Protein AF-0000000077069671 (afdb_homodimer)

Organism: Amphimedon queenslandica (NCBI:txid400682)

Foldseek 3Di:
DPPPCPFDEAEAEEEEEFAPPQCLVLLVQVLQVHAGDPDDDDDLAKDKDWDWAADDPPRHIYIYIYIRAYQHDPPPPDDPPPDPPPPPPPDPPVPCSVRCVVPPSLVRHLAYEYTGEQLDVVRVVVVVVVVVVHDQAHEYEYEHEPVVVVVNGPHDPVNSQCCQQPPDDDPNGAHYYYYYYYSNVGRPVVVVSVVVVRSVVVVVVVVVVVVVVVVVVVVVVVVD/DPPPCPFDEAEAEEEEEFAPPQCLVLLVQVLQVHAGDPDDDDDLAKDKDWDWAADDPPRHIYIYIYIRAYQHPPPPPDDPPPDPPPPPPPPPVVPCSVRCVVPPSLVRHLAYEYTAEQLDVVRVVVVVVVVVVHDQAHEYEYEHEPVVVVVNGPHDPVVSQCCQQPPDDDPNGAHYYYYYYYSNVGGPVVVVSVVVVRSVVVVVVVVVVVVVVVVVVVVVVVVD

Sequence (448 aa):
QRKFSKGIQYNMKVLIRGDRNTGKSCLFRRMQGKPFTESYIPTNEIQVGHIQWTYPCTNDMVKVEIWDVVDQGRSTKKGKDVPLKLSNEADASQDMALDASFLDVYKGAHCVVLMYDITKQWTWQYIERELQHIPLHLPIVVIGNYLDMREHRSVSMEDAEFYVTHLNRPEGAADIRYAESCMKNGYGLRYLHKFLSIPFLQLQQETLLHQLKTNREQIMLVSEQRKFSKGIQYNMKVLIRGDRNTGKSCLFRRMQGKPFTESYIPTNEIQVGHIQWTYPCTNDMVKVEIWDVVDQGRSTKKGKDVPLKLSNEADASQDMALDASFLDVYKGAHCVVLMYDITKQWTWQYIERELQHIPLHLPIVVIGNYLDMREHRSVSMEDAEFYVTHLNRPEGAADIRYAESCMKNGYGLRYLHKFLSIPFLQLQQETLLHQLKTNREQIMLVSE

Nearest PDB structures (foldseek):
  3tkl-assembly1_A  TM=8.771E-01  e=7.583E-12  Homo sapiens
  2bme-assembly2_B  TM=8.514E-01  e=2.841E-10  Homo sapiens
  2ocb-assembly1_A  TM=8.192E-01  e=8.070E-10  Homo sapiens
  7e1t-assembly1_A  TM=8.050E-01  e=5.583E-10  Homo sapiens
  4kyi-assembly1_B  TM=8.455E-01  e=3.116E-09  Homo sapiens

pLDDT: mean 83.58, std 21.53, range [24.41, 98.56]

Radius of gyration: 34.34 Å; Cα contacts (8 Å, |Δi|>4): 715; chains: 2; bounding box: 71×106×65 Å

Structure (mmCIF, N/CA/C/O backbone):
data_AF-0000000077069671-model_v1
#
loop_
_entity.id
_entity.type
_entity.pdbx_description
1 polymer 'Roc domain-containing protein'
#
loop_
_atom_site.group_PDB
_atom_site.id
_atom_site.type_symbol
_atom_site.label_atom_id
_atom_site.label_alt_id
_atom_site.label_comp_id
_atom_site.label_asym_id
_atom_site.label_entity_id
_atom_site.label_seq_id
_atom_site.pdbx_PDB_ins_code
_atom_site.Cartn_x
_atom_site.Cartn_y
_atom_site.Cartn_z
_atom_site.occupancy
_atom_site.B_iso_or_equiv
_atom_site.auth_seq_id
_atom_site.auth_comp_id
_atom_site.auth_asym_id
_atom_site.auth_atom_id
_atom_site.pdbx_PDB_model_num
ATOM 1 N N . GLN A 1 1 ? 13.633 -3.943 -14.234 1 24.64 1 GLN A N 1
ATOM 2 C CA . GLN A 1 1 ? 12.227 -4.23 -13.992 1 24.64 1 GLN A CA 1
ATOM 3 C C . GLN A 1 1 ? 11.531 -3.053 -13.305 1 24.64 1 GLN A C 1
ATOM 5 O O . GLN A 1 1 ? 11.766 -2.791 -12.125 1 24.64 1 GLN A O 1
ATOM 10 N N . ARG A 1 2 ? 11.305 -1.979 -13.992 1 29.69 2 ARG A N 1
ATOM 11 C CA . ARG A 1 2 ? 10.93 -0.637 -13.555 1 29.69 2 ARG A CA 1
ATOM 12 C C . ARG A 1 2 ? 9.641 -0.66 -12.742 1 29.69 2 ARG A C 1
ATOM 14 O O . ARG A 1 2 ? 8.633 -1.215 -13.195 1 29.69 2 ARG A O 1
ATOM 21 N N . LYS A 1 3 ? 9.734 -0.742 -11.5 1 34.5 3 LYS A N 1
ATOM 22 C CA . LYS A 1 3 ? 8.625 -0.604 -10.562 1 34.5 3 LYS A CA 1
ATOM 23 C C . LYS A 1 3 ? 7.719 0.562 -10.953 1 34.5 3 LYS A C 1
ATOM 25 O O . LYS A 1 3 ? 8.141 1.719 -10.93 1 34.5 3 LYS A O 1
ATOM 30 N N . PHE A 1 4 ? 7.078 0.543 -11.977 1 33.03 4 PHE A N 1
ATOM 31 C CA . PHE A 1 4 ? 6.152 1.607 -12.344 1 33.03 4 PHE A CA 1
ATOM 32 C C . PHE A 1 4 ? 5.215 1.933 -11.188 1 33.03 4 PHE A C 1
ATOM 34 O O . PHE A 1 4 ? 4.27 1.187 -10.922 1 33.03 4 PHE A O 1
ATOM 41 N N . SER A 1 5 ? 5.566 2.314 -10.094 1 37.5 5 SER A N 1
ATOM 42 C CA . SER A 1 5 ? 4.75 2.699 -8.945 1 37.5 5 SER A CA 1
ATOM 43 C C . SER A 1 5 ? 3.725 3.76 -9.328 1 37.5 5 SER A C 1
ATOM 45 O O . SER A 1 5 ? 4.078 4.809 -9.875 1 37.5 5 SER A O 1
ATOM 47 N N . LYS A 1 6 ? 2.721 3.51 -10.078 1 43.69 6 LYS A N 1
ATOM 48 C CA . LYS A 1 6 ? 1.744 4.598 -10.07 1 43.69 6 LYS A CA 1
ATOM 49 C C . LYS A 1 6 ? 1.604 5.195 -8.672 1 43.69 6 LYS A C 1
ATOM 51 O O . LYS A 1 6 ? 1.312 4.48 -7.711 1 43.69 6 LYS A O 1
ATOM 56 N N . GLY A 1 7 ? 2.215 6.078 -8.367 1 51.12 7 GLY A N 1
ATOM 57 C CA . GLY A 1 7 ? 2.348 6.672 -7.047 1 51.12 7 GLY A CA 1
ATOM 58 C C . GLY A 1 7 ? 1.014 7.004 -6.402 1 51.12 7 GLY A C 1
ATOM 59 O O . GLY A 1 7 ? 0.077 7.422 -7.086 1 51.12 7 GLY A O 1
ATOM 60 N N . ILE A 1 8 ? 0.368 6.262 -5.504 1 60.59 8 ILE A N 1
ATOM 61 C CA . ILE A 1 8 ? -0.755 6.605 -4.641 1 60.59 8 ILE A CA 1
ATOM 62 C C . ILE A 1 8 ? -0.777 8.117 -4.398 1 60.59 8 ILE A C 1
ATOM 64 O O . ILE A 1 8 ? 0.25 8.711 -4.07 1 60.59 8 ILE A O 1
ATOM 68 N N . GLN A 1 9 ? -1.889 8.75 -4.945 1 77.88 9 GLN A N 1
ATOM 69 C CA . GLN A 1 9 ? -2.094 10.18 -4.707 1 77.88 9 GLN A CA 1
ATOM 70 C C . GLN A 1 9 ? -2.809 10.422 -3.381 1 77.88 9 GLN A C 1
ATOM 72 O O . GLN A 1 9 ? -3.865 9.836 -3.125 1 77.88 9 GLN A O 1
ATOM 77 N N . TYR A 1 10 ? -2.234 11.031 -2.533 1 89 10 TYR A N 1
ATOM 78 C CA . TYR A 1 10 ? -2.791 11.344 -1.222 1 89 10 TYR A CA 1
ATOM 79 C C . TYR A 1 10 ? -3.391 12.742 -1.201 1 89 10 TYR A C 1
ATOM 81 O O . TYR A 1 10 ? -2.887 13.648 -1.866 1 89 10 TYR A O 1
ATOM 89 N N . ASN A 1 11 ? -4.508 12.883 -0.45 1 93.69 11 ASN A N 1
ATOM 90 C CA . ASN A 1 11 ? -5.109 14.18 -0.136 1 93.69 11 ASN A CA 1
ATOM 91 C C . ASN A 1 11 ? -4.988 14.508 1.349 1 93.69 11 ASN A C 1
ATOM 93 O O . ASN A 1 11 ? -5.359 13.695 2.201 1 93.69 11 ASN A O 1
ATOM 97 N N . MET A 1 12 ? -4.473 15.695 1.568 1 96.88 12 MET A N 1
ATOM 98 C CA . MET A 1 12 ? -4.293 16.094 2.959 1 96.88 12 MET A CA 1
ATOM 99 C C . MET A 1 12 ? -4.957 17.453 3.223 1 96.88 12 MET A C 1
ATOM 101 O O . MET A 1 12 ? -4.762 18.391 2.461 1 96.88 12 MET A O 1
ATOM 105 N N . LYS A 1 13 ? -5.727 17.516 4.254 1 97.25 13 LYS A N 1
ATOM 106 C CA . LYS A 1 13 ? -6.367 18.75 4.695 1 97.25 13 LYS A CA 1
ATOM 107 C C . LYS A 1 13 ? -5.602 19.375 5.855 1 97.25 13 LYS A C 1
ATOM 109 O O . LYS A 1 13 ? -5.465 18.766 6.918 1 97.25 13 LYS A O 1
ATOM 114 N N . VAL A 1 14 ? -5.16 20.609 5.68 1 98 14 VAL A N 1
ATOM 115 C CA . VAL A 1 14 ? -4.398 21.344 6.676 1 98 14 VAL A CA 1
ATOM 116 C C . VAL A 1 14 ? -5.215 22.547 7.168 1 98 14 VAL A C 1
ATOM 118 O O . VAL A 1 14 ? -5.672 23.359 6.367 1 98 14 VAL A O 1
ATOM 121 N N . LEU A 1 15 ? -5.332 22.672 8.461 1 97 15 LEU A N 1
ATOM 122 C CA . LEU A 1 15 ? -6.09 23.781 9.047 1 97 15 LEU A CA 1
ATOM 123 C C . LEU A 1 15 ? -5.156 24.812 9.664 1 97 15 LEU A C 1
ATOM 125 O O . LEU A 1 15 ? -4.258 24.469 10.438 1 97 15 LEU A O 1
ATOM 129 N N . ILE A 1 16 ? -5.371 26.016 9.25 1 96.94 16 ILE A N 1
ATOM 130 C CA . ILE A 1 16 ? -4.703 27.125 9.914 1 96.94 16 ILE A CA 1
ATOM 131 C C . ILE A 1 16 ? -5.68 27.828 10.852 1 96.94 16 ILE A C 1
ATOM 133 O O . ILE A 1 16 ? -6.734 28.297 10.422 1 96.94 16 ILE A O 1
ATOM 137 N N . ARG A 1 17 ? -5.281 27.875 12.117 1 95.19 17 ARG A N 1
ATOM 138 C CA . ARG A 1 17 ? -6.141 28.5 13.117 1 95.19 17 ARG A CA 1
ATOM 139 C C . ARG A 1 17 ? -5.344 29.438 14.016 1 95.19 17 ARG A C 1
ATOM 141 O O . ARG A 1 17 ? -4.121 29.328 14.109 1 95.19 17 ARG A O 1
ATOM 148 N N . GLY A 1 18 ? -6.016 30.328 14.648 1 94.69 18 GLY A N 1
ATOM 149 C CA . GLY A 1 18 ? -5.457 31.344 15.523 1 94.69 18 GLY A CA 1
ATOM 150 C C . GLY A 1 18 ? -6.359 32.562 15.688 1 94.69 18 GLY A C 1
ATOM 151 O O . GLY A 1 18 ? -7.359 32.688 14.977 1 94.69 18 GLY A O 1
ATOM 152 N N . ASP A 1 19 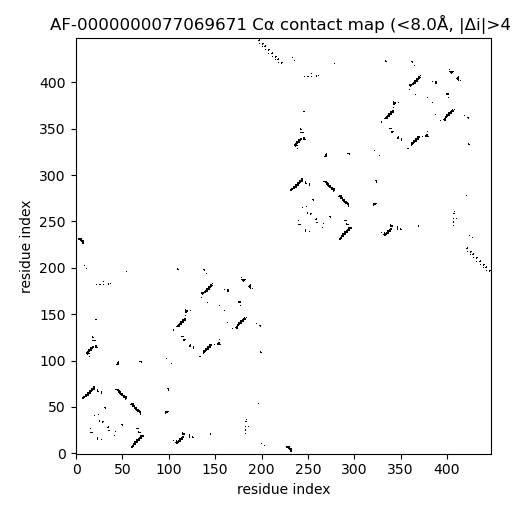? -6 33.375 16.578 1 92 19 ASP A N 1
ATOM 153 C CA . ASP A 1 19 ? -6.754 34.625 16.797 1 92 19 ASP A CA 1
ATOM 154 C C . ASP A 1 19 ? -6.5 35.625 15.664 1 92 19 ASP A C 1
ATOM 156 O O . ASP A 1 19 ? -5.758 35.312 14.727 1 92 19 ASP A O 1
ATOM 160 N N . ARG A 1 20 ? -7.18 36.781 15.781 1 89.12 20 ARG A N 1
ATOM 161 C CA . ARG A 1 20 ? -7.039 37.844 14.781 1 89.12 20 ARG A CA 1
ATOM 162 C C . ARG A 1 20 ? -5.621 38.406 14.781 1 89.12 20 ARG A C 1
ATOM 164 O O . ARG A 1 20 ? -4.957 38.406 15.82 1 89.12 20 ARG A O 1
ATOM 171 N N . ASN A 1 21 ? -5.168 38.688 13.641 1 89.38 21 ASN A N 1
ATOM 172 C CA . ASN A 1 21 ? -3.939 39.469 13.453 1 89.38 21 ASN A CA 1
ATOM 173 C C . ASN A 1 21 ? -2.705 38.625 13.797 1 89.38 21 ASN A C 1
ATOM 175 O O . ASN A 1 21 ? -1.708 39.188 14.289 1 89.38 21 ASN A O 1
ATOM 179 N N . THR A 1 22 ? -2.818 37.312 13.594 1 94.5 22 THR A N 1
ATOM 180 C CA . THR A 1 22 ? -1.682 36.469 13.945 1 94.5 22 THR A CA 1
ATOM 181 C C . THR A 1 22 ? -0.887 36.094 12.695 1 94.5 22 THR A C 1
ATOM 183 O O . THR A 1 22 ? 0.202 35.531 12.797 1 94.5 22 THR A O 1
ATOM 186 N N . GLY A 1 23 ? -1.428 36.344 11.516 1 94 23 GLY A N 1
ATOM 187 C CA . GLY A 1 23 ? -0.706 36.062 10.281 1 94 23 GLY A CA 1
ATOM 188 C C . GLY A 1 23 ? -1.222 34.844 9.539 1 94 23 GLY A C 1
ATOM 189 O O . GLY A 1 23 ? -0.545 34.312 8.656 1 94 23 GLY A O 1
ATOM 190 N N . LYS A 1 24 ? -2.422 34.375 9.898 1 95.38 24 LYS A N 1
ATOM 191 C CA . LYS A 1 24 ? -3 33.188 9.289 1 95.38 24 LYS A CA 1
ATOM 192 C C . LYS A 1 24 ? -3.133 33.375 7.773 1 95.38 24 LYS A C 1
ATOM 194 O O . LYS A 1 24 ? -2.693 32.5 7.008 1 95.38 24 LYS A O 1
ATOM 199 N N . SER A 1 25 ? -3.707 34.469 7.383 1 92.94 25 SER A N 1
ATOM 200 C CA . SER A 1 25 ? -3.949 34.719 5.965 1 92.94 25 SER A CA 1
ATOM 201 C C . SER A 1 25 ? -2.639 34.875 5.203 1 92.94 25 SER A C 1
ATOM 203 O O . SER A 1 25 ? -2.539 34.469 4.039 1 92.94 25 SER A O 1
ATOM 205 N N . CYS A 1 26 ? -1.679 35.469 5.863 1 94.19 26 CYS A N 1
ATOM 206 C CA . CYS A 1 26 ? -0.369 35.562 5.23 1 94.19 26 CYS A CA 1
ATOM 207 C C . CYS A 1 26 ? 0.251 34.188 5.023 1 94.19 26 CYS A C 1
ATOM 209 O O . CYS A 1 26 ? 0.797 33.906 3.957 1 94.19 26 CYS A O 1
ATOM 211 N N . LEU A 1 27 ? 0.199 33.406 6.059 1 95.44 27 LEU A N 1
ATOM 212 C CA . LEU A 1 27 ? 0.703 32.031 5.926 1 95.44 27 LEU A CA 1
ATOM 213 C C . LEU A 1 27 ? -0.018 31.297 4.801 1 95.44 27 LEU A C 1
ATOM 215 O O . LEU A 1 27 ? 0.618 30.625 3.988 1 95.44 27 LEU A O 1
ATOM 219 N N . PHE A 1 28 ? -1.308 31.422 4.77 1 95.62 28 PHE A N 1
ATOM 220 C CA . PHE A 1 28 ? -2.146 30.828 3.736 1 95.62 28 PHE A CA 1
ATOM 221 C C . PHE A 1 28 ? -1.64 31.188 2.348 1 95.62 28 PHE A C 1
ATOM 223 O O . PHE A 1 28 ? -1.457 30.328 1.494 1 95.62 28 PHE A O 1
ATOM 230 N N . ARG A 1 29 ? -1.339 32.375 2.146 1 94.94 29 ARG A N 1
ATOM 231 C CA . ARG A 1 29 ? -0.84 32.844 0.866 1 94.94 29 ARG A CA 1
ATOM 232 C C . ARG A 1 29 ? 0.572 32.344 0.596 1 94.94 29 ARG A C 1
ATOM 234 O O . ARG A 1 29 ? 0.865 31.859 -0.5 1 94.94 29 ARG A O 1
ATOM 241 N N . ARG A 1 30 ? 1.405 32.406 1.59 1 95 30 ARG A N 1
ATOM 242 C CA . ARG A 1 30 ? 2.799 32 1.439 1 95 30 ARG A CA 1
ATOM 243 C C . ARG A 1 30 ? 2.9 30.516 1.097 1 95 30 ARG A C 1
ATOM 245 O O . ARG A 1 30 ? 3.748 30.109 0.297 1 95 30 ARG A O 1
ATOM 252 N N . MET A 1 31 ? 2.037 29.781 1.652 1 94.88 31 MET A N 1
ATOM 253 C CA . MET A 1 31 ? 2.039 28.359 1.383 1 94.88 31 MET A CA 1
ATOM 254 C C . MET A 1 31 ? 1.676 28.078 -0.072 1 94.88 31 MET A C 1
ATOM 256 O O . MET A 1 31 ? 2.051 27.031 -0.62 1 94.88 31 MET A O 1
ATOM 260 N N . GLN A 1 32 ? 0.999 28.984 -0.701 1 95.19 32 GLN A N 1
ATOM 261 C CA . GLN A 1 32 ? 0.589 28.828 -2.094 1 95.19 32 GLN A CA 1
ATOM 262 C C . GLN A 1 32 ? 1.624 29.438 -3.039 1 95.19 32 GLN A C 1
ATOM 264 O O . GLN A 1 32 ? 1.418 29.469 -4.254 1 95.19 32 GLN A O 1
ATOM 269 N N . GLY A 1 33 ? 2.668 29.938 -2.439 1 92.81 33 GLY A N 1
ATOM 270 C CA . GLY A 1 33 ? 3.736 30.516 -3.244 1 92.81 33 GLY A CA 1
ATOM 271 C C . GLY A 1 33 ? 3.525 31.984 -3.559 1 92.81 33 GLY A C 1
ATOM 272 O O . GLY A 1 33 ? 4.234 32.562 -4.391 1 92.81 33 GLY A O 1
ATOM 273 N N . LYS A 1 34 ? 2.559 32.562 -2.93 1 93.75 34 LYS A N 1
ATOM 274 C CA . LYS A 1 34 ? 2.289 34 -3.15 1 93.75 34 LYS A CA 1
ATOM 275 C C . LYS A 1 34 ? 3.188 34.875 -2.277 1 93.75 34 LYS A C 1
ATOM 277 O O . LYS A 1 34 ? 3.66 34.438 -1.228 1 93.75 34 LYS A O 1
ATOM 282 N N . PRO A 1 35 ? 3.459 36.031 -2.639 1 91.31 35 PRO A N 1
ATOM 283 C CA . PRO A 1 35 ? 4.336 36.906 -1.867 1 91.31 35 PRO A CA 1
ATOM 284 C C . PRO A 1 35 ? 3.668 37.469 -0.605 1 91.31 35 PRO A C 1
ATOM 286 O O . PRO A 1 35 ? 2.438 37.438 -0.496 1 91.31 35 PRO A O 1
ATOM 289 N N . PHE A 1 36 ? 4.508 37.938 0.199 1 92.19 36 PHE A N 1
ATOM 290 C CA . PHE A 1 36 ? 4.035 38.562 1.419 1 92.19 36 PHE A CA 1
ATOM 291 C C . PHE A 1 36 ? 3.328 39.875 1.1 1 92.19 36 PHE A C 1
ATOM 293 O O . PHE A 1 36 ? 3.791 40.656 0.257 1 92.19 36 PHE A O 1
ATOM 300 N N . THR A 1 37 ? 2.178 40.094 1.781 1 85.75 37 THR A N 1
ATOM 301 C CA . THR A 1 37 ? 1.462 41.375 1.692 1 85.75 37 THR A CA 1
ATOM 302 C C . THR A 1 37 ? 1.449 42.094 3.043 1 85.75 37 THR A C 1
ATOM 304 O O . THR A 1 37 ? 1.071 41.5 4.059 1 85.75 37 THR A O 1
ATOM 307 N N . GLU A 1 38 ? 1.822 43.281 3.092 1 82.56 38 GLU A N 1
ATOM 308 C CA . GLU A 1 38 ? 1.943 44.031 4.34 1 82.56 38 GLU A CA 1
ATOM 309 C C . GLU A 1 38 ? 0.579 44.5 4.84 1 82.56 38 GLU A C 1
ATOM 311 O O . GLU A 1 38 ? 0.364 44.625 6.047 1 82.56 38 GLU A O 1
ATOM 316 N N . SER A 1 39 ? -0.421 44.688 4.008 1 81.25 39 SER A N 1
ATOM 317 C CA . SER A 1 39 ? -1.715 45.25 4.406 1 81.25 39 SER A CA 1
ATOM 318 C C . SER A 1 39 ? -2.576 44.188 5.082 1 81.25 39 SER A C 1
ATOM 320 O O . SER A 1 39 ? -2.684 43.062 4.586 1 81.25 39 SER A O 1
ATOM 322 N N . TYR A 1 40 ? -2.855 44.562 6.254 1 77.75 40 TYR A N 1
ATOM 323 C CA . TYR A 1 40 ? -3.76 43.656 6.949 1 77.75 40 TYR A CA 1
ATOM 324 C C . TYR A 1 40 ? -5.18 43.781 6.41 1 77.75 40 TYR A C 1
ATOM 326 O O . TYR A 1 40 ? -5.75 44.875 6.398 1 77.75 40 TYR A O 1
ATOM 334 N N . ILE A 1 41 ? -5.77 42.75 5.879 1 76.38 41 ILE A N 1
ATOM 335 C CA . ILE A 1 41 ? -7.172 42.625 5.504 1 76.38 41 ILE A CA 1
ATOM 336 C C . ILE A 1 41 ? -7.82 41.469 6.262 1 76.38 41 ILE A C 1
ATOM 338 O O . ILE A 1 41 ? -7.484 40.312 6.035 1 76.38 41 ILE A O 1
ATOM 342 N N . PRO A 1 42 ? -8.703 41.969 7.219 1 76.88 42 PRO A N 1
ATOM 343 C CA . PRO A 1 42 ? -9.312 40.875 7.992 1 76.88 42 PRO A CA 1
ATOM 344 C C . PRO A 1 42 ? -10.031 39.875 7.109 1 76.88 42 PRO A C 1
ATOM 346 O O . PRO A 1 42 ? -10.656 40.219 6.113 1 76.88 42 PRO A O 1
ATOM 349 N N . THR A 1 43 ? -9.781 38.594 7.449 1 74.25 43 THR A N 1
ATOM 350 C CA . THR A 1 43 ? -10.453 37.5 6.734 1 74.25 43 THR A CA 1
ATOM 351 C C . THR A 1 43 ? -11.812 37.219 7.355 1 74.25 43 THR A C 1
ATOM 353 O O . THR A 1 43 ? -11.898 36.781 8.508 1 74.25 43 THR A O 1
ATOM 356 N N . ASN A 1 44 ? -12.93 37.406 6.621 1 74.25 44 ASN A N 1
ATOM 357 C CA . ASN A 1 44 ? -14.289 37.25 7.148 1 74.25 44 ASN A CA 1
ATOM 358 C C . ASN A 1 44 ? -14.891 35.906 6.785 1 74.25 44 ASN A C 1
ATOM 360 O O . ASN A 1 44 ? -15.93 35.5 7.332 1 74.25 44 ASN A O 1
ATOM 364 N N . GLU A 1 45 ? -14.156 35.25 5.898 1 77.62 45 GLU A N 1
ATOM 365 C CA . GLU A 1 45 ? -14.641 33.938 5.461 1 77.62 45 GLU A CA 1
ATOM 366 C C . GLU A 1 45 ? -13.508 32.906 5.391 1 77.62 45 GLU A C 1
ATOM 368 O O . GLU A 1 45 ? -12.344 33.281 5.215 1 77.62 45 GLU A O 1
ATOM 373 N N . ILE A 1 46 ? -13.969 31.75 5.586 1 86.94 46 ILE A N 1
ATOM 374 C CA . ILE A 1 46 ? -12.992 30.672 5.438 1 86.94 46 ILE A CA 1
ATOM 375 C C . ILE A 1 46 ? -12.461 30.656 4.004 1 86.94 46 ILE A C 1
ATOM 377 O O . ILE A 1 46 ? -13.234 30.75 3.049 1 86.94 46 ILE A O 1
ATOM 381 N N . GLN A 1 47 ? -11.203 30.609 3.873 1 90.56 47 GLN A N 1
ATOM 382 C CA . GLN A 1 47 ? -10.57 30.469 2.564 1 90.56 47 GLN A CA 1
ATOM 383 C C . GLN A 1 47 ? -9.914 29.109 2.41 1 90.56 47 GLN A C 1
ATOM 385 O O . GLN A 1 47 ? -9.312 28.594 3.354 1 90.56 47 GLN A O 1
ATOM 390 N N . VAL A 1 48 ? -10.148 28.578 1.221 1 93.62 48 VAL A N 1
ATOM 391 C CA . VAL A 1 48 ? -9.578 27.266 0.936 1 93.62 48 VAL A CA 1
ATOM 392 C C . VAL A 1 48 ? -8.656 27.344 -0.28 1 93.62 48 VAL A C 1
ATOM 394 O O . VAL A 1 48 ? -9.008 27.969 -1.29 1 93.62 48 VAL A O 1
ATOM 397 N N . GLY A 1 49 ? -7.41 26.859 -0.126 1 95.81 49 GLY A N 1
ATOM 398 C CA . GLY A 1 49 ? -6.445 26.766 -1.212 1 95.81 49 GLY A CA 1
ATOM 399 C C . GLY A 1 49 ? -5.898 25.375 -1.401 1 95.81 49 GLY A C 1
ATOM 400 O O . GLY A 1 49 ? -6.043 24.516 -0.524 1 95.81 49 GLY A O 1
ATOM 401 N N . HIS A 1 50 ? -5.363 25.188 -2.639 1 96.12 50 HIS A N 1
ATOM 402 C CA . HIS A 1 50 ? -4.82 23.859 -2.967 1 96.12 50 HIS A CA 1
ATOM 403 C C . HIS A 1 50 ? -3.377 23.969 -3.443 1 96.12 50 HIS A C 1
ATOM 405 O O . HIS A 1 50 ? -3.037 24.875 -4.219 1 96.12 50 HIS A O 1
ATOM 411 N N . ILE A 1 51 ? -2.592 23.078 -2.92 1 95.88 51 ILE A N 1
ATOM 412 C CA . ILE A 1 51 ? -1.217 23 -3.402 1 95.88 51 ILE A CA 1
ATOM 413 C C . ILE A 1 51 ? -0.823 21.531 -3.58 1 95.88 51 ILE A C 1
ATOM 415 O O . ILE A 1 51 ? -1.516 20.625 -3.1 1 95.88 51 ILE A O 1
ATOM 419 N N . GLN A 1 52 ? 0.292 21.328 -4.359 1 94.5 52 GLN A N 1
ATOM 420 C CA . GLN A 1 52 ? 0.937 20.016 -4.453 1 94.5 52 GLN A CA 1
ATOM 421 C C . GLN A 1 52 ? 2.213 19.969 -3.619 1 94.5 52 GLN A C 1
ATOM 423 O O . GLN A 1 52 ? 3.102 20.812 -3.789 1 94.5 52 GLN A O 1
ATOM 428 N N . TRP A 1 53 ? 2.248 19.109 -2.725 1 94.06 53 TRP A N 1
ATOM 429 C CA . TRP A 1 53 ? 3.406 18.906 -1.863 1 94.06 53 TRP A CA 1
ATOM 430 C C . TRP A 1 53 ? 4.059 17.547 -2.152 1 94.06 53 TRP A C 1
ATOM 432 O O . TRP A 1 53 ? 3.369 16.547 -2.35 1 94.06 53 TRP A O 1
ATOM 442 N N . THR A 1 54 ? 5.391 17.562 -2.191 1 91.69 54 THR A N 1
ATOM 443 C CA . THR A 1 54 ? 6.129 16.328 -2.467 1 91.69 54 THR A CA 1
ATOM 444 C C . THR A 1 54 ? 6.863 15.852 -1.219 1 91.69 54 THR A C 1
ATOM 446 O O . THR A 1 54 ? 7.652 16.594 -0.631 1 91.69 54 THR A O 1
ATOM 449 N N . TYR A 1 55 ? 6.539 14.656 -0.876 1 92.06 55 TYR A N 1
ATOM 450 C CA . TYR A 1 55 ? 7.289 14.055 0.222 1 92.06 55 TYR A CA 1
ATOM 451 C C . TYR A 1 55 ? 8.719 13.75 -0.199 1 92.06 55 TYR A C 1
ATOM 453 O O . TYR A 1 55 ? 8.945 13 -1.154 1 92.06 55 TYR A O 1
ATOM 461 N N . PRO A 1 56 ? 9.633 14.227 0.534 1 87.31 56 PRO A N 1
ATOM 462 C CA . PRO A 1 56 ? 11.008 14.211 0.02 1 87.31 56 PRO A CA 1
ATOM 463 C C . PRO A 1 56 ? 11.609 12.812 -0.006 1 87.31 56 PRO A C 1
ATOM 465 O O . PRO A 1 56 ? 12.406 12.492 -0.896 1 87.31 56 PRO A O 1
ATOM 468 N N . CYS A 1 57 ? 11.312 11.945 0.878 1 86.5 57 CYS A N 1
ATOM 469 C CA . CYS A 1 57 ? 11.969 10.648 1.002 1 86.5 57 CYS A CA 1
ATOM 470 C C . CYS A 1 57 ? 11.57 9.719 -0.139 1 86.5 57 CYS A C 1
ATOM 472 O O . CYS A 1 57 ? 12.391 8.953 -0.64 1 86.5 57 CYS A O 1
ATOM 474 N N . THR A 1 58 ? 10.32 9.68 -0.556 1 84.75 58 THR A N 1
ATOM 475 C CA . THR A 1 58 ? 9.859 8.719 -1.548 1 84.75 58 THR A CA 1
ATOM 476 C C . THR A 1 58 ? 9.375 9.43 -2.809 1 84.75 58 THR A C 1
ATOM 478 O O . THR A 1 58 ? 9.016 8.773 -3.793 1 84.75 58 THR A O 1
ATOM 481 N N . ASN A 1 59 ? 9.273 10.773 -2.775 1 85.75 59 ASN A N 1
ATOM 482 C CA . ASN A 1 59 ? 8.836 11.586 -3.902 1 85.75 59 ASN A CA 1
ATOM 483 C C . ASN A 1 59 ? 7.352 11.391 -4.199 1 85.75 59 ASN A C 1
ATOM 485 O O . ASN A 1 59 ? 6.926 11.5 -5.352 1 85.75 59 ASN A O 1
ATOM 489 N N . ASP A 1 60 ? 6.641 11.031 -3.193 1 85.56 60 ASP A N 1
ATOM 490 C CA . ASP A 1 60 ? 5.191 10.953 -3.324 1 85.56 60 ASP A CA 1
ATOM 491 C C . ASP A 1 60 ? 4.578 12.352 -3.461 1 85.56 60 ASP A C 1
ATOM 493 O O . ASP A 1 60 ? 4.949 13.273 -2.734 1 85.56 60 ASP A O 1
ATOM 497 N N . MET A 1 61 ? 3.637 12.414 -4.375 1 89 61 MET A N 1
ATOM 498 C CA . MET A 1 61 ? 2.902 13.672 -4.551 1 89 61 MET A CA 1
ATOM 499 C C . MET A 1 61 ? 1.628 13.672 -3.713 1 89 61 MET A C 1
ATOM 501 O O . MET A 1 61 ? 0.875 12.695 -3.717 1 89 61 MET A O 1
ATOM 505 N N . VAL A 1 62 ? 1.453 14.742 -3.043 1 93.62 62 VAL A N 1
ATOM 506 C CA . VAL A 1 62 ? 0.305 14.852 -2.148 1 93.62 62 VAL A CA 1
ATOM 507 C C . VAL A 1 62 ? -0.472 16.125 -2.459 1 93.62 62 VAL A C 1
ATOM 509 O O . VAL A 1 62 ? 0.109 17.219 -2.533 1 93.62 62 VAL A O 1
ATOM 512 N N . LYS A 1 63 ? -1.705 15.984 -2.695 1 95.19 63 LYS A N 1
ATOM 513 C CA . LYS A 1 63 ? -2.576 17.156 -2.799 1 95.19 63 LYS A CA 1
ATOM 514 C C . LYS A 1 63 ? -2.945 17.688 -1.417 1 95.19 63 LYS A C 1
ATOM 516 O O . LYS A 1 63 ? -3.477 16.953 -0.583 1 95.19 63 LYS A O 1
ATOM 521 N N . VAL A 1 64 ? -2.684 18.953 -1.228 1 96.56 64 VAL A N 1
ATOM 522 C CA . VAL A 1 64 ? -2.93 19.547 0.085 1 96.56 64 VAL A CA 1
ATOM 523 C C . VAL A 1 64 ? -3.984 20.641 -0.031 1 96.56 64 VAL A C 1
ATOM 525 O O . VAL A 1 64 ? -3.875 21.531 -0.88 1 96.56 64 VAL A O 1
ATOM 528 N N . GLU A 1 65 ? -4.93 20.484 0.722 1 97.19 65 GLU A N 1
ATOM 529 C CA . GLU A 1 65 ? -5.934 21.531 0.889 1 97.19 65 GLU A CA 1
ATOM 530 C C . GLU A 1 65 ? -5.684 22.328 2.162 1 97.19 65 GLU A C 1
ATOM 532 O O . GLU A 1 65 ? -5.609 21.766 3.256 1 97.19 65 GLU A O 1
ATOM 537 N N . ILE A 1 66 ? -5.602 23.641 2.045 1 97.12 66 ILE A N 1
ATOM 538 C CA . ILE A 1 66 ? -5.289 24.5 3.176 1 97.12 66 ILE A CA 1
ATOM 539 C C . ILE A 1 66 ? -6.508 25.359 3.523 1 97.12 66 ILE A C 1
ATOM 541 O O . ILE A 1 66 ? -7.078 26.016 2.652 1 97.12 66 ILE A O 1
ATOM 545 N N . TRP A 1 67 ? -6.867 25.312 4.762 1 94.81 67 TRP A N 1
ATOM 546 C CA . TRP A 1 67 ? -8.016 26.078 5.238 1 94.81 67 TRP A CA 1
ATOM 547 C C . TRP A 1 67 ? -7.566 27.219 6.148 1 94.81 67 TRP A C 1
ATOM 549 O O . TRP A 1 67 ? -6.945 26.984 7.188 1 94.81 67 TRP A O 1
ATOM 559 N N . ASP A 1 68 ? -7.754 28.391 5.762 1 94 68 ASP A N 1
ATOM 560 C CA . ASP A 1 68 ? -7.574 29.578 6.594 1 94 68 ASP A CA 1
ATOM 561 C C . ASP A 1 68 ? -8.844 29.891 7.375 1 94 68 ASP A C 1
ATOM 563 O O . ASP A 1 68 ? -9.781 30.484 6.832 1 94 68 ASP A O 1
ATOM 567 N N . VAL A 1 69 ? -8.844 29.5 8.57 1 88.62 69 VAL A N 1
ATOM 568 C CA . VAL A 1 69 ? -10.047 29.625 9.391 1 88.62 69 VAL A CA 1
ATOM 569 C C . VAL A 1 69 ? -9.883 30.75 10.406 1 88.62 69 VAL A C 1
ATOM 571 O O . VAL A 1 69 ? -8.891 30.781 11.148 1 88.62 69 VAL A O 1
ATOM 574 N N . VAL A 1 70 ? -10.656 31.766 10.211 1 75.81 70 VAL A N 1
ATOM 575 C CA . VAL A 1 70 ? -10.609 32.875 11.156 1 75.81 70 VAL A CA 1
ATOM 576 C C . VAL A 1 70 ? -11.602 32.625 12.289 1 75.81 70 VAL A C 1
ATOM 578 O O . VAL A 1 70 ? -12.719 32.156 12.055 1 75.81 70 VAL A O 1
ATOM 581 N N . ASP A 1 71 ? -11.102 32.5 13.531 1 64.88 71 ASP A N 1
ATOM 582 C CA . ASP A 1 71 ? -12 32.406 14.672 1 64.88 71 ASP A CA 1
ATOM 583 C C . ASP A 1 71 ? -12.422 33.812 15.148 1 64.88 71 ASP A C 1
ATOM 585 O O . ASP A 1 71 ? -11.57 34.656 15.391 1 64.88 71 ASP A O 1
ATOM 589 N N . GLN A 1 72 ? -13.391 34.469 14.586 1 57.59 72 GLN A N 1
ATOM 590 C CA . GLN A 1 72 ? -13.805 35.719 15.211 1 57.59 72 GLN A CA 1
ATOM 591 C C . GLN A 1 72 ? -13.977 35.531 16.719 1 57.59 72 GLN A C 1
ATOM 593 O O . GLN A 1 72 ? -14.695 34.656 17.172 1 57.59 72 GLN A O 1
ATOM 598 N N . GLY A 1 73 ? -12.898 35.625 17.438 1 49.88 73 GLY A N 1
ATOM 599 C CA . GLY A 1 73 ? -13.141 35.719 18.875 1 49.88 73 GLY A CA 1
ATOM 600 C C . GLY A 1 73 ? -14.477 36.375 19.203 1 49.88 73 GLY A C 1
ATOM 601 O O . GLY A 1 73 ? -15.086 37 18.328 1 49.88 73 GLY A O 1
ATOM 602 N N . ARG A 1 74 ? -15.172 36 20.328 1 40.88 74 ARG A N 1
ATOM 603 C CA . ARG A 1 74 ? -16.375 36.656 20.859 1 40.88 74 ARG A CA 1
ATOM 604 C C . ARG A 1 74 ? -16.312 38.156 20.688 1 40.88 74 ARG A C 1
ATOM 606 O O . ARG A 1 74 ? -15.367 38.812 21.156 1 40.88 74 ARG A O 1
ATOM 613 N N . SER A 1 75 ? -16.516 38.781 19.609 1 39.34 75 SER A N 1
ATOM 614 C CA . SER A 1 75 ? -16.828 40.219 19.703 1 39.34 75 SER A CA 1
ATOM 615 C C . SER A 1 75 ? -17.391 40.562 21.078 1 39.34 75 SER A C 1
ATOM 617 O O . SER A 1 75 ? -18.266 39.875 21.594 1 39.34 75 SER A O 1
ATOM 619 N N . THR A 1 76 ? -16.703 41.25 21.938 1 36.56 76 THR A N 1
ATOM 620 C CA . THR A 1 76 ? -17.359 41.938 23.062 1 36.56 76 THR A CA 1
ATOM 621 C C . THR A 1 76 ? -18.672 42.562 22.609 1 36.56 76 THR A C 1
ATOM 623 O O . THR A 1 76 ? -18.672 43.438 21.734 1 36.56 76 THR A O 1
ATOM 626 N N . LYS A 1 77 ? -19.812 41.906 22.594 1 37.69 77 LYS A N 1
ATOM 627 C CA . LYS A 1 77 ? -21.078 42.656 22.562 1 37.69 77 LYS A CA 1
ATOM 628 C C . LYS A 1 77 ? -20.953 43.938 23.344 1 37.69 77 LYS A C 1
ATOM 630 O O . LYS A 1 77 ? -20.766 43.938 24.562 1 37.69 77 LYS A O 1
ATOM 635 N N . LYS A 1 78 ? -20.422 45.062 22.906 1 36.59 78 LYS A N 1
ATOM 636 C CA . LYS A 1 78 ? -20.797 46.344 23.5 1 36.59 78 LYS A CA 1
ATOM 637 C C . LYS A 1 78 ? -22.297 46.375 23.781 1 36.59 78 LYS A C 1
ATOM 639 O O . LYS A 1 78 ? -23.094 45.75 23.094 1 36.59 78 LYS A O 1
ATOM 644 N N . GLY A 1 79 ? -22.688 46.812 25.031 1 36.78 79 GLY A N 1
ATOM 645 C CA . GLY A 1 79 ? -24 47.25 25.5 1 36.78 79 GLY A CA 1
ATOM 646 C C . GLY A 1 79 ? -24.719 48.125 24.5 1 36.78 79 GLY A C 1
ATOM 647 O O . GLY A 1 79 ? -24.234 49.219 24.141 1 36.78 79 GLY A O 1
ATOM 648 N N . LYS A 1 80 ? -25.438 47.625 23.5 1 37.41 80 LYS A N 1
ATOM 649 C CA . LYS A 1 80 ? -26.422 48.344 22.672 1 37.41 80 LYS A CA 1
ATOM 650 C C . LYS A 1 80 ? -27.203 49.344 23.5 1 37.41 80 LYS A C 1
ATOM 652 O O . LYS A 1 80 ? -28.25 49 24.078 1 37.41 80 LYS A O 1
ATOM 657 N N . ASP A 1 81 ? -26.719 50.156 24.344 1 34.72 81 ASP A N 1
ATOM 658 C CA . ASP A 1 81 ? -27.641 51.281 24.578 1 34.72 81 ASP A CA 1
ATOM 659 C C . ASP A 1 81 ? -27.844 52.094 23.297 1 34.72 81 ASP A C 1
ATOM 661 O O . ASP A 1 81 ? -27.953 53.312 23.359 1 34.72 81 ASP A O 1
ATOM 665 N N . VAL A 1 82 ? -27.328 51.688 22.078 1 33.91 82 VAL A N 1
ATOM 666 C CA . VAL A 1 82 ? -27.688 52.688 21.062 1 33.91 82 VAL A CA 1
ATOM 667 C C . VAL A 1 82 ? -29.203 52.719 20.875 1 33.91 82 VAL A C 1
ATOM 669 O O . VAL A 1 82 ? -29.859 51.656 20.844 1 33.91 82 VAL A O 1
ATOM 672 N N . PRO A 1 83 ? -29.906 53.875 21 1 37.81 83 PRO A N 1
ATOM 673 C CA . PRO A 1 83 ? -31.312 54.125 20.672 1 37.81 83 PRO A CA 1
ATOM 674 C C . PRO A 1 83 ? -31.734 53.531 19.328 1 37.81 83 PRO A C 1
ATOM 676 O O . PRO A 1 83 ? -30.891 53.344 18.453 1 37.81 83 PRO A O 1
ATOM 679 N N . LEU A 1 84 ? -33 53 19.141 1 33.84 84 LEU A N 1
ATOM 680 C CA . LEU A 1 84 ? -33.844 52.344 18.141 1 33.84 84 LEU A CA 1
ATOM 681 C C . LEU A 1 84 ? -33.781 53.094 16.812 1 33.84 84 LEU A C 1
ATOM 683 O O . LEU A 1 84 ? -34.719 52.969 15.992 1 33.84 84 LEU A O 1
ATOM 687 N N . LYS A 1 85 ? -32.938 54.062 16.5 1 36.91 85 LYS A N 1
ATOM 688 C CA . LYS A 1 85 ? -33.375 54.625 15.234 1 36.91 85 LYS A CA 1
ATOM 689 C C . LYS A 1 85 ? -33.375 53.594 14.125 1 36.91 85 LYS A C 1
ATOM 691 O O . LYS A 1 85 ? -32.469 52.781 14 1 36.91 85 LYS A O 1
ATOM 696 N N . LEU A 1 86 ? -34.594 53.281 13.43 1 34.75 86 LEU A N 1
ATOM 697 C CA . LEU A 1 86 ? -35.219 52.5 12.375 1 34.75 86 LEU A CA 1
ATOM 698 C C . LEU A 1 86 ? -34.406 52.562 11.086 1 34.75 86 LEU A C 1
ATOM 700 O O . LEU A 1 86 ? -34.938 52.938 10.039 1 34.75 86 LEU A O 1
ATOM 704 N N . SER A 1 87 ? -33.219 53.031 10.961 1 33.66 87 SER A N 1
ATOM 705 C CA . SER A 1 87 ? -32.906 53.094 9.539 1 33.66 87 SER A CA 1
ATOM 706 C C . SER A 1 87 ? -32.969 51.719 8.891 1 33.66 87 SER A C 1
ATOM 708 O O . SER A 1 87 ? -32.594 50.719 9.492 1 33.66 87 SER A O 1
ATOM 710 N N . ASN A 1 88 ? -33.906 51.406 7.895 1 33.12 88 ASN A N 1
ATOM 711 C CA . ASN A 1 88 ? -34.406 50.375 6.98 1 33.12 88 ASN A CA 1
ATOM 712 C C . ASN A 1 88 ? -33.25 49.719 6.227 1 33.12 88 ASN A C 1
ATOM 714 O O . ASN A 1 88 ? -33.469 49.062 5.211 1 33.12 88 ASN A O 1
ATOM 718 N N . GLU A 1 89 ? -32.094 50.281 6.211 1 28.59 89 GLU A N 1
ATOM 719 C CA . GLU A 1 89 ? -31.281 49.656 5.164 1 28.59 89 GLU A CA 1
ATOM 720 C C . GLU A 1 89 ? -31.188 48.156 5.359 1 28.59 89 GLU A C 1
ATOM 722 O O . GLU A 1 89 ? -30.688 47.688 6.383 1 28.59 89 GLU A O 1
ATOM 727 N N . ALA A 1 90 ? -32.125 47.344 4.828 1 33.19 90 ALA A N 1
ATOM 728 C CA . ALA A 1 90 ? -32.438 45.938 4.586 1 33.19 90 ALA A CA 1
ATOM 729 C C . ALA A 1 90 ? -31.188 45.094 4.344 1 33.19 90 ALA A C 1
ATOM 731 O O . ALA A 1 90 ? -31.078 44 4.852 1 33.19 90 ALA A O 1
ATOM 732 N N . ASP A 1 91 ? -30.562 45.406 3.27 1 31.83 91 ASP A N 1
ATOM 733 C CA . ASP A 1 91 ? -29.984 44.375 2.432 1 31.83 91 ASP A CA 1
ATOM 734 C C . ASP A 1 91 ? -28.688 43.844 3.033 1 31.83 91 ASP A C 1
ATOM 736 O O . ASP A 1 91 ? -27.609 44 2.459 1 31.83 91 ASP A O 1
ATOM 740 N N . ALA A 1 92 ? -28.344 44.125 4.148 1 32.62 92 ALA A N 1
ATOM 741 C CA . ALA A 1 92 ? -27.047 43.531 4.523 1 32.62 92 ALA A CA 1
ATOM 742 C C . ALA A 1 92 ? -27.016 42.031 4.285 1 32.62 92 ALA A C 1
ATOM 744 O O . ALA A 1 92 ? -27.781 41.281 4.902 1 32.62 92 ALA A O 1
ATOM 745 N N . SER A 1 93 ? -26.797 41.625 3.031 1 34.5 93 SER A N 1
ATOM 746 C CA . SER A 1 93 ? -26.562 40.25 2.602 1 34.5 93 SER A CA 1
ATOM 747 C C . SER A 1 93 ? -25.781 39.469 3.652 1 34.5 93 SER A C 1
ATOM 749 O O . SER A 1 93 ? -24.688 39.875 4.051 1 34.5 93 SER A O 1
ATOM 751 N N . GLN A 1 94 ? -26.359 39.031 4.652 1 32.19 94 GLN A N 1
ATOM 752 C CA . GLN A 1 94 ? -25.859 38 5.59 1 32.19 94 GLN A CA 1
ATOM 753 C C . GLN A 1 94 ? -24.984 36.969 4.875 1 32.19 94 GLN A C 1
ATOM 755 O O . GLN A 1 94 ? -25.516 36.062 4.238 1 32.19 94 GLN A O 1
ATOM 760 N N . ASP A 1 95 ? -24.125 37.406 4.109 1 35.16 95 ASP A N 1
ATOM 761 C CA . ASP A 1 95 ? -23.156 36.438 3.6 1 35.16 95 ASP A CA 1
ATOM 762 C C . ASP A 1 95 ? -22.828 35.375 4.656 1 35.16 95 ASP A C 1
ATOM 764 O O . ASP A 1 95 ? -22.594 35.719 5.82 1 35.16 95 ASP A O 1
ATOM 768 N N . MET A 1 96 ? -23.5 34.25 4.668 1 33.97 96 MET A N 1
ATOM 769 C CA . MET A 1 96 ? -23.156 33.062 5.445 1 33.97 96 MET A CA 1
ATOM 770 C C . MET A 1 96 ? -21.656 33 5.723 1 33.97 96 MET A C 1
ATOM 772 O O . MET A 1 96 ? -20.875 32.688 4.832 1 33.97 96 MET A O 1
ATOM 776 N N . ALA A 1 97 ? -21.125 34.031 6.203 1 38.03 97 ALA A N 1
ATOM 777 C CA . ALA A 1 97 ? -19.812 33.781 6.758 1 38.03 97 ALA A CA 1
ATOM 778 C C . ALA A 1 97 ? -19.734 32.375 7.332 1 38.03 97 ALA A C 1
ATOM 780 O O . ALA A 1 97 ? -20.516 32 8.203 1 38.03 97 ALA A O 1
ATOM 781 N N . LEU A 1 98 ? -19.797 31.328 6.598 1 42.31 98 LEU A N 1
ATOM 782 C CA . LEU A 1 98 ? -19.578 29.984 7.148 1 42.31 98 LEU A CA 1
ATOM 783 C C . LEU A 1 98 ? -18.75 30.062 8.422 1 42.31 98 LEU A C 1
ATOM 785 O O . LEU A 1 98 ? -17.547 30.328 8.367 1 42.31 98 LEU A O 1
ATOM 789 N N . ASP A 1 99 ? -19.219 30.703 9.438 1 46.22 99 ASP A N 1
ATOM 790 C CA . ASP A 1 99 ? -18.672 30.703 10.789 1 46.22 99 ASP A CA 1
ATOM 791 C C . ASP A 1 99 ? -18.172 29.312 11.18 1 46.22 99 ASP A C 1
ATOM 793 O O . ASP A 1 99 ? -18.875 28.312 10.961 1 46.22 99 ASP A O 1
ATOM 797 N N . ALA A 1 100 ? -16.906 29.078 11.188 1 55.56 100 ALA A N 1
ATOM 798 C CA . ALA A 1 100 ? -16.266 27.859 11.664 1 55.56 100 ALA A CA 1
ATOM 799 C C . ALA A 1 100 ? -17.016 27.266 12.852 1 55.56 100 ALA A C 1
ATOM 801 O O . ALA A 1 100 ? -16.922 26.078 13.125 1 55.56 100 ALA A O 1
ATOM 802 N N . SER A 1 101 ? -17.891 28.156 13.562 1 54.31 101 SER A N 1
ATOM 803 C CA . SER A 1 101 ? -18.547 27.656 14.766 1 54.31 101 SER A CA 1
ATOM 804 C C . SER A 1 101 ? -19.516 26.516 14.438 1 54.31 101 SER A C 1
ATOM 806 O O . SER A 1 101 ? -19.734 25.625 15.258 1 54.31 101 SER A O 1
ATOM 808 N N . PHE A 1 102 ? -19.984 26.625 13.195 1 55.47 102 PHE A N 1
ATOM 809 C CA . PHE A 1 102 ? -20.969 25.578 12.898 1 55.47 102 PHE A CA 1
ATOM 810 C C . PHE A 1 102 ? -20.312 24.391 12.203 1 55.47 102 PHE A C 1
ATOM 812 O O . PHE A 1 102 ? -20.922 23.328 12.102 1 55.47 102 PHE A O 1
ATOM 819 N N . LEU A 1 103 ? -19.203 24.719 11.758 1 65.62 103 LEU A N 1
ATOM 820 C CA . LEU A 1 103 ? -18.578 23.656 10.977 1 65.62 103 LEU A CA 1
ATOM 821 C C . LEU A 1 103 ? -17.547 22.906 11.805 1 65.62 103 LEU A C 1
ATOM 823 O O . LEU A 1 103 ? -16.797 23.516 12.578 1 65.62 103 LEU A O 1
ATOM 827 N N . ASP A 1 104 ? -17.75 21.688 11.992 1 84.88 104 ASP A N 1
ATOM 828 C CA . ASP A 1 104 ? -16.656 20.891 12.547 1 84.88 104 ASP A CA 1
ATOM 829 C C . ASP A 1 104 ? -15.43 20.953 11.641 1 84.88 104 ASP A C 1
ATOM 831 O O . ASP A 1 104 ? -15.219 20.047 10.82 1 84.88 104 ASP A O 1
ATOM 835 N N . VAL A 1 105 ? -14.719 22.047 11.688 1 87.38 105 VAL A N 1
ATOM 836 C CA . VAL A 1 105 ? -13.602 22.312 10.789 1 87.38 105 VAL A CA 1
ATOM 837 C C . VAL A 1 105 ? -12.539 21.219 10.938 1 87.38 105 VAL A C 1
ATOM 839 O O . VAL A 1 105 ? -11.734 21 10.031 1 87.38 105 VAL A O 1
ATOM 842 N N . TYR A 1 106 ? -12.586 20.547 12.047 1 93.81 106 TYR A N 1
ATOM 843 C CA . TYR A 1 106 ? -11.555 19.547 12.305 1 93.81 106 TYR A CA 1
ATOM 844 C C . TYR A 1 106 ? -11.883 18.234 11.602 1 93.81 106 TYR A C 1
ATOM 846 O O . TYR A 1 106 ? -11.023 17.375 11.453 1 93.81 106 TYR A O 1
ATOM 854 N N . LYS A 1 107 ? -13.125 18.141 11.18 1 92.5 107 LYS A N 1
ATOM 855 C CA . LYS A 1 107 ? -13.516 16.922 10.469 1 92.5 107 LYS A CA 1
ATOM 856 C C . LYS A 1 107 ? -12.719 16.766 9.172 1 92.5 107 LYS A C 1
ATOM 858 O O . LYS A 1 107 ? -12.688 17.672 8.344 1 92.5 107 LYS A O 1
ATOM 863 N N . GLY A 1 108 ? -12.047 15.648 9.062 1 94.06 108 GLY A N 1
ATOM 864 C CA . GLY A 1 108 ? -11.305 15.359 7.848 1 94.06 108 GLY A CA 1
ATOM 865 C C . GLY A 1 108 ? -9.945 16.031 7.809 1 94.06 108 GLY A C 1
ATOM 866 O O . GLY A 1 108 ? -9.195 15.883 6.84 1 94.06 108 GLY A O 1
ATOM 867 N N . ALA A 1 109 ? -9.664 16.734 8.867 1 97 109 ALA A N 1
ATOM 868 C CA . ALA A 1 109 ? -8.352 17.391 8.898 1 97 109 ALA A CA 1
ATOM 869 C C . ALA A 1 109 ? -7.25 16.375 9.188 1 97 109 ALA A C 1
ATOM 871 O O . ALA A 1 109 ? -7.488 15.359 9.836 1 97 109 ALA A O 1
ATOM 872 N N . HIS A 1 110 ? -6.047 16.734 8.703 1 97.75 110 HIS A N 1
ATOM 873 C CA . HIS A 1 110 ? -4.902 15.852 8.914 1 97.75 110 HIS A CA 1
ATOM 874 C C . HIS A 1 110 ? -3.871 16.5 9.836 1 97.75 110 HIS A C 1
ATOM 876 O O . HIS A 1 110 ? -3.016 15.805 10.391 1 97.75 110 HIS A O 1
ATOM 882 N N . CYS A 1 111 ? -3.949 17.766 9.914 1 98.31 111 CYS A N 1
ATOM 883 C CA . CYS A 1 111 ? -3.129 18.469 10.883 1 98.31 111 CYS A CA 1
ATOM 884 C C . CYS A 1 111 ? -3.645 19.891 11.102 1 98.31 111 CYS A C 1
ATOM 886 O O . CYS A 1 111 ? -4.512 20.359 10.359 1 98.31 111 CYS A O 1
ATOM 888 N N . VAL A 1 112 ? -3.131 20.484 12.156 1 97.88 112 VAL A N 1
ATOM 889 C CA . VAL A 1 112 ? -3.531 21.844 12.516 1 97.88 112 VAL A CA 1
ATOM 890 C C . VAL A 1 112 ? -2.291 22.703 12.727 1 97.88 112 VAL A C 1
ATOM 892 O O . VAL A 1 112 ? -1.347 22.297 13.406 1 97.88 112 VAL A O 1
ATOM 895 N N . VAL A 1 113 ? -2.32 23.844 12.086 1 98.12 113 VAL A N 1
ATOM 896 C CA . VAL A 1 113 ? -1.328 24.875 12.336 1 98.12 113 VAL A CA 1
ATOM 897 C C . VAL A 1 113 ? -1.944 25.984 13.203 1 98.12 113 VAL A C 1
ATOM 899 O O . VAL A 1 113 ? -2.844 26.703 12.758 1 98.12 113 VAL A O 1
ATOM 902 N N . LEU A 1 114 ? -1.494 26.109 14.43 1 97.56 114 LEU A N 1
ATOM 903 C CA . LEU A 1 114 ? -1.957 27.141 15.344 1 97.56 114 LEU A CA 1
ATOM 904 C C . LEU A 1 114 ? -0.985 28.312 15.367 1 97.56 114 LEU A C 1
ATOM 906 O O . LEU A 1 114 ? 0.2 28.141 15.664 1 97.56 114 LEU A O 1
ATOM 910 N N . MET A 1 115 ? -1.524 29.453 15.039 1 97.56 115 MET A N 1
ATOM 911 C CA . MET A 1 115 ? -0.645 30.609 14.969 1 97.56 115 MET A CA 1
ATOM 912 C C . MET A 1 115 ? -0.988 31.625 16.062 1 97.56 115 MET A C 1
ATOM 914 O O . MET A 1 115 ? -2.162 31.844 16.375 1 97.56 115 MET A O 1
ATOM 918 N N . TYR A 1 116 ? 0.029 32.281 16.672 1 97.81 116 TYR A N 1
ATOM 919 C CA . TYR A 1 116 ? -0.156 33.406 17.562 1 97.81 116 TYR A CA 1
ATOM 920 C C . TYR A 1 116 ? 0.906 34.469 17.312 1 97.81 116 TYR A C 1
ATOM 922 O O . TYR A 1 116 ? 1.884 34.219 16.609 1 97.81 116 TYR A O 1
ATOM 930 N N . ASP A 1 117 ? 0.612 35.656 17.75 1 97.88 117 ASP A N 1
ATOM 931 C CA . ASP A 1 117 ? 1.517 36.781 17.688 1 97.88 117 ASP A CA 1
ATOM 932 C C . ASP A 1 117 ? 2.387 36.875 18.938 1 97.88 117 ASP A C 1
ATOM 934 O O . ASP A 1 117 ? 1.878 37.094 20.047 1 97.88 117 ASP A O 1
ATOM 938 N N . ILE A 1 118 ? 3.658 36.812 18.766 1 98.56 118 ILE A N 1
ATOM 939 C CA . ILE A 1 118 ? 4.562 36.719 19.906 1 98.56 118 ILE A CA 1
ATOM 940 C C . ILE A 1 118 ? 4.5 38 20.719 1 98.56 118 ILE A C 1
ATOM 942 O O . ILE A 1 118 ? 4.965 38.062 21.859 1 98.56 118 ILE A O 1
ATOM 946 N N . THR A 1 119 ? 3.951 39.156 20.141 1 98.31 119 THR A N 1
ATOM 947 C CA . THR A 1 119 ? 3.9 40.438 20.797 1 98.31 119 THR A CA 1
ATOM 948 C C . THR A 1 119 ? 2.576 40.625 21.531 1 98.31 119 THR A C 1
ATOM 950 O O . THR A 1 119 ? 2.395 41.594 22.266 1 98.31 119 THR A O 1
ATOM 953 N N . LYS A 1 120 ? 1.638 39.719 21.375 1 97.5 120 LYS A N 1
ATOM 954 C CA . LYS A 1 120 ? 0.302 39.875 21.938 1 97.5 120 LYS A CA 1
ATOM 955 C C . LYS A 1 120 ? -0.074 38.656 22.781 1 97.5 120 LYS A C 1
ATOM 957 O O . LYS A 1 120 ? -0.467 37.625 22.25 1 97.5 120 LYS A O 1
ATOM 962 N N . GLN A 1 121 ? -0.128 38.875 24.078 1 97.81 121 GLN A N 1
ATOM 963 C CA . GLN A 1 121 ? -0.363 37.781 25.031 1 97.81 121 GLN A CA 1
ATOM 964 C C . GLN A 1 121 ? -1.743 37.156 24.828 1 97.81 121 GLN A C 1
ATOM 966 O O . GLN A 1 121 ? -1.922 35.969 25.016 1 97.81 121 GLN A O 1
ATOM 971 N N . TRP A 1 122 ? -2.682 37.938 24.469 1 96.06 122 TRP A N 1
ATOM 972 C CA . TRP A 1 122 ? -4.047 37.406 24.344 1 96.06 122 TRP A CA 1
ATOM 973 C C . TRP A 1 122 ? -4.148 36.406 23.203 1 96.06 122 TRP A C 1
ATOM 975 O O . TRP A 1 122 ? -5.012 35.531 23.219 1 96.06 122 TRP A O 1
ATOM 985 N N . THR A 1 123 ? -3.33 36.469 22.188 1 96.38 123 THR A N 1
ATOM 986 C CA . THR A 1 123 ? -3.34 35.5 21.094 1 96.38 123 THR A CA 1
ATOM 987 C C . THR A 1 123 ? -2.795 34.156 21.562 1 96.38 123 THR A C 1
ATOM 989 O O . THR A 1 123 ? -3.189 33.125 21.047 1 96.38 123 THR A O 1
ATOM 992 N N . TRP A 1 124 ? -1.886 34.188 22.531 1 97.88 124 TRP A N 1
ATOM 993 C CA . TRP A 1 124 ? -1.398 32.938 23.141 1 97.88 124 TRP A CA 1
ATOM 994 C C . TRP A 1 124 ? -2.488 32.281 23.984 1 97.88 124 TRP A C 1
ATOM 996 O O . TRP A 1 124 ? -2.629 31.047 23.969 1 97.88 124 TRP A O 1
ATOM 1006 N N . GLN A 1 125 ? -3.207 33.125 24.672 1 96.69 125 GLN A N 1
ATOM 1007 C CA . GLN A 1 125 ? -4.309 32.594 25.453 1 96.69 125 GLN A CA 1
ATOM 1008 C C . GLN A 1 125 ? -5.301 31.844 24.578 1 96.69 125 GLN A C 1
ATOM 1010 O O . GLN A 1 125 ? -5.859 30.828 25 1 96.69 125 GLN A O 1
ATOM 1015 N N . TYR A 1 126 ? -5.48 32.312 23.391 1 94.75 126 TYR A N 1
ATOM 1016 C CA . TYR A 1 126 ? -6.312 31.594 22.422 1 94.75 126 TYR A CA 1
ATOM 1017 C C . TYR A 1 126 ? -5.766 30.203 22.172 1 94.75 126 TYR A C 1
ATOM 1019 O O . TYR A 1 126 ? -6.527 29.219 22.125 1 94.75 126 TYR A O 1
ATOM 1027 N N . ILE A 1 127 ? -4.48 30.047 21.953 1 96.69 127 ILE A N 1
ATOM 1028 C CA . ILE A 1 127 ? -3.826 28.781 21.688 1 96.69 127 ILE A CA 1
ATOM 1029 C C . ILE A 1 127 ? -4.102 27.797 22.812 1 96.69 127 ILE A C 1
ATOM 1031 O O . ILE A 1 127 ? -4.512 26.656 22.578 1 96.69 127 ILE A O 1
ATOM 1035 N N . GLU A 1 128 ? -3.914 28.297 24.047 1 96.12 128 GLU A N 1
ATOM 1036 C CA . GLU A 1 128 ? -4.113 27.453 25.219 1 96.12 128 GLU A CA 1
ATOM 1037 C C . GLU A 1 128 ? -5.535 26.922 25.281 1 96.12 128 GLU A C 1
ATOM 1039 O O . GLU A 1 128 ? -5.75 25.75 25.609 1 96.12 128 GLU A O 1
ATOM 1044 N N . ARG A 1 129 ? -6.449 27.719 24.922 1 94.75 129 ARG A N 1
ATOM 1045 C CA . ARG A 1 129 ? -7.852 27.312 24.938 1 94.75 129 ARG A CA 1
ATOM 1046 C C . ARG A 1 129 ? -8.148 26.359 23.781 1 94.75 129 ARG A C 1
ATOM 1048 O O . ARG A 1 129 ? -8.781 25.312 23.984 1 94.75 129 ARG A O 1
ATOM 1055 N N . GLU A 1 130 ? -7.711 26.703 22.625 1 93.56 130 GLU A N 1
ATOM 1056 C CA . GLU A 1 130 ? -8.039 25.953 21.422 1 93.56 130 GLU A CA 1
ATOM 1057 C C . GLU A 1 130 ? -7.441 24.547 21.469 1 93.56 130 GLU A C 1
ATOM 1059 O O . GLU A 1 130 ? -8.0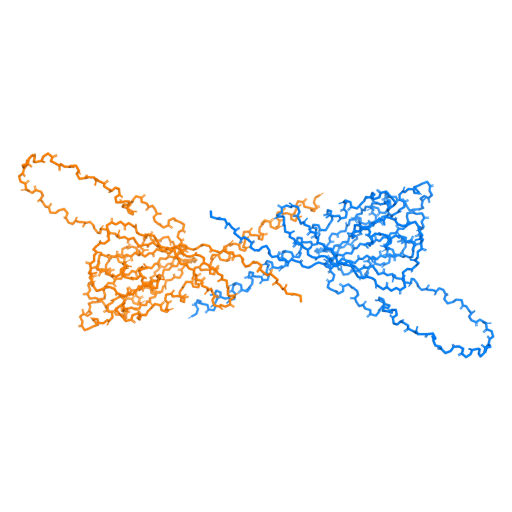31 23.594 20.969 1 93.56 130 GLU A O 1
ATOM 1064 N N . LEU A 1 131 ? -6.32 24.391 22.078 1 95.25 131 LEU A N 1
ATOM 1065 C CA . LEU A 1 131 ? -5.625 23.109 22.156 1 95.25 131 LEU A CA 1
ATOM 1066 C C . LEU A 1 131 ? -6.5 22.062 22.812 1 95.25 131 LEU A C 1
ATOM 1068 O O . LEU A 1 131 ? -6.395 20.875 22.5 1 95.25 131 LEU A O 1
ATOM 1072 N N . GLN A 1 132 ? -7.359 22.469 23.609 1 92.69 132 GLN A N 1
ATOM 1073 C CA . GLN A 1 132 ? -8.227 21.547 24.328 1 92.69 132 GLN A CA 1
ATOM 1074 C C . GLN A 1 132 ? -9.336 21.016 23.422 1 92.69 132 GLN A C 1
ATOM 1076 O O . GLN A 1 132 ? -9.953 19.984 23.719 1 92.69 132 GLN A O 1
ATOM 1081 N N . HIS A 1 133 ? -9.57 21.703 22.328 1 92.25 133 HIS A N 1
ATOM 1082 C CA . HIS A 1 133 ? -10.688 21.344 21.469 1 92.25 133 HIS A CA 1
ATOM 1083 C C . HIS A 1 133 ? -10.219 20.562 20.25 1 92.25 133 HIS A C 1
ATOM 1085 O O . HIS A 1 133 ? -11.031 19.984 19.531 1 92.25 133 HIS A O 1
ATOM 1091 N N . ILE A 1 134 ? -9 20.5 19.969 1 94.62 134 ILE A N 1
ATOM 1092 C CA . ILE A 1 134 ? -8.469 19.812 18.797 1 94.62 134 ILE A CA 1
ATOM 1093 C C . ILE A 1 134 ? -8.453 18.297 19.062 1 94.62 134 ILE A C 1
ATOM 1095 O O . ILE A 1 134 ? -7.934 17.844 20.094 1 94.62 134 ILE A O 1
ATOM 1099 N N . PRO A 1 135 ? -8.992 17.547 18.156 1 95.94 135 PRO A N 1
ATOM 1100 C CA . PRO A 1 135 ? -8.945 16.094 18.328 1 95.94 135 PRO A CA 1
ATOM 1101 C C . PRO A 1 135 ? -7.523 15.57 18.562 1 95.94 135 PRO A C 1
ATOM 1103 O O . PRO A 1 135 ? -6.578 16.047 17.922 1 95.94 135 PRO A O 1
ATOM 1106 N N . LEU A 1 136 ? -7.352 14.523 19.344 1 95.81 136 LEU A N 1
ATOM 1107 C CA . LEU A 1 136 ? -6.074 14.039 19.844 1 95.81 136 LEU A CA 1
ATOM 1108 C C . LEU A 1 136 ? -5.254 13.406 18.734 1 95.81 136 LEU A C 1
ATOM 1110 O O . LEU A 1 136 ? -4.027 13.336 18.812 1 95.81 136 LEU A O 1
ATOM 1114 N N . HIS A 1 137 ? -5.914 12.961 17.703 1 95.62 137 HIS A N 1
ATOM 1115 C CA . HIS A 1 137 ? -5.203 12.219 16.672 1 95.62 137 HIS A CA 1
ATOM 1116 C C . HIS A 1 137 ? -4.594 13.164 15.633 1 95.62 137 HIS A C 1
ATOM 1118 O O . HIS A 1 137 ? -3.877 12.719 14.734 1 95.62 137 HIS A O 1
ATOM 1124 N N . LEU A 1 138 ? -4.828 14.422 15.719 1 97.38 138 LEU A N 1
ATOM 1125 C CA . LEU A 1 138 ? -4.309 15.391 14.758 1 97.38 138 LEU A CA 1
ATOM 1126 C C . LEU A 1 138 ? -2.959 15.938 15.211 1 97.38 138 LEU A C 1
ATOM 1128 O O . LEU A 1 138 ? -2.846 16.484 16.312 1 97.38 138 LEU A O 1
ATOM 1132 N N . PRO A 1 139 ? -1.936 15.789 14.383 1 97.5 139 PRO A N 1
ATOM 1133 C CA . PRO A 1 139 ? -0.696 16.516 14.664 1 97.5 139 PRO A CA 1
ATOM 1134 C C . PRO A 1 139 ? -0.893 18.031 14.68 1 97.5 139 PRO A C 1
ATOM 1136 O O . PRO A 1 139 ? -1.714 18.562 13.922 1 97.5 139 PRO A O 1
ATOM 1139 N N . ILE A 1 140 ? -0.153 18.688 15.555 1 97.81 140 ILE A N 1
ATOM 1140 C CA . ILE A 1 140 ? -0.289 20.141 15.711 1 97.81 140 ILE A CA 1
ATOM 1141 C C . ILE A 1 140 ? 1.09 20.797 15.664 1 97.81 140 ILE A C 1
ATOM 1143 O O . ILE A 1 140 ? 2.053 20.266 16.234 1 97.81 140 ILE A O 1
ATOM 1147 N N . VAL A 1 141 ? 1.174 21.828 14.969 1 97.88 141 VAL A N 1
ATOM 1148 C CA . VAL A 1 141 ? 2.334 22.703 15.125 1 97.88 141 VAL A CA 1
ATOM 1149 C C . VAL A 1 141 ? 1.883 24.094 15.562 1 97.88 141 VAL A C 1
ATOM 1151 O O . VAL A 1 141 ? 0.985 24.688 14.961 1 97.88 141 VAL A O 1
ATOM 1154 N N . VAL A 1 142 ? 2.414 24.562 16.672 1 98.25 142 VAL A N 1
ATOM 1155 C CA . VAL A 1 142 ? 2.172 25.906 17.172 1 98.25 142 VAL A CA 1
ATOM 1156 C C . VAL A 1 142 ? 3.262 26.844 16.656 1 98.25 142 VAL A C 1
ATOM 1158 O O . VAL A 1 142 ? 4.453 26.594 16.859 1 98.25 142 VAL A O 1
ATOM 1161 N N . ILE A 1 143 ? 2.801 27.922 16.031 1 98.12 143 ILE A N 1
ATOM 1162 C CA . ILE A 1 143 ? 3.754 28.828 15.406 1 98.12 143 ILE A CA 1
ATOM 1163 C C . ILE A 1 143 ? 3.635 30.219 16.047 1 98.12 143 ILE A C 1
ATOM 1165 O O . ILE A 1 143 ? 2.592 30.859 15.93 1 98.12 143 ILE A O 1
ATOM 1169 N N . GLY A 1 144 ? 4.727 30.672 16.703 1 98.38 144 GLY A N 1
ATOM 1170 C CA . GLY A 1 144 ? 4.848 32.062 17.078 1 98.38 144 GLY A CA 1
ATOM 1171 C C . GLY A 1 144 ? 5.336 32.969 15.953 1 98.38 144 GLY A C 1
ATOM 1172 O O . GLY A 1 144 ? 6.484 32.844 15.523 1 98.38 144 GLY A O 1
ATOM 1173 N N . ASN A 1 145 ? 4.453 33.844 15.492 1 97.88 145 ASN A N 1
ATOM 1174 C CA . ASN A 1 145 ? 4.766 34.688 14.352 1 97.88 145 ASN A CA 1
ATOM 1175 C C . ASN A 1 145 ? 5.227 36.062 14.797 1 97.88 145 ASN A C 1
ATOM 1177 O O . ASN A 1 145 ? 5.227 36.375 15.992 1 97.88 145 ASN A O 1
ATOM 1181 N N . TYR A 1 146 ? 5.789 36.906 13.859 1 97.69 146 TYR A N 1
ATOM 1182 C CA . TYR A 1 146 ? 6.273 38.25 14.039 1 97.69 146 TYR A CA 1
ATOM 1183 C C . TYR A 1 146 ? 7.633 38.281 14.727 1 97.69 146 TYR A C 1
ATOM 1185 O O . TYR A 1 146 ? 7.891 39.094 15.602 1 97.69 146 TYR A O 1
ATOM 1193 N N . 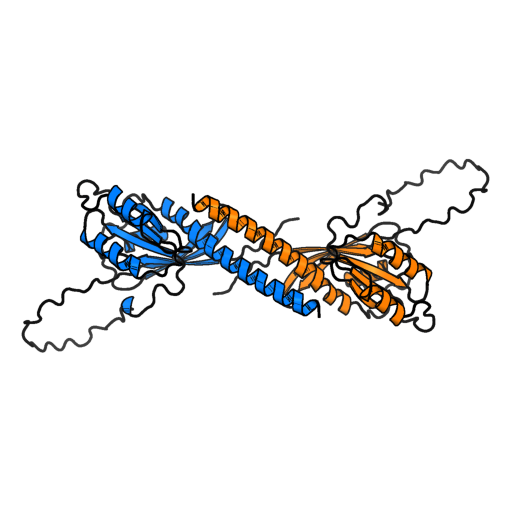LEU A 1 147 ? 8.367 37.281 14.305 1 97.12 147 LEU A N 1
ATOM 1194 C CA . LEU A 1 147 ? 9.711 37.219 14.852 1 97.12 147 LEU A CA 1
ATOM 1195 C C . LEU A 1 147 ? 10.492 38.5 14.562 1 97.12 147 LEU A C 1
ATOM 1197 O O . LEU A 1 147 ? 11.469 38.812 15.258 1 97.12 147 LEU A O 1
ATOM 1201 N N . ASP A 1 148 ? 10.102 39.25 13.57 1 95.38 148 ASP A N 1
ATOM 1202 C CA . ASP A 1 148 ? 10.734 40.531 13.25 1 95.38 148 ASP A CA 1
ATOM 1203 C C . ASP A 1 148 ? 10.453 41.562 14.336 1 95.38 148 ASP A C 1
ATOM 1205 O O . ASP A 1 148 ? 11.133 42.594 14.414 1 95.38 148 ASP A O 1
ATOM 1209 N N . MET A 1 149 ? 9.516 41.281 15.188 1 96.25 149 MET A N 1
ATOM 1210 C CA . MET A 1 149 ? 9.156 42.188 16.266 1 96.25 149 MET A CA 1
ATOM 1211 C C . MET A 1 149 ? 9.57 41.625 17.625 1 96.25 149 MET A C 1
ATOM 1213 O O . MET A 1 149 ? 8.891 41.844 18.625 1 96.25 149 MET A O 1
ATOM 1217 N N . ARG A 1 150 ? 10.633 40.906 17.703 1 95.06 150 ARG A N 1
ATOM 1218 C CA . ARG A 1 150 ? 11.07 40.188 18.906 1 95.06 150 ARG A CA 1
ATOM 1219 C C . ARG A 1 150 ? 11.328 41.156 20.047 1 95.06 150 ARG A C 1
ATOM 1221 O O . ARG A 1 150 ? 11.195 40.812 21.219 1 95.06 150 ARG A O 1
ATOM 1228 N N . GLU A 1 151 ? 11.656 42.406 19.75 1 97 151 GLU A N 1
ATOM 1229 C CA . GLU A 1 151 ? 11.906 43.406 20.781 1 97 151 GLU A CA 1
ATOM 1230 C C . GLU A 1 151 ? 10.641 43.719 21.562 1 97 151 GLU A C 1
ATOM 1232 O O . GLU A 1 151 ? 10.703 44.219 22.688 1 97 151 GLU A O 1
ATOM 1237 N N . HIS A 1 152 ? 9.508 43.531 21 1 97.69 152 HIS A N 1
ATOM 1238 C CA . HIS A 1 152 ? 8.211 43.781 21.625 1 97.69 152 HIS A CA 1
ATOM 1239 C C . HIS A 1 152 ? 7.578 42.469 22.125 1 97.69 152 HIS A C 1
ATOM 1241 O O . HIS A 1 152 ? 6.383 42.438 22.422 1 97.69 152 HIS A O 1
ATOM 1247 N N . ARG A 1 153 ? 8.352 41.438 22.219 1 97.44 153 ARG A N 1
ATOM 1248 C CA . ARG A 1 153 ? 7.852 40.125 22.578 1 97.44 153 ARG A CA 1
ATOM 1249 C C . ARG A 1 153 ? 7.184 40.156 23.953 1 97.44 153 ARG A C 1
ATOM 1251 O O . ARG A 1 153 ? 7.723 40.719 24.906 1 97.44 153 ARG A O 1
ATOM 1258 N N . SER A 1 154 ? 5.996 39.594 24.047 1 98 154 SER A N 1
ATOM 1259 C CA . SER A 1 154 ? 5.262 39.469 25.297 1 98 154 SER A CA 1
ATOM 1260 C C . SER A 1 154 ? 5.121 38.031 25.734 1 98 154 SER A C 1
ATOM 1262 O O . SER A 1 154 ? 4.859 37.75 26.906 1 98 154 SER A O 1
ATOM 1264 N N . VAL A 1 155 ? 5.277 37.062 24.812 1 97.75 155 VAL A N 1
ATOM 1265 C CA . VAL A 1 155 ? 5.215 35.625 25.094 1 97.75 155 VAL A CA 1
ATOM 1266 C C . VAL A 1 155 ? 6.602 35.031 24.922 1 97.75 155 VAL A C 1
ATOM 1268 O O . VAL A 1 155 ? 7.125 34.938 23.812 1 97.75 155 VAL A O 1
ATOM 1271 N N . SER A 1 156 ? 7.164 34.531 25.969 1 97.44 156 SER A N 1
ATOM 1272 C CA . SER A 1 156 ? 8.5 33.969 25.953 1 97.44 156 SER A CA 1
ATOM 1273 C C . SER A 1 156 ? 8.539 32.688 25.094 1 97.44 156 SER A C 1
ATOM 1275 O O . SER A 1 156 ? 7.641 31.859 25.172 1 97.44 156 SER A O 1
ATOM 1277 N N . MET A 1 157 ? 9.562 32.656 24.281 1 96.62 157 MET A N 1
ATOM 1278 C CA . MET A 1 157 ? 9.758 31.453 23.469 1 96.62 157 MET A CA 1
ATOM 1279 C C . MET A 1 157 ? 9.898 30.203 24.344 1 96.62 157 MET A C 1
ATOM 1281 O O . MET A 1 157 ? 9.312 29.172 24.047 1 96.62 157 MET A O 1
ATOM 1285 N N . GLU A 1 158 ? 10.734 30.266 25.344 1 96.94 158 GLU A N 1
ATOM 1286 C CA . GLU A 1 158 ? 10.984 29.156 26.25 1 96.94 158 GLU A CA 1
ATOM 1287 C C . GLU A 1 158 ? 9.703 28.688 26.922 1 96.94 158 GLU A C 1
ATOM 1289 O O . GLU A 1 158 ? 9.453 27.484 27.047 1 96.94 158 GLU A O 1
ATOM 1294 N N . ASP A 1 159 ? 8.914 29.656 27.359 1 96.75 159 ASP A N 1
ATOM 1295 C CA . ASP A 1 159 ? 7.656 29.328 28.016 1 96.75 159 ASP A CA 1
ATOM 1296 C C . ASP A 1 159 ? 6.688 28.641 27.062 1 96.75 159 ASP A C 1
ATOM 1298 O O . ASP A 1 159 ? 6.055 27.656 27.422 1 96.75 159 ASP A O 1
ATOM 1302 N N . ALA A 1 160 ? 6.582 29.203 25.891 1 97.81 160 ALA A N 1
ATOM 1303 C CA . ALA A 1 160 ? 5.684 28.625 24.891 1 97.81 160 ALA A CA 1
ATOM 1304 C C . ALA A 1 160 ? 6.105 27.219 24.5 1 97.81 160 ALA A C 1
ATOM 1306 O O . ALA A 1 160 ? 5.281 26.297 24.484 1 97.81 160 ALA A O 1
ATOM 1307 N N . GLU A 1 161 ? 7.344 27.031 24.234 1 96.81 161 GLU A N 1
ATOM 1308 C CA . GLU A 1 161 ? 7.875 25.719 23.875 1 96.81 161 GLU A CA 1
ATOM 1309 C C . GLU A 1 161 ? 7.68 24.719 25.016 1 96.81 161 GLU A C 1
ATOM 1311 O O . GLU A 1 161 ? 7.289 23.578 24.781 1 96.81 161 GLU A O 1
ATOM 1316 N N . PHE A 1 162 ? 7.992 25.172 26.188 1 96.25 162 PHE A N 1
ATOM 1317 C CA . PHE A 1 162 ? 7.809 24.328 27.359 1 96.25 162 PHE A CA 1
ATOM 1318 C C . PHE A 1 162 ? 6.355 23.891 27.484 1 96.25 162 PHE A C 1
ATOM 1320 O O . PHE A 1 162 ? 6.074 22.719 27.719 1 96.25 162 PHE A O 1
ATOM 1327 N N . TYR A 1 163 ? 5.477 24.828 27.344 1 96.62 163 TYR A N 1
ATOM 1328 C CA . TYR A 1 163 ? 4.051 24.547 27.438 1 96.62 163 TYR A CA 1
ATOM 1329 C C . TYR A 1 163 ? 3.635 23.484 26.422 1 96.62 163 TYR A C 1
ATOM 1331 O O . TYR A 1 163 ? 2.973 22.5 26.766 1 96.62 163 TYR A O 1
ATOM 1339 N N . VAL A 1 164 ? 4.016 23.594 25.188 1 95.81 164 VAL A N 1
ATOM 1340 C CA . VAL A 1 164 ? 3.623 22.734 24.078 1 95.81 164 VAL A CA 1
ATOM 1341 C C . VAL A 1 164 ? 4.215 21.344 24.281 1 95.81 164 VAL A C 1
ATOM 1343 O O . VAL A 1 164 ? 3.529 20.344 24.062 1 95.81 164 VAL A O 1
ATOM 1346 N N . THR A 1 165 ? 5.465 21.234 24.75 1 89.88 165 THR A N 1
ATOM 1347 C CA . THR A 1 165 ? 6.176 19.969 24.844 1 89.88 165 THR A CA 1
ATOM 1348 C C . THR A 1 165 ? 5.773 19.219 26.109 1 89.88 165 THR A C 1
ATOM 1350 O O . THR A 1 165 ? 6 18.016 26.219 1 89.88 165 THR A O 1
ATOM 1353 N N . HIS A 1 166 ? 5.145 19.922 27.078 1 91.12 166 HIS A N 1
ATOM 1354 C CA . HIS A 1 166 ? 4.812 19.281 28.344 1 91.12 166 HIS A CA 1
ATOM 1355 C C . HIS A 1 166 ? 3.301 19.203 28.531 1 91.12 166 HIS A C 1
ATOM 1357 O O . HIS A 1 166 ? 2.826 18.938 29.641 1 91.12 166 HIS A O 1
ATOM 1363 N N . LEU A 1 167 ? 2.648 19.469 27.516 1 91.62 167 LEU A N 1
ATOM 1364 C CA . LEU A 1 167 ? 1.203 19.297 27.578 1 91.62 167 LEU A CA 1
ATOM 1365 C C . LEU A 1 167 ? 0.85 17.859 27.953 1 91.62 167 LEU A C 1
ATOM 1367 O O . LEU A 1 167 ? 1.434 16.906 27.422 1 91.62 167 LEU A O 1
ATOM 1371 N N . ASN A 1 168 ? 0.053 17.609 28.922 1 90.5 168 ASN A N 1
ATOM 1372 C CA . ASN A 1 168 ? -0.392 16.281 29.328 1 90.5 168 ASN A CA 1
ATOM 1373 C C . ASN A 1 168 ? -1.362 15.672 28.328 1 90.5 168 ASN A C 1
ATOM 1375 O O . ASN A 1 168 ? -2.559 15.969 28.344 1 90.5 168 ASN A O 1
ATOM 1379 N N . ARG A 1 169 ? -0.81 14.922 27.453 1 90.88 169 ARG A N 1
ATOM 1380 C CA . ARG A 1 169 ? -1.625 14.234 26.453 1 90.88 169 ARG A CA 1
ATOM 1381 C C . ARG A 1 169 ? -1.607 12.727 26.672 1 90.88 169 ARG A C 1
ATOM 1383 O O . ARG A 1 169 ? -0.609 12.172 27.141 1 90.88 169 ARG A O 1
ATOM 1390 N N . PRO A 1 170 ? -2.742 12.117 26.453 1 93 170 PRO A N 1
ATOM 1391 C CA . PRO A 1 170 ? -2.812 10.664 26.641 1 93 170 PRO A CA 1
ATOM 1392 C C . PRO A 1 170 ? -1.913 9.906 25.672 1 93 170 PRO A C 1
ATOM 1394 O O . PRO A 1 170 ? -1.473 10.469 24.656 1 93 170 PRO A O 1
ATOM 1397 N N . GLU A 1 171 ? -1.647 8.688 26.047 1 90.19 171 GLU A N 1
ATOM 1398 C CA . GLU A 1 171 ? -0.884 7.816 25.156 1 90.19 171 GLU A CA 1
ATOM 1399 C C . GLU A 1 171 ? -1.583 7.645 23.812 1 90.19 171 GLU A C 1
ATOM 1401 O O . GLU A 1 171 ? -2.803 7.469 23.75 1 90.19 171 GLU A O 1
ATOM 1406 N N . GLY A 1 172 ? -0.828 7.785 22.734 1 88.5 172 GLY A N 1
ATOM 1407 C CA . GLY A 1 172 ? -1.4 7.609 21.406 1 88.5 172 GLY A CA 1
ATOM 1408 C C . GLY A 1 172 ? -1.763 8.914 20.734 1 88.5 172 GLY A C 1
ATOM 1409 O O . GLY A 1 172 ? -2.119 8.938 19.562 1 88.5 172 GLY A O 1
ATOM 1410 N N . ALA A 1 173 ? -1.727 10.016 21.5 1 93.69 173 ALA A N 1
ATOM 1411 C CA . ALA A 1 173 ? -2.004 11.328 20.906 1 93.69 173 ALA A CA 1
ATOM 1412 C C . ALA A 1 173 ? -0.927 11.711 19.891 1 93.69 173 ALA A C 1
ATOM 1414 O O . ALA A 1 173 ? 0.234 11.32 20.031 1 93.69 173 ALA A O 1
ATOM 1415 N N . ALA A 1 174 ? -1.379 12.406 18.906 1 94.06 174 ALA A N 1
ATOM 1416 C CA . ALA A 1 174 ? -0.461 12.836 17.859 1 94.06 174 ALA A CA 1
ATOM 1417 C C . ALA A 1 174 ? 0.532 13.867 18.391 1 94.06 174 ALA A C 1
ATOM 1419 O O . ALA A 1 174 ? 0.325 14.453 19.453 1 94.06 174 ALA A O 1
ATOM 1420 N N . ASP A 1 175 ? 1.521 14.102 17.594 1 92.31 175 ASP A N 1
ATOM 1421 C CA . ASP A 1 175 ? 2.619 14.992 17.969 1 92.31 175 ASP A CA 1
ATOM 1422 C C . ASP A 1 175 ? 2.172 16.453 17.969 1 92.31 175 ASP A C 1
ATOM 1424 O O . ASP A 1 175 ? 1.324 16.844 17.156 1 92.31 175 ASP A O 1
ATOM 1428 N N . ILE A 1 176 ? 2.791 17.188 18.906 1 95.94 176 ILE A N 1
ATOM 1429 C CA . ILE A 1 176 ? 2.672 18.641 18.922 1 95.94 176 ILE A CA 1
ATOM 1430 C C . ILE A 1 176 ? 4.062 19.266 18.891 1 95.94 176 ILE A C 1
ATOM 1432 O O . ILE A 1 176 ? 4.961 18.859 19.625 1 95.94 176 ILE A O 1
ATOM 1436 N N . ARG A 1 177 ? 4.176 20.219 18.016 1 95.5 177 ARG A N 1
ATOM 1437 C CA . ARG A 1 177 ? 5.477 20.859 17.828 1 95.5 177 ARG A CA 1
ATOM 1438 C C . ARG A 1 177 ? 5.363 22.375 17.953 1 95.5 177 ARG A C 1
ATOM 1440 O O . ARG A 1 177 ? 4.27 22.922 17.859 1 95.5 177 ARG A O 1
ATOM 1447 N N . TYR A 1 178 ? 6.531 22.953 18.281 1 97.06 178 TYR A N 1
ATOM 1448 C CA . TYR A 1 178 ? 6.613 24.406 18.406 1 97.06 178 TYR A CA 1
ATOM 1449 C C . TYR A 1 178 ? 7.66 24.969 17.453 1 97.06 178 TYR A C 1
ATOM 1451 O O . TYR A 1 178 ? 8.734 24.406 17.297 1 97.06 178 TYR A O 1
ATOM 1459 N N . ALA A 1 179 ? 7.27 26.031 16.781 1 96.94 179 ALA A N 1
ATOM 1460 C CA . ALA A 1 179 ? 8.203 26.781 15.953 1 96.94 179 ALA A CA 1
ATOM 1461 C C . ALA A 1 179 ? 7.859 28.266 15.938 1 96.94 179 ALA A C 1
ATOM 1463 O O . ALA A 1 179 ? 6.824 28.672 16.469 1 96.94 179 ALA A O 1
ATOM 1464 N N . GLU A 1 180 ? 8.773 29.047 15.461 1 97.81 180 GLU A N 1
ATOM 1465 C CA . GLU A 1 180 ? 8.523 30.469 15.281 1 97.81 180 GLU A CA 1
ATOM 1466 C C . GLU A 1 180 ? 8.727 30.891 13.828 1 97.81 180 GLU A C 1
ATOM 1468 O O . GLU A 1 180 ? 9.375 30.172 13.062 1 97.81 180 GLU A O 1
ATOM 1473 N N . SER A 1 181 ? 8.031 32 13.539 1 97.56 181 SER A N 1
ATOM 1474 C CA . SER A 1 181 ? 8.062 32.406 12.133 1 97.56 181 SER A CA 1
ATOM 1475 C C . SER A 1 181 ? 8.062 33.906 11.984 1 97.56 181 SER A C 1
ATOM 1477 O O . SER A 1 181 ? 7.77 34.625 12.938 1 97.56 181 SER A O 1
ATOM 1479 N N . CYS A 1 182 ? 8.516 34.312 10.844 1 97.06 182 CYS A N 1
ATOM 1480 C CA . CYS A 1 182 ? 8.383 35.656 10.312 1 97.06 182 CYS A CA 1
ATOM 1481 C C . CYS A 1 182 ? 7.852 35.656 8.891 1 97.06 182 CYS A C 1
ATOM 1483 O O . CYS A 1 182 ? 8.586 35.312 7.953 1 97.06 182 CYS A O 1
ATOM 1485 N N . MET A 1 183 ? 6.559 36 8.766 1 93.94 183 MET A N 1
ATOM 1486 C CA . MET A 1 183 ? 5.93 35.938 7.445 1 93.94 183 MET A CA 1
ATOM 1487 C C . MET A 1 183 ? 6.551 36.938 6.488 1 93.94 183 MET A C 1
ATOM 1489 O O . MET A 1 183 ? 6.566 36.719 5.277 1 93.94 183 MET A O 1
ATOM 1493 N N . LYS A 1 184 ? 7.07 38 6.992 1 92.62 184 LYS A N 1
ATOM 1494 C CA . LYS A 1 184 ? 7.68 39.062 6.176 1 92.62 184 LYS A CA 1
ATOM 1495 C C . LYS A 1 184 ? 8.898 38.531 5.422 1 92.62 184 LYS A C 1
ATOM 1497 O O . LYS A 1 184 ? 9.055 38.781 4.227 1 92.62 184 LYS A O 1
ATOM 1502 N N . ASN A 1 185 ? 9.727 37.75 6.02 1 92.62 185 ASN A N 1
ATOM 1503 C CA . ASN A 1 185 ? 10.938 37.25 5.367 1 92.62 185 ASN A CA 1
ATOM 1504 C C . ASN A 1 185 ? 10.836 35.781 5.035 1 92.62 185 ASN A C 1
ATOM 1506 O O . ASN A 1 185 ? 11.781 35.188 4.492 1 92.62 185 ASN A O 1
ATOM 1510 N N . GLY A 1 186 ? 9.812 35.125 5.418 1 92.38 186 GLY A N 1
ATOM 1511 C CA . GLY A 1 186 ? 9.57 33.75 5.047 1 92.38 186 GLY A CA 1
ATOM 1512 C C . GLY A 1 186 ? 10.211 32.75 6.004 1 92.38 186 GLY A C 1
ATOM 1513 O O . GLY A 1 186 ? 10.164 31.547 5.77 1 92.38 186 GLY A O 1
ATOM 1514 N N . TYR A 1 187 ? 10.766 33.25 7.055 1 93.44 187 TYR A N 1
ATOM 1515 C CA . TYR A 1 187 ? 11.328 32.375 8.062 1 93.44 187 TYR A CA 1
ATOM 1516 C C . TYR A 1 187 ? 10.25 31.453 8.656 1 93.44 187 TYR A C 1
ATOM 1518 O O . TYR A 1 187 ? 9.148 31.906 8.953 1 93.44 187 TYR A O 1
ATOM 1526 N N . GLY A 1 188 ? 10.578 30.141 8.766 1 94 188 GLY A N 1
ATOM 1527 C CA . GLY A 1 188 ? 9.648 29.203 9.375 1 94 188 GLY A CA 1
ATOM 1528 C C . GLY A 1 188 ? 8.875 28.375 8.359 1 94 188 GLY A C 1
ATOM 1529 O O . GLY A 1 188 ? 8.336 27.328 8.688 1 94 188 GLY A O 1
ATOM 1530 N N . LEU A 1 189 ? 8.758 28.859 7.098 1 93.75 189 LEU A N 1
ATOM 1531 C CA . LEU A 1 189 ? 8 28.156 6.066 1 93.75 189 LEU A CA 1
ATOM 1532 C C . LEU A 1 189 ? 8.633 26.812 5.754 1 93.75 189 LEU A C 1
ATOM 1534 O O . LEU A 1 189 ? 7.926 25.812 5.543 1 93.75 189 LEU A O 1
ATOM 1538 N N . ARG A 1 190 ? 9.914 26.766 5.789 1 93 190 ARG A N 1
ATOM 1539 C CA . ARG A 1 190 ? 10.609 25.5 5.547 1 93 190 ARG A CA 1
ATOM 1540 C C . ARG A 1 190 ? 10.258 24.469 6.609 1 93 190 ARG A C 1
ATOM 1542 O O . ARG A 1 190 ? 10.094 23.297 6.301 1 93 190 ARG A O 1
ATOM 1549 N N . TYR A 1 191 ? 10.227 24.922 7.754 1 94.12 191 TYR A N 1
ATOM 1550 C CA . TYR A 1 191 ? 9.859 24.016 8.844 1 94.12 191 TYR A CA 1
ATOM 1551 C C . TYR A 1 191 ? 8.453 23.469 8.641 1 94.12 191 TYR A C 1
ATOM 1553 O O . TYR A 1 191 ? 8.203 22.297 8.914 1 94.12 191 TYR A O 1
ATOM 1561 N N . LEU A 1 192 ? 7.586 24.266 8.242 1 94.38 192 LEU A N 1
ATOM 1562 C CA . LEU A 1 192 ? 6.211 23.844 8.016 1 94.38 192 LEU A CA 1
ATOM 1563 C C . LEU A 1 192 ? 6.16 22.734 6.957 1 94.38 192 LEU A C 1
ATOM 1565 O O . LEU A 1 192 ? 5.418 21.766 7.102 1 94.38 192 LEU A O 1
ATOM 1569 N N . HIS A 1 193 ? 6.934 22.891 5.961 1 91.94 193 HIS A N 1
ATOM 1570 C CA . HIS A 1 193 ? 7.016 21.859 4.922 1 91.94 193 HIS A CA 1
ATOM 1571 C C . HIS A 1 193 ? 7.512 20.531 5.492 1 91.94 193 HIS A C 1
ATOM 1573 O O . HIS A 1 193 ? 7.012 19.469 5.125 1 91.94 193 HIS A O 1
ATOM 1579 N N . LYS A 1 194 ? 8.453 20.688 6.383 1 93.31 194 LYS A N 1
ATOM 1580 C CA . LYS A 1 194 ? 8.961 19.484 7.043 1 93.31 194 LYS A CA 1
ATOM 1581 C C . LYS A 1 194 ? 7.906 18.859 7.957 1 93.31 194 LYS A C 1
ATOM 1583 O O . LYS A 1 194 ? 7.762 17.641 8.016 1 93.31 194 LYS A O 1
ATOM 1588 N N . PHE A 1 195 ? 7.242 19.719 8.586 1 96.12 195 PHE A N 1
ATOM 1589 C CA . PHE A 1 195 ? 6.215 19.266 9.523 1 96.12 195 PHE A CA 1
ATOM 1590 C C . PHE A 1 195 ? 5.156 18.438 8.805 1 96.12 195 PHE A C 1
ATOM 1592 O O . PHE A 1 195 ? 4.617 17.484 9.375 1 96.12 195 PHE A O 1
ATOM 1599 N N . LEU A 1 196 ? 4.828 18.703 7.566 1 96.38 196 LEU A N 1
ATOM 1600 C CA . LEU A 1 196 ? 3.781 18.016 6.812 1 96.38 196 LEU A CA 1
ATOM 1601 C C . LEU A 1 196 ? 4.117 16.531 6.633 1 96.38 196 LEU A C 1
ATOM 1603 O O . LEU A 1 196 ? 3.24 15.734 6.312 1 96.38 196 LEU A O 1
ATOM 1607 N N . SER A 1 197 ? 5.395 16.219 6.871 1 95.81 197 SER A N 1
ATOM 1608 C CA . SER A 1 197 ? 5.781 14.805 6.773 1 95.81 197 SER A CA 1
ATOM 1609 C C . SER A 1 197 ? 5.066 13.961 7.824 1 95.81 197 SER A C 1
ATOM 1611 O O . SER A 1 197 ? 4.762 12.797 7.582 1 95.81 197 SER A O 1
ATOM 1613 N N . ILE A 1 198 ? 4.77 14.586 8.914 1 96.19 198 ILE A N 1
ATOM 1614 C CA . ILE A 1 198 ? 4.199 13.859 10.039 1 96.19 198 ILE A CA 1
ATOM 1615 C C . ILE A 1 198 ? 2.77 13.438 9.703 1 96.19 198 ILE A C 1
ATOM 1617 O O . ILE A 1 198 ? 2.459 12.242 9.672 1 96.19 198 ILE A O 1
ATOM 1621 N N . PRO A 1 199 ? 1.885 14.383 9.367 1 96.94 199 PRO A N 1
ATOM 1622 C CA . PRO A 1 199 ? 0.538 13.938 9 1 96.94 199 PRO A CA 1
ATOM 1623 C C . PRO A 1 199 ? 0.524 13.07 7.742 1 96.94 199 PRO A C 1
ATOM 1625 O O . PRO A 1 199 ? -0.328 12.188 7.605 1 96.94 199 PRO A O 1
ATOM 1628 N N . PHE A 1 200 ? 1.406 13.258 6.84 1 96.5 200 PHE A N 1
ATOM 1629 C CA . PHE A 1 200 ? 1.472 12.438 5.637 1 96.5 200 PHE A CA 1
ATOM 1630 C C . PHE A 1 200 ? 1.761 10.984 5.992 1 96.5 200 PHE A C 1
ATOM 1632 O O . PHE A 1 200 ? 1.084 10.07 5.508 1 96.5 200 PHE A O 1
ATOM 1639 N N . LEU A 1 201 ? 2.76 10.82 6.754 1 96.31 201 LEU A N 1
ATOM 1640 C CA . LEU A 1 201 ? 3.141 9.461 7.121 1 96.31 201 LEU A CA 1
ATOM 1641 C C . LEU A 1 201 ? 2.012 8.766 7.875 1 96.31 201 LEU A C 1
ATOM 1643 O O . LEU A 1 201 ? 1.802 7.562 7.715 1 96.31 201 LEU A O 1
ATOM 1647 N N . GLN A 1 202 ? 1.341 9.539 8.727 1 95.94 202 GLN A N 1
ATOM 1648 C CA . GLN A 1 202 ? 0.179 8.984 9.414 1 95.94 202 GLN A CA 1
ATOM 1649 C C . GLN A 1 202 ? -0.903 8.578 8.414 1 95.94 202 GLN A C 1
ATOM 1651 O O . GLN A 1 202 ? -1.483 7.496 8.531 1 95.94 202 GLN A O 1
ATOM 1656 N N . LEU A 1 203 ? -1.109 9.445 7.531 1 94.81 203 LEU A N 1
ATOM 1657 C CA . LEU A 1 203 ? -2.086 9.172 6.48 1 94.81 203 LEU A CA 1
ATOM 1658 C C . LEU A 1 203 ? -1.689 7.941 5.676 1 94.81 203 LEU A C 1
ATOM 1660 O O . LEU A 1 203 ? -2.531 7.09 5.379 1 94.81 203 LEU A O 1
ATOM 1664 N N . GLN A 1 204 ? -0.493 7.797 5.297 1 94.19 204 GLN A N 1
ATOM 1665 C CA . GLN A 1 204 ? 0.021 6.652 4.551 1 94.19 204 GLN A CA 1
ATOM 1666 C C . GLN A 1 204 ? -0.144 5.359 5.34 1 94.19 204 GLN A C 1
ATOM 1668 O O . GLN A 1 204 ? -0.549 4.336 4.789 1 94.19 204 GLN A O 1
ATOM 1673 N N . GLN A 1 205 ? 0.174 5.453 6.594 1 95.56 205 GLN A N 1
ATOM 1674 C CA . GLN A 1 205 ? 0.036 4.277 7.445 1 95.56 205 GLN A CA 1
ATOM 1675 C C . GLN A 1 205 ? -1.408 3.787 7.477 1 95.56 205 GLN A C 1
ATOM 1677 O O . GLN A 1 205 ? -1.666 2.592 7.32 1 95.56 205 GLN A O 1
ATOM 1682 N N . GLU A 1 206 ? -2.299 4.703 7.656 1 94.06 206 GLU A N 1
ATOM 1683 C CA . GLU A 1 206 ? -3.715 4.352 7.699 1 94.06 206 GLU A CA 1
ATOM 1684 C C . GLU A 1 206 ? -4.16 3.695 6.395 1 94.06 206 GLU A C 1
ATOM 1686 O O . GLU A 1 206 ? -4.918 2.725 6.41 1 94.06 206 GLU A O 1
ATOM 1691 N N . THR A 1 207 ? -3.727 4.227 5.328 1 92.75 207 THR A N 1
ATOM 1692 C CA . THR A 1 207 ? -4.082 3.699 4.016 1 92.75 207 THR A CA 1
ATOM 1693 C C . THR A 1 207 ? -3.537 2.285 3.836 1 92.75 207 THR A C 1
ATOM 1695 O O . THR A 1 207 ? -4.254 1.391 3.379 1 92.75 207 THR A O 1
ATOM 1698 N N . LEU A 1 208 ? -2.299 2.092 4.203 1 93.75 208 LEU A N 1
ATOM 1699 C CA . LEU A 1 208 ? -1.655 0.789 4.078 1 93.75 208 LEU A CA 1
ATOM 1700 C C . LEU A 1 208 ? -2.361 -0.251 4.941 1 93.75 208 LEU A C 1
ATOM 1702 O O . LEU A 1 208 ? -2.57 -1.387 4.508 1 93.75 208 LEU A O 1
ATOM 1706 N N . LEU A 1 209 ? -2.732 0.14 6.094 1 96.25 209 LEU A N 1
ATOM 1707 C CA . LEU A 1 209 ? -3.428 -0.769 7 1 96.25 209 LEU A CA 1
ATOM 1708 C C . LEU A 1 209 ? -4.797 -1.147 6.441 1 96.25 209 LEU A C 1
ATOM 1710 O O . LEU A 1 209 ? -5.215 -2.305 6.543 1 96.25 209 LEU A O 1
ATOM 1714 N N . HIS A 1 210 ? -5.43 -0.228 5.879 1 95.44 210 HIS A N 1
ATOM 1715 C CA . HIS A 1 210 ? -6.715 -0.514 5.254 1 95.44 210 HIS A CA 1
ATOM 1716 C C . HIS A 1 210 ? -6.559 -1.481 4.086 1 95.44 210 HIS A C 1
ATOM 1718 O O . HIS A 1 210 ? -7.352 -2.412 3.934 1 95.44 210 HIS A O 1
ATOM 1724 N N . GLN A 1 211 ? -5.578 -1.313 3.289 1 92.69 211 GLN A N 1
ATOM 1725 C CA . GLN A 1 211 ? -5.32 -2.195 2.154 1 92.69 211 GLN A CA 1
ATOM 1726 C C . GLN A 1 211 ? -4.98 -3.607 2.621 1 92.69 211 GLN A C 1
ATOM 1728 O O . GLN A 1 211 ? -5.406 -4.59 2.008 1 92.69 211 GLN A O 1
ATOM 1733 N N . LEU A 1 212 ? -4.219 -3.676 3.617 1 95.44 212 LEU A N 1
ATOM 1734 C CA . LEU A 1 212 ? -3.846 -4.973 4.172 1 95.44 212 LEU A CA 1
ATOM 1735 C C . LEU A 1 212 ? -5.074 -5.719 4.68 1 95.44 212 LEU A C 1
ATOM 1737 O O . LEU A 1 212 ? -5.191 -6.934 4.488 1 95.44 212 LEU A O 1
ATOM 1741 N N . LYS A 1 213 ? -5.938 -5 5.289 1 96.25 213 LYS A N 1
ATOM 1742 C CA . LYS A 1 213 ? -7.18 -5.605 5.762 1 96.25 213 LYS A CA 1
ATOM 1743 C C . LYS A 1 213 ? -7.996 -6.156 4.598 1 96.25 213 LYS A C 1
ATOM 1745 O O . LYS A 1 213 ? -8.492 -7.285 4.656 1 96.25 213 LYS A O 1
ATOM 1750 N N . THR A 1 214 ? -8.133 -5.395 3.586 1 94.12 214 THR A N 1
ATOM 1751 C CA . THR A 1 214 ? -8.859 -5.824 2.395 1 94.12 214 THR A CA 1
ATOM 1752 C C . THR A 1 214 ? -8.188 -7.043 1.768 1 94.12 214 THR A C 1
ATOM 1754 O O . THR A 1 214 ? -8.859 -7.98 1.34 1 94.12 214 THR A O 1
ATOM 1757 N N . ASN A 1 215 ? -6.871 -6.973 1.7 1 94.44 215 ASN A N 1
ATOM 1758 C CA . ASN A 1 215 ? -6.098 -8.094 1.18 1 94.44 215 ASN A CA 1
ATOM 1759 C C . ASN A 1 215 ? -6.375 -9.375 1.96 1 94.44 215 ASN A C 1
ATOM 1761 O O . ASN A 1 215 ? -6.598 -10.43 1.366 1 94.44 215 ASN A O 1
ATOM 1765 N N . ARG A 1 216 ? -6.426 -9.281 3.219 1 95.12 216 ARG A N 1
ATOM 1766 C CA . ARG A 1 216 ? -6.672 -10.438 4.074 1 95.12 216 ARG A CA 1
ATOM 1767 C C . ARG A 1 216 ? -8.078 -10.992 3.859 1 95.12 216 ARG A C 1
ATOM 1769 O O . ARG A 1 216 ? -8.281 -12.211 3.842 1 95.12 216 ARG A O 1
ATOM 1776 N N . GLU A 1 217 ? -8.977 -10.125 3.693 1 94.62 217 GLU A N 1
ATOM 1777 C CA . GLU A 1 217 ? -10.344 -10.555 3.416 1 94.62 217 GLU A CA 1
ATOM 1778 C C . GLU A 1 217 ? -10.43 -11.297 2.086 1 94.62 217 GLU A C 1
ATOM 1780 O O . GLU A 1 217 ? -11.125 -12.305 1.978 1 94.62 217 GLU A O 1
ATOM 1785 N N . GLN A 1 218 ? -9.766 -10.828 1.136 1 93.31 218 GLN A N 1
ATOM 1786 C CA . GLN A 1 218 ? -9.766 -11.469 -0.174 1 93.31 218 GLN A CA 1
ATOM 1787 C C . GLN A 1 218 ? -9.078 -12.836 -0.117 1 93.31 218 GLN A C 1
ATOM 1789 O O . GLN A 1 218 ? -9.531 -13.789 -0.762 1 93.31 218 GLN A O 1
ATOM 1794 N N . ILE A 1 219 ? -7.977 -12.898 0.604 1 91.81 219 ILE A N 1
ATOM 1795 C CA . ILE A 1 219 ? -7.27 -14.164 0.768 1 91.81 219 ILE A CA 1
ATOM 1796 C C . ILE A 1 219 ? -8.211 -15.203 1.377 1 91.81 219 ILE A C 1
ATOM 1798 O O . ILE A 1 219 ? -8.234 -16.359 0.942 1 91.81 219 ILE A O 1
ATOM 1802 N N . MET A 1 220 ? -8.984 -14.82 2.32 1 90.69 220 MET A N 1
ATOM 1803 C CA . MET A 1 220 ? -9.938 -15.727 2.959 1 90.69 220 MET A CA 1
ATOM 1804 C C . MET A 1 220 ? -11.008 -16.172 1.971 1 90.69 220 MET A C 1
ATOM 1806 O O . MET A 1 220 ? -11.438 -17.328 1.993 1 90.69 220 MET A O 1
ATOM 1810 N N . LEU A 1 221 ? -11.391 -15.336 1.088 1 89.62 221 LEU A N 1
ATOM 1811 C CA . LEU A 1 221 ? -12.438 -15.633 0.116 1 89.62 221 LEU A CA 1
ATOM 1812 C C . LEU A 1 221 ? -11.945 -16.625 -0.931 1 89.62 221 LEU A C 1
ATOM 1814 O O . LEU A 1 221 ? -12.688 -17.516 -1.344 1 89.62 221 LEU A O 1
ATOM 1818 N N . VAL A 1 222 ? -10.68 -16.453 -1.4 1 87.44 222 VAL A N 1
ATOM 1819 C CA . VAL A 1 222 ? -10.164 -17.297 -2.475 1 87.44 222 VAL A CA 1
ATOM 1820 C C . VAL A 1 222 ? -9.727 -18.656 -1.907 1 87.44 222 VAL A C 1
ATOM 1822 O O . VAL A 1 222 ? -9.594 -19.625 -2.646 1 87.44 222 VAL A O 1
ATOM 1825 N N . SER A 1 223 ? -9.461 -18.75 -0.594 1 80.25 223 SER A N 1
ATOM 1826 C CA . SER A 1 223 ? -9.055 -20.016 0.041 1 80.25 223 SER A CA 1
ATOM 1827 C C . SER A 1 223 ? -10.258 -20.922 0.252 1 80.25 223 SER A C 1
ATOM 1829 O O . SER A 1 223 ? -10.094 -22.125 0.5 1 80.25 223 SER A O 1
ATOM 1831 N N . GLU A 1 224 ? -11.477 -20.422 0.173 1 69.19 224 GLU A N 1
ATOM 1832 C CA . GLU A 1 224 ? -12.672 -21.234 0.304 1 69.19 224 GLU A CA 1
ATOM 1833 C C . GLU A 1 224 ? -13.055 -21.875 -1.028 1 69.19 224 GLU A C 1
ATOM 1835 O O . GLU A 1 224 ? -13.461 -23.031 -1.072 1 69.19 224 GLU A O 1
ATOM 1840 N N . GLN B 1 1 ? -13.328 13.211 -5.934 1 24.41 1 GLN B N 1
ATOM 1841 C CA . GLN B 1 1 ? -11.906 13.227 -5.621 1 24.41 1 GLN B CA 1
ATOM 1842 C C . GLN B 1 1 ? -11.227 11.953 -6.102 1 24.41 1 GLN B C 1
ATOM 1844 O O . GLN B 1 1 ? -11.414 10.883 -5.52 1 24.41 1 GLN B O 1
ATOM 1849 N N . ARG B 1 2 ? -11.055 11.781 -7.375 1 29.91 2 ARG B N 1
ATOM 1850 C CA . ARG B 1 2 ? -10.703 10.586 -8.133 1 29.91 2 ARG B CA 1
ATOM 1851 C C . ARG B 1 2 ? -9.383 10 -7.648 1 29.91 2 ARG B C 1
ATOM 1853 O O . ARG B 1 2 ? -8.383 10.711 -7.543 1 29.91 2 ARG B O 1
ATOM 1860 N N . LYS B 1 3 ? -9.453 9.086 -6.801 1 34.75 3 LYS B N 1
ATOM 1861 C CA . LYS B 1 3 ? -8.328 8.281 -6.328 1 34.75 3 LYS B CA 1
ATOM 1862 C C . LYS B 1 3 ? -7.418 7.875 -7.484 1 34.75 3 LYS B C 1
ATOM 1864 O O . LYS B 1 3 ? -7.84 7.145 -8.383 1 34.75 3 LYS B O 1
ATOM 1869 N N . PHE B 1 4 ? -6.773 8.703 -8.125 1 33.44 4 PHE B N 1
ATOM 1870 C CA . PHE B 1 4 ? -5.832 8.344 -9.18 1 33.44 4 PHE B CA 1
ATOM 1871 C C . PHE B 1 4 ? -4.891 7.242 -8.711 1 33.44 4 PHE B C 1
ATOM 1873 O O . PHE B 1 4 ? -3.934 7.504 -7.98 1 33.44 4 PHE B O 1
ATOM 1880 N N . SER B 1 5 ? -5.23 6.141 -8.297 1 37.91 5 SER B N 1
ATOM 1881 C CA . SER B 1 5 ? -4.406 5.012 -7.871 1 37.91 5 SER B CA 1
ATOM 1882 C C . SER B 1 5 ? -3.396 4.629 -8.945 1 37.91 5 SER B C 1
ATOM 1884 O O . SER B 1 5 ? -3.77 4.379 -10.094 1 37.91 5 SER B O 1
ATOM 1886 N N . LYS B 1 6 ? -2.412 5.363 -9.25 1 44.53 6 LYS B N 1
ATOM 1887 C CA . LYS B 1 6 ? -1.437 4.676 -10.094 1 44.53 6 LYS B CA 1
ATOM 1888 C C . LYS B 1 6 ? -1.284 3.217 -9.672 1 44.53 6 LYS B C 1
ATOM 1890 O O . LYS B 1 6 ? -0.979 2.926 -8.516 1 44.53 6 LYS B O 1
ATOM 1895 N N . GLY B 1 7 ? -1.907 2.426 -10.156 1 51.62 7 GLY B N 1
ATOM 1896 C CA . GLY B 1 7 ? -2.023 1.026 -9.773 1 51.62 7 GLY B CA 1
ATOM 1897 C C . GLY B 1 7 ? -0.684 0.326 -9.656 1 51.62 7 GLY B C 1
ATOM 1898 O O . GLY B 1 7 ? 0.245 0.62 -10.414 1 51.62 7 GLY B O 1
ATOM 1899 N N . ILE B 1 8 ? -0.041 0.057 -8.523 1 61.59 8 ILE B N 1
ATOM 1900 C CA . ILE B 1 8 ? 1.097 -0.818 -8.266 1 61.59 8 ILE B CA 1
ATOM 1901 C C . ILE B 1 8 ? 1.13 -1.944 -9.297 1 61.59 8 ILE B C 1
ATOM 1903 O O . ILE B 1 8 ? 0.107 -2.58 -9.562 1 61.59 8 ILE B O 1
ATOM 1907 N N . GLN B 1 9 ? 2.244 -1.904 -10.141 1 77.94 9 GLN B N 1
ATOM 1908 C CA . GLN B 1 9 ? 2.455 -2.971 -11.109 1 77.94 9 GLN B CA 1
ATOM 1909 C C . GLN B 1 9 ? 3.17 -4.16 -10.477 1 77.94 9 GLN B C 1
ATOM 1911 O O . GLN B 1 9 ? 4.223 -4 -9.859 1 77.94 9 GLN B O 1
ATOM 1916 N N . TYR B 1 10 ? 2.592 -5.207 -10.453 1 89 10 TYR B N 1
ATOM 1917 C CA . TYR B 1 10 ? 3.15 -6.43 -9.883 1 89 10 TYR B CA 1
ATOM 1918 C C . TYR B 1 10 ? 3.744 -7.312 -10.977 1 89 10 TYR B C 1
ATOM 1920 O O . TYR B 1 10 ? 3.229 -7.359 -12.094 1 89 10 TYR B O 1
ATOM 1928 N N . ASN B 1 11 ? 4.863 -7.988 -10.625 1 93.75 11 ASN B N 1
ATOM 1929 C CA . ASN B 1 11 ? 5.465 -9.031 -11.445 1 93.75 11 ASN B CA 1
ATOM 1930 C C . ASN B 1 11 ? 5.34 -10.406 -10.789 1 93.75 11 ASN B C 1
ATOM 1932 O O . ASN B 1 11 ? 5.715 -10.578 -9.625 1 93.75 11 ASN B O 1
ATOM 1936 N N . MET B 1 12 ? 4.816 -11.32 -11.586 1 96.94 12 MET B N 1
ATOM 1937 C CA . MET B 1 12 ? 4.645 -12.672 -11.047 1 96.94 12 MET B CA 1
ATOM 1938 C C . MET B 1 12 ? 5.309 -13.703 -11.945 1 96.94 12 MET B C 1
ATOM 1940 O O . MET B 1 12 ? 5.109 -13.695 -13.164 1 96.94 12 MET B O 1
ATOM 1944 N N . LYS B 1 13 ? 6.086 -14.555 -11.344 1 97.25 13 LYS B N 1
ATOM 1945 C CA . LYS B 1 13 ? 6.727 -15.664 -12.047 1 97.25 13 LYS B CA 1
ATOM 1946 C C . LYS B 1 13 ? 5.965 -16.969 -11.82 1 97.25 13 LYS B C 1
ATOM 1948 O O . LYS B 1 13 ? 5.832 -17.422 -10.688 1 97.25 13 LYS B O 1
ATOM 1953 N N . VAL B 1 14 ? 5.523 -17.594 -12.906 1 98 14 VAL B N 1
ATOM 1954 C CA . VAL B 1 14 ? 4.762 -18.844 -12.875 1 98 14 VAL B CA 1
ATOM 1955 C C . VAL B 1 14 ? 5.578 -19.969 -13.516 1 98 14 VAL B C 1
ATOM 1957 O O . VAL B 1 14 ? 6.031 -19.844 -14.656 1 98 14 VAL B O 1
ATOM 1960 N N . LEU B 1 15 ? 5.703 -21.062 -12.812 1 97 15 LEU B N 1
ATOM 1961 C CA . LEU B 1 15 ? 6.461 -22.203 -13.328 1 97 15 LEU B CA 1
ATOM 1962 C C . LEU B 1 15 ? 5.523 -23.328 -13.75 1 97 15 LEU B C 1
ATOM 1964 O O . LEU B 1 15 ? 4.629 -23.719 -13 1 97 15 LEU B O 1
ATOM 1968 N N . ILE B 1 16 ? 5.73 -23.75 -14.953 1 96.88 16 ILE B N 1
ATOM 1969 C CA . ILE B 1 16 ? 5.062 -24.953 -15.422 1 96.88 16 ILE B CA 1
ATOM 1970 C C . ILE B 1 16 ? 6.039 -26.125 -15.391 1 96.88 16 ILE B C 1
ATOM 1972 O O . ILE B 1 16 ? 7.09 -26.078 -16.031 1 96.88 16 ILE B O 1
ATOM 1976 N N . ARG B 1 17 ? 5.656 -27.141 -14.648 1 95.12 17 ARG B N 1
ATOM 1977 C CA . ARG B 1 17 ? 6.516 -28.312 -14.523 1 95.12 17 ARG B CA 1
ATOM 1978 C C . ARG B 1 17 ? 5.719 -29.609 -14.711 1 95.12 17 ARG B C 1
ATOM 1980 O O . ARG B 1 17 ? 4.496 -29.609 -14.555 1 95.12 17 ARG B O 1
ATOM 1987 N N . GLY B 1 18 ? 6.391 -30.656 -15.016 1 94.62 18 GLY B N 1
ATOM 1988 C CA . GLY B 1 18 ? 5.832 -31.969 -15.273 1 94.62 18 GLY B CA 1
ATOM 1989 C C . GLY B 1 18 ? 6.734 -32.844 -16.125 1 94.62 18 GLY B C 1
ATOM 1990 O O . GLY B 1 18 ? 7.73 -32.375 -16.672 1 94.62 18 GLY B O 1
ATOM 1991 N N . ASP B 1 19 ? 6.379 -34.062 -16.219 1 91.94 19 ASP B N 1
ATOM 1992 C CA . ASP B 1 19 ? 7.137 -35 -17.062 1 91.94 19 ASP B CA 1
ATOM 1993 C C . ASP B 1 19 ? 6.875 -34.719 -18.547 1 91.94 19 ASP B C 1
ATOM 1995 O O . ASP B 1 19 ? 6.137 -33.812 -18.891 1 91.94 19 ASP B O 1
ATOM 1999 N N . ARG B 1 20 ? 7.551 -35.531 -19.391 1 88.88 20 ARG B N 1
ATOM 2000 C CA . ARG B 1 20 ? 7.395 -35.406 -20.828 1 88.88 20 ARG B CA 1
ATOM 2001 C C . ARG B 1 20 ? 5.977 -35.75 -21.266 1 88.88 20 ARG B C 1
ATOM 2003 O O . ARG B 1 20 ? 5.312 -36.562 -20.625 1 88.88 20 ARG B O 1
ATOM 2010 N N . ASN B 1 21 ? 5.527 -35.031 -22.219 1 89.31 21 ASN B N 1
ATOM 2011 C CA . ASN B 1 21 ? 4.293 -35.375 -22.922 1 89.31 21 ASN B CA 1
ATOM 2012 C C . ASN B 1 21 ? 3.066 -35.125 -22.047 1 89.31 21 ASN B C 1
ATOM 2014 O O . ASN B 1 21 ? 2.078 -35.875 -22.141 1 89.31 21 ASN B O 1
ATOM 2018 N N . THR B 1 22 ? 3.186 -34.156 -21.125 1 94.44 22 THR B N 1
ATOM 2019 C CA . THR B 1 22 ? 2.053 -33.906 -20.25 1 94.44 22 THR B CA 1
ATOM 2020 C C . THR B 1 22 ? 1.257 -32.688 -20.719 1 94.44 22 THR B C 1
ATOM 2022 O O . THR B 1 22 ? 0.172 -32.406 -20.203 1 94.44 22 THR B O 1
ATOM 2025 N N . GLY B 1 23 ? 1.792 -31.922 -21.656 1 93.94 23 GLY B N 1
ATOM 2026 C CA . GLY B 1 23 ? 1.069 -30.781 -22.203 1 93.94 23 GLY B CA 1
ATOM 2027 C C . GLY B 1 23 ? 1.583 -29.453 -21.703 1 93.94 23 GLY B C 1
ATOM 2028 O O . GLY B 1 23 ? 0.903 -28.422 -21.828 1 93.94 23 GLY B O 1
ATOM 2029 N N . LYS B 1 24 ? 2.789 -29.438 -21.125 1 95.31 24 LYS B N 1
ATOM 2030 C CA . LYS B 1 24 ? 3.365 -28.219 -20.578 1 95.31 24 LYS B CA 1
ATOM 2031 C C . LYS B 1 24 ? 3.49 -27.125 -21.641 1 95.31 24 LYS B C 1
ATOM 2033 O O . LYS B 1 24 ? 3.047 -26 -21.422 1 95.31 24 LYS B O 1
ATOM 2038 N N . SER B 1 25 ? 4.051 -27.516 -22.766 1 92.88 25 SER B N 1
ATOM 2039 C CA . SER B 1 25 ? 4.285 -26.547 -23.844 1 92.88 25 SER B CA 1
ATOM 2040 C C . SER B 1 25 ? 2.969 -26.047 -24.422 1 92.88 25 SER B C 1
ATOM 2042 O O . SER B 1 25 ? 2.865 -24.891 -24.828 1 92.88 25 SER B O 1
ATOM 2044 N N . CYS B 1 26 ? 2.018 -26.922 -24.453 1 94.12 26 CYS B N 1
ATOM 2045 C CA . CYS B 1 26 ? 0.705 -26.484 -24.922 1 94.12 26 CYS B CA 1
ATOM 2046 C C . CYS B 1 26 ? 0.083 -25.484 -23.969 1 94.12 26 CYS B C 1
ATOM 2048 O O . CYS B 1 26 ? -0.469 -24.469 -24.391 1 94.12 26 CYS B O 1
ATOM 2050 N N . LEU B 1 27 ? 0.141 -25.812 -22.703 1 95.44 27 LEU B N 1
ATOM 2051 C CA . LEU B 1 27 ? -0.362 -24.859 -21.719 1 95.44 27 LEU B CA 1
ATOM 2052 C C . LEU B 1 27 ? 0.355 -23.531 -21.828 1 95.44 27 LEU B C 1
ATOM 2054 O O . LEU B 1 27 ? -0.283 -22.469 -21.797 1 95.44 27 LEU B O 1
ATOM 2058 N N . PHE B 1 28 ? 1.647 -23.562 -21.953 1 95.62 28 PHE B N 1
ATOM 2059 C CA . PHE B 1 28 ? 2.482 -22.375 -22.125 1 95.62 28 PHE B CA 1
ATOM 2060 C C . PHE B 1 28 ? 1.971 -21.516 -23.266 1 95.62 28 PHE B C 1
ATOM 2062 O O . PHE B 1 28 ? 1.787 -20.312 -23.109 1 95.62 28 PHE B O 1
ATOM 2069 N N . ARG B 1 29 ? 1.665 -22.078 -24.312 1 94.88 29 ARG B N 1
ATOM 2070 C CA . ARG B 1 29 ? 1.158 -21.391 -25.484 1 94.88 29 ARG B CA 1
ATOM 2071 C C . ARG B 1 29 ? -0.254 -20.859 -25.25 1 94.88 29 ARG B C 1
ATOM 2073 O O . ARG B 1 29 ? -0.553 -19.703 -25.547 1 94.88 29 ARG B O 1
ATOM 2080 N N . ARG B 1 30 ? -1.083 -21.688 -24.672 1 95 30 ARG B N 1
ATOM 2081 C CA . ARG B 1 30 ? -2.477 -21.328 -24.438 1 95 30 ARG B CA 1
ATOM 2082 C C . ARG B 1 30 ? -2.578 -20.141 -23.484 1 95 30 ARG B C 1
ATOM 2084 O O . ARG B 1 30 ? -3.432 -19.266 -23.656 1 95 30 ARG B O 1
ATOM 2091 N N . MET B 1 31 ? -1.715 -20.125 -22.578 1 94.88 31 MET B N 1
ATOM 2092 C CA . MET B 1 31 ? -1.716 -19.031 -21.609 1 94.88 31 MET B CA 1
ATOM 2093 C C . MET B 1 31 ? -1.363 -17.703 -22.297 1 94.88 31 MET B C 1
ATOM 2095 O O . MET B 1 31 ? -1.741 -16.641 -21.812 1 94.88 31 MET B O 1
ATOM 2099 N N . GLN B 1 32 ? -0.687 -17.766 -23.391 1 95.12 32 GLN B N 1
ATOM 2100 C CA . GLN B 1 32 ? -0.287 -16.578 -24.141 1 95.12 32 GLN B CA 1
ATOM 2101 C C . GLN B 1 32 ? -1.328 -16.219 -25.203 1 95.12 32 GLN B C 1
ATOM 2103 O O . GLN B 1 32 ? -1.13 -15.281 -25.969 1 95.12 32 GLN B O 1
ATOM 2108 N N . GLY B 1 33 ? -2.375 -17 -25.219 1 92.75 33 GLY B N 1
ATOM 2109 C CA . GLY B 1 33 ? -3.449 -16.734 -26.156 1 92.75 33 GLY B CA 1
ATOM 2110 C C . GLY B 1 33 ? -3.236 -17.391 -27.516 1 92.75 33 GLY B C 1
ATOM 2111 O O . GLY B 1 33 ? -3.953 -17.094 -28.469 1 92.75 33 GLY B O 1
ATOM 2112 N N . LYS B 1 34 ? -2.266 -18.234 -27.609 1 93.69 34 LYS B N 1
ATOM 2113 C CA . LYS B 1 34 ? -1.995 -18.938 -28.859 1 93.69 34 LYS B CA 1
ATOM 2114 C C . LYS B 1 34 ? -2.893 -20.172 -29 1 93.69 34 LYS B C 1
ATOM 2116 O O . LYS B 1 34 ? -3.363 -20.719 -28.016 1 93.69 34 LYS B O 1
ATOM 2121 N N . PRO B 1 35 ? -3.166 -20.609 -30.141 1 91.25 35 PRO B N 1
ATOM 2122 C CA . PRO B 1 35 ? -4.039 -21.766 -30.359 1 91.25 35 PRO B CA 1
ATOM 2123 C C . PRO B 1 35 ? -3.365 -23.094 -30.016 1 91.25 35 PRO B C 1
ATOM 2125 O O . PRO B 1 35 ? -2.137 -23.156 -29.938 1 91.25 35 PRO B O 1
ATOM 2128 N N . PHE B 1 36 ? -4.211 -24.016 -29.875 1 92.19 36 PHE B N 1
ATOM 2129 C CA . PHE B 1 36 ? -3.734 -25.375 -29.625 1 92.19 36 PHE B CA 1
ATOM 2130 C C . PHE B 1 36 ? -3.029 -25.922 -30.859 1 92.19 36 PHE B C 1
ATOM 2132 O O . PHE B 1 36 ? -3.496 -25.75 -31.984 1 92.19 36 PHE B O 1
ATOM 2139 N N . THR B 1 37 ? -1.87 -26.594 -30.609 1 85.44 37 THR B N 1
ATOM 2140 C CA . THR B 1 37 ? -1.154 -27.297 -31.672 1 85.44 37 THR B CA 1
ATOM 2141 C C . THR B 1 37 ? -1.125 -28.797 -31.391 1 85.44 37 THR B C 1
ATOM 2143 O O . THR B 1 37 ? -0.744 -29.219 -30.297 1 85.44 37 THR B O 1
ATOM 2146 N N . GLU B 1 38 ? -1.486 -29.594 -32.312 1 82.19 38 GLU B N 1
ATOM 2147 C CA . GLU B 1 38 ? -1.594 -31.047 -32.125 1 82.19 38 GLU B CA 1
ATOM 2148 C C . GLU B 1 38 ? -0.223 -31.703 -32.188 1 82.19 38 GLU B C 1
ATOM 2150 O O . GLU B 1 38 ? 0.006 -32.719 -31.547 1 82.19 38 GLU B O 1
ATOM 2155 N N . SER B 1 39 ? 0.765 -31.156 -32.875 1 80.38 39 SER B N 1
ATOM 2156 C CA . SER B 1 39 ? 2.062 -31.797 -33.062 1 80.38 39 SER B CA 1
ATOM 2157 C C . SER B 1 39 ? 2.93 -31.672 -31.812 1 80.38 39 SER B C 1
ATOM 2159 O O . SER B 1 39 ? 3.023 -30.594 -31.234 1 80.38 39 SER B O 1
ATOM 2161 N N . TYR B 1 40 ? 3.207 -32.844 -31.406 1 76.69 40 TYR B N 1
ATOM 2162 C CA . TYR B 1 40 ? 4.117 -32.812 -30.266 1 76.69 40 TYR B CA 1
ATOM 2163 C C . TYR B 1 40 ? 5.531 -32.469 -30.703 1 76.69 40 TYR B C 1
ATOM 2165 O O . TYR B 1 40 ? 6.105 -33.125 -31.562 1 76.69 40 TYR B O 1
ATOM 2173 N N . ILE B 1 41 ? 6.129 -31.406 -30.219 1 75.94 41 ILE B N 1
ATOM 2174 C CA . ILE B 1 41 ? 7.531 -31.031 -30.375 1 75.94 41 ILE B CA 1
ATOM 2175 C C . ILE B 1 41 ? 8.188 -30.906 -29 1 75.94 41 ILE B C 1
ATOM 2177 O O . ILE B 1 41 ? 7.844 -30.016 -28.219 1 75.94 41 ILE B O 1
ATOM 2181 N N . PRO B 1 42 ? 9.078 -31.969 -28.781 1 76.44 42 PRO B N 1
ATOM 2182 C CA . PRO B 1 42 ? 9.695 -31.906 -27.453 1 76.44 42 PRO B CA 1
ATOM 2183 C C . PRO B 1 42 ? 10.406 -30.578 -27.203 1 76.44 42 PRO B C 1
ATOM 2185 O O . PRO B 1 42 ? 11.016 -30.016 -28.109 1 76.44 42 PRO B O 1
ATOM 2188 N N . THR B 1 43 ? 10.141 -30.062 -25.984 1 74.06 43 THR B N 1
ATOM 2189 C CA . THR B 1 43 ? 10.812 -28.828 -25.562 1 74.06 43 THR B CA 1
ATOM 2190 C C . THR B 1 43 ? 12.172 -29.125 -24.953 1 74.06 43 THR B C 1
ATOM 2192 O O . THR B 1 43 ? 12.258 -29.766 -23.906 1 74.06 43 THR B O 1
ATOM 2195 N N . ASN B 1 44 ? 13.297 -28.656 -25.547 1 73.94 44 ASN B N 1
ATOM 2196 C CA . ASN B 1 44 ? 14.648 -29 -25.125 1 73.94 44 ASN B CA 1
ATOM 2197 C C . ASN B 1 44 ? 15.258 -27.875 -24.281 1 73.94 44 ASN B C 1
ATOM 2199 O O . ASN B 1 44 ? 16.297 -28.062 -23.641 1 73.94 44 ASN B O 1
ATOM 2203 N N . GLU B 1 45 ? 14.516 -26.781 -24.297 1 77.44 45 GLU B N 1
ATOM 2204 C CA . GLU B 1 45 ? 15 -25.641 -23.547 1 77.44 45 GLU B CA 1
ATOM 2205 C C . GLU B 1 45 ? 13.867 -24.953 -22.781 1 77.44 45 GLU B C 1
ATOM 2207 O O . GLU B 1 45 ? 12.703 -25.047 -23.188 1 77.44 45 GLU B O 1
ATOM 2212 N N . ILE B 1 46 ? 14.328 -24.375 -21.75 1 86.88 46 ILE B N 1
ATOM 2213 C CA . ILE B 1 46 ? 13.352 -23.594 -21 1 86.88 46 ILE B CA 1
ATOM 2214 C C . ILE B 1 46 ? 12.812 -22.469 -21.859 1 86.88 46 ILE B C 1
ATOM 2216 O O . ILE B 1 46 ? 13.586 -21.766 -22.531 1 86.88 46 ILE B O 1
ATOM 2220 N N . GLN B 1 47 ? 11.539 -22.328 -21.906 1 90.56 47 GLN B N 1
ATOM 2221 C CA . GLN B 1 47 ? 10.906 -21.219 -22.609 1 90.56 47 GLN B CA 1
ATOM 2222 C C . GLN B 1 47 ? 10.25 -20.25 -21.625 1 90.56 47 GLN B C 1
ATOM 2224 O O . GLN B 1 47 ? 9.656 -20.672 -20.625 1 90.56 47 GLN B O 1
ATOM 2229 N N . VAL B 1 48 ? 10.477 -19 -21.953 1 93.69 48 VAL B N 1
ATOM 2230 C CA . VAL B 1 48 ? 9.914 -17.953 -21.094 1 93.69 48 VAL B CA 1
ATOM 2231 C C . VAL B 1 48 ? 8.984 -17.062 -21.922 1 93.69 48 VAL B C 1
ATOM 2233 O O . VAL B 1 48 ? 9.328 -16.656 -23.031 1 93.69 48 VAL B O 1
ATOM 2236 N N . GLY B 1 49 ? 7.738 -16.875 -21.422 1 95.81 49 GLY B N 1
ATOM 2237 C CA . GLY B 1 49 ? 6.766 -15.969 -22.016 1 95.81 49 GLY B CA 1
ATOM 2238 C C . GLY B 1 49 ? 6.215 -14.961 -21.031 1 95.81 49 GLY B C 1
ATOM 2239 O O . GLY B 1 49 ? 6.363 -15.125 -19.812 1 95.81 49 GLY B O 1
ATOM 2240 N N . HIS B 1 50 ? 5.676 -13.875 -21.641 1 96.19 50 HIS B N 1
ATOM 2241 C CA . HIS B 1 50 ? 5.133 -12.812 -20.812 1 96.19 50 HIS B CA 1
ATOM 2242 C C . HIS B 1 50 ? 3.684 -12.508 -21.172 1 96.19 50 HIS B C 1
ATOM 2244 O O . HIS B 1 50 ? 3.338 -12.453 -22.359 1 96.19 50 HIS B O 1
ATOM 2250 N N . ILE B 1 51 ? 2.902 -12.367 -20.156 1 95.94 51 ILE B N 1
ATOM 2251 C CA . ILE B 1 51 ? 1.525 -11.938 -20.375 1 95.94 51 ILE B CA 1
ATOM 2252 C C . ILE B 1 51 ? 1.135 -10.891 -19.328 1 95.94 51 ILE B C 1
ATOM 2254 O O . ILE B 1 51 ? 1.831 -10.711 -18.328 1 95.94 51 ILE B O 1
ATOM 2258 N N . GLN B 1 52 ? 0.02 -10.164 -19.656 1 94.56 52 GLN B N 1
ATOM 2259 C CA . GLN B 1 52 ? -0.621 -9.281 -18.688 1 94.56 52 GLN B CA 1
ATOM 2260 C C . GLN B 1 52 ? -1.894 -9.914 -18.125 1 94.56 52 GLN B C 1
ATOM 2262 O O . GLN B 1 52 ? -2.781 -10.312 -18.891 1 94.56 52 GLN B O 1
ATOM 2267 N N . TRP B 1 53 ? -1.93 -10.062 -16.891 1 94.06 53 TRP B N 1
ATOM 2268 C CA . TRP B 1 53 ? -3.084 -10.617 -16.188 1 94.06 53 TRP B CA 1
ATOM 2269 C C . TRP B 1 53 ? -3.736 -9.555 -15.305 1 94.06 53 TRP B C 1
ATOM 2271 O O . TRP B 1 53 ? -3.045 -8.781 -14.641 1 94.06 53 TRP B O 1
ATOM 2281 N N . THR B 1 54 ? -5.062 -9.539 -15.328 1 91.75 54 THR B N 1
ATOM 2282 C CA . THR B 1 54 ? -5.801 -8.57 -14.531 1 91.75 54 THR B CA 1
ATOM 2283 C C . THR B 1 54 ? -6.523 -9.25 -13.375 1 91.75 54 THR B C 1
ATOM 2285 O O . THR B 1 54 ? -7.316 -10.172 -13.586 1 91.75 54 THR B O 1
ATOM 2288 N N . TYR B 1 55 ? -6.203 -8.781 -12.242 1 92.06 55 TYR B N 1
ATOM 2289 C CA . TYR B 1 55 ? -6.941 -9.273 -11.086 1 92.06 55 TYR B CA 1
ATOM 2290 C C . TYR B 1 55 ? -8.375 -8.758 -11.094 1 92.06 55 TYR B C 1
ATOM 2292 O O . TYR B 1 55 ? -8.609 -7.543 -11.094 1 92.06 55 TYR B O 1
ATOM 2300 N N . PRO B 1 56 ? -9.281 -9.633 -11 1 87.25 56 PRO B N 1
ATOM 2301 C CA . PRO B 1 56 ? -10.656 -9.219 -11.305 1 87.25 56 PRO B CA 1
ATOM 2302 C C . PRO B 1 56 ? -11.258 -8.336 -10.211 1 87.25 56 PRO B C 1
ATOM 2304 O O . PRO B 1 56 ? -12.055 -7.438 -10.508 1 87.25 56 PRO B O 1
ATOM 2307 N N . CYS B 1 57 ? -10.961 -8.492 -8.984 1 86.38 57 CYS B N 1
ATOM 2308 C CA . CYS B 1 57 ? -11.609 -7.793 -7.883 1 86.38 57 CYS B CA 1
ATOM 2309 C C . CYS B 1 57 ? -11.211 -6.324 -7.859 1 86.38 57 CYS B C 1
ATOM 2311 O O . CYS B 1 57 ? -12.031 -5.453 -7.562 1 86.38 57 CYS B O 1
ATOM 2313 N N . THR B 1 58 ? -9.961 -5.973 -8.094 1 84.44 58 THR B N 1
ATOM 2314 C CA . THR B 1 58 ? -9.5 -4.594 -7.945 1 84.44 58 THR B CA 1
ATOM 2315 C C . THR B 1 58 ? -9.016 -4.043 -9.281 1 84.44 58 THR B C 1
ATOM 2317 O O . THR B 1 58 ? -8.656 -2.867 -9.383 1 84.44 58 THR B O 1
ATOM 2320 N N . ASN B 1 59 ? -8.922 -4.898 -10.312 1 85.81 59 ASN B N 1
ATOM 2321 C CA . ASN B 1 59 ? -8.492 -4.512 -11.656 1 85.81 59 ASN B CA 1
ATOM 2322 C C . ASN B 1 59 ? -7.008 -4.152 -11.688 1 85.81 59 ASN B C 1
ATOM 2324 O O . ASN B 1 59 ? -6.586 -3.32 -12.492 1 85.81 59 ASN B O 1
ATOM 2328 N N . ASP B 1 60 ? -6.289 -4.727 -10.797 1 85.69 60 ASP B N 1
ATOM 2329 C CA . ASP B 1 60 ? -4.836 -4.574 -10.828 1 85.69 60 ASP B CA 1
ATOM 2330 C C . ASP B 1 60 ? -4.23 -5.32 -12.016 1 85.69 60 ASP B C 1
ATOM 2332 O O . ASP B 1 60 ? -4.602 -6.461 -12.289 1 85.69 60 ASP B O 1
ATOM 2336 N N . MET B 1 61 ? -3.307 -4.637 -12.641 1 88.88 61 MET B N 1
ATOM 2337 C CA . MET B 1 61 ? -2.576 -5.273 -13.734 1 88.88 61 MET B CA 1
ATOM 2338 C C . MET B 1 61 ? -1.297 -5.93 -13.227 1 88.88 61 MET B C 1
ATOM 2340 O O . MET B 1 61 ? -0.545 -5.324 -12.461 1 88.88 61 MET B O 1
ATOM 2344 N N . VAL B 1 62 ? -1.12 -7.121 -13.664 1 93.62 62 VAL B N 1
ATOM 2345 C CA . VAL B 1 62 ? 0.032 -7.887 -13.203 1 93.62 62 VAL B CA 1
ATOM 2346 C C . VAL B 1 62 ? 0.804 -8.438 -14.398 1 93.62 62 VAL B C 1
ATOM 2348 O O . VAL B 1 62 ? 0.218 -9.047 -15.297 1 93.62 62 VAL B O 1
ATOM 2351 N N . LYS B 1 63 ? 2.035 -8.156 -14.43 1 95.25 63 LYS B N 1
ATOM 2352 C CA . LYS B 1 63 ? 2.9 -8.789 -15.422 1 95.25 63 LYS B CA 1
ATOM 2353 C C . LYS B 1 63 ? 3.275 -10.203 -14.984 1 95.25 63 LYS B C 1
ATOM 2355 O O . LYS B 1 63 ? 3.818 -10.406 -13.898 1 95.25 63 LYS B O 1
ATOM 2360 N N . VAL B 1 64 ? 3 -11.148 -15.867 1 96.56 64 VAL B N 1
ATOM 2361 C CA . VAL B 1 64 ? 3.254 -12.539 -15.523 1 96.56 64 VAL B CA 1
ATOM 2362 C C . VAL B 1 64 ? 4.309 -13.125 -16.469 1 96.56 64 VAL B C 1
ATOM 2364 O O . VAL B 1 64 ? 4.195 -13.008 -17.688 1 96.56 64 VAL B O 1
ATOM 2367 N N . GLU B 1 65 ? 5.266 -13.609 -15.859 1 97.25 65 GLU B N 1
ATOM 2368 C CA . GLU B 1 65 ? 6.273 -14.383 -16.578 1 97.25 65 GLU B CA 1
ATOM 2369 C C . GLU B 1 65 ? 6.039 -15.883 -16.422 1 97.25 65 GLU B C 1
ATOM 2371 O O . GLU B 1 65 ? 5.98 -16.391 -15.312 1 97.25 65 GLU B O 1
ATOM 2376 N N . ILE B 1 66 ? 5.941 -16.594 -17.531 1 97.12 66 ILE B N 1
ATOM 2377 C CA . ILE B 1 66 ? 5.637 -18.016 -17.516 1 97.12 66 ILE B CA 1
ATOM 2378 C C . ILE B 1 66 ? 6.855 -18.812 -17.984 1 97.12 66 ILE B C 1
ATOM 2380 O O . ILE B 1 66 ? 7.418 -18.547 -19.031 1 97.12 66 ILE B O 1
ATOM 2384 N N . TRP B 1 67 ? 7.215 -19.766 -17.172 1 94.88 67 TRP B N 1
ATOM 2385 C CA . TRP B 1 67 ? 8.359 -20.609 -17.484 1 94.88 67 TRP B CA 1
ATOM 2386 C C . TRP B 1 67 ? 7.914 -22.031 -17.812 1 94.88 67 TRP B C 1
ATOM 2388 O O . TRP B 1 67 ? 7.293 -22.703 -16.984 1 94.88 67 TRP B O 1
ATOM 2398 N N . ASP B 1 68 ? 8.094 -22.453 -18.984 1 94 68 ASP B N 1
ATOM 2399 C CA . ASP B 1 68 ? 7.91 -23.844 -19.406 1 94 68 ASP B CA 1
ATOM 2400 C C . ASP B 1 68 ? 9.188 -24.656 -19.188 1 94 68 ASP B C 1
ATOM 2402 O O . ASP B 1 68 ? 10.109 -24.609 -20 1 94 68 ASP B O 1
ATOM 2406 N N . VAL B 1 69 ? 9.203 -25.344 -18.125 1 88.81 69 VAL B N 1
ATOM 2407 C CA . VAL B 1 69 ? 10.414 -26.047 -17.719 1 88.81 69 VAL B CA 1
ATOM 2408 C C . VAL B 1 69 ? 10.25 -27.547 -17.984 1 88.81 69 VAL B C 1
ATOM 2410 O O . VAL B 1 69 ? 9.266 -28.156 -17.562 1 88.81 69 VAL B O 1
ATOM 2413 N N . VAL B 1 70 ? 11.039 -28.016 -18.906 1 75.69 70 VAL B N 1
ATOM 2414 C CA . VAL B 1 70 ? 11 -29.438 -19.203 1 75.69 70 VAL B CA 1
ATOM 2415 C C . VAL B 1 70 ? 11.984 -30.188 -18.312 1 75.69 70 VAL B C 1
ATOM 2417 O O . VAL B 1 70 ? 13.102 -29.703 -18.078 1 75.69 70 VAL B O 1
ATOM 2420 N N . ASP B 1 71 ? 11.484 -31.078 -17.453 1 64.62 71 ASP B N 1
ATOM 2421 C CA . ASP B 1 71 ? 12.383 -31.922 -16.688 1 64.62 71 ASP B CA 1
ATOM 2422 C C . ASP B 1 71 ? 12.805 -33.156 -17.5 1 64.62 71 ASP B C 1
ATOM 2424 O O . ASP B 1 71 ? 11.961 -33.875 -18.016 1 64.62 71 ASP B O 1
ATOM 2428 N N . GLN B 1 72 ? 13.758 -33.094 -18.344 1 57.41 72 GLN B N 1
ATOM 2429 C CA . GLN B 1 72 ? 14.18 -34.344 -18.953 1 57.41 72 GLN B CA 1
ATOM 2430 C C . GLN B 1 72 ? 14.344 -35.469 -17.906 1 57.41 72 GLN B C 1
ATOM 2432 O O . GLN B 1 72 ? 15.047 -35.281 -16.906 1 57.41 72 GLN B O 1
ATOM 2437 N N . GLY B 1 73 ? 13.258 -36.062 -17.531 1 49.59 73 GLY B N 1
ATOM 2438 C CA . GLY B 1 73 ? 13.508 -37.281 -16.766 1 49.59 73 GLY B CA 1
ATOM 2439 C C . GLY B 1 73 ? 14.844 -37.938 -17.078 1 49.59 73 GLY B C 1
ATOM 2440 O O . GLY B 1 73 ? 15.461 -37.625 -18.094 1 49.59 73 GLY B O 1
ATOM 2441 N N . ARG B 1 74 ? 15.555 -38.562 -16.078 1 40.75 74 ARG B N 1
ATOM 2442 C CA . ARG B 1 74 ? 16.75 -39.375 -16.281 1 40.75 74 ARG B CA 1
ATOM 2443 C C . ARG B 1 74 ? 16.688 -40.156 -17.578 1 40.75 74 ARG B C 1
ATOM 2445 O O . ARG B 1 74 ? 15.734 -40.938 -17.797 1 40.75 74 ARG B O 1
ATOM 2452 N N . SER B 1 75 ? 16.875 -39.688 -18.734 1 39.22 75 SER B N 1
ATOM 2453 C CA . SER B 1 75 ? 17.172 -40.656 -19.797 1 39.22 75 SER B CA 1
ATOM 2454 C C . SER B 1 75 ? 17.703 -41.969 -19.234 1 39.22 75 SER B C 1
ATOM 2456 O O . SER B 1 75 ? 18.578 -41.969 -18.375 1 39.22 75 SER B O 1
ATOM 2458 N N . THR B 1 76 ? 16.969 -43.031 -19.266 1 36.22 76 THR B N 1
ATOM 2459 C CA . THR B 1 76 ? 17.594 -44.344 -19.109 1 36.22 76 THR B CA 1
ATOM 2460 C C . THR B 1 76 ? 18.922 -44.406 -19.875 1 36.22 76 THR B C 1
ATOM 2462 O O . THR B 1 76 ? 18.953 -44.219 -21.094 1 36.22 76 THR B O 1
ATOM 2465 N N . LYS B 1 77 ? 20.078 -44 -19.328 1 37.5 77 LYS B N 1
ATOM 2466 C CA . LYS B 1 77 ? 21.344 -44.469 -19.922 1 37.5 77 LYS B CA 1
ATOM 2467 C C . LYS B 1 77 ? 21.188 -45.844 -20.516 1 37.5 77 LYS B C 1
ATOM 2469 O O . LYS B 1 77 ? 20.984 -46.812 -19.781 1 37.5 77 LYS B O 1
ATOM 2474 N N . LYS B 1 78 ? 20.609 -46.125 -21.641 1 36.41 78 LYS B N 1
ATOM 2475 C CA . LYS B 1 78 ? 20.953 -47.375 -22.312 1 36.41 78 LYS B CA 1
ATOM 2476 C C . LYS B 1 78 ? 22.453 -47.656 -22.203 1 36.41 78 LYS B C 1
ATOM 2478 O O . LYS B 1 78 ? 23.266 -46.719 -22.125 1 36.41 78 LYS B O 1
ATOM 2483 N N . GLY B 1 79 ? 22.844 -48.906 -21.812 1 36.28 79 GLY B N 1
ATOM 2484 C CA . GLY B 1 79 ? 24.156 -49.531 -21.875 1 36.28 79 GLY B CA 1
ATOM 2485 C C . GLY B 1 79 ? 24.922 -49.219 -23.141 1 36.28 79 GLY B C 1
ATOM 2486 O O . GLY B 1 79 ? 24.422 -49.469 -24.25 1 36.28 79 GLY B O 1
ATOM 2487 N N . LYS B 1 80 ? 25.75 -48.156 -23.219 1 37.53 80 LYS B N 1
ATOM 2488 C CA . LYS B 1 80 ? 26.781 -47.875 -24.219 1 37.53 80 LYS B CA 1
ATOM 2489 C C . LYS B 1 80 ? 27.453 -49.156 -24.703 1 37.53 80 LYS B C 1
ATOM 2491 O O . LYS B 1 80 ? 28.609 -49.438 -24.359 1 37.53 80 LYS B O 1
ATOM 2496 N N . ASP B 1 81 ? 26.891 -50.281 -24.797 1 34.44 81 ASP B N 1
ATOM 2497 C CA . ASP B 1 81 ? 27.797 -51.156 -25.547 1 34.44 81 ASP B CA 1
ATOM 2498 C C . ASP B 1 81 ? 27.953 -50.656 -26.984 1 34.44 81 ASP B C 1
ATOM 2500 O O . ASP B 1 81 ? 27.953 -51.469 -27.922 1 34.44 81 ASP B O 1
ATOM 2504 N N . VAL B 1 82 ? 27.453 -49.469 -27.422 1 33.56 82 VAL B N 1
ATOM 2505 C CA . VAL B 1 82 ? 27.828 -49.281 -28.812 1 33.56 82 VAL B CA 1
ATOM 2506 C C . VAL B 1 82 ? 29.344 -49.156 -28.938 1 33.56 82 VAL B C 1
ATOM 2508 O O . VAL B 1 82 ? 29.969 -48.469 -28.141 1 33.56 82 VAL B O 1
ATOM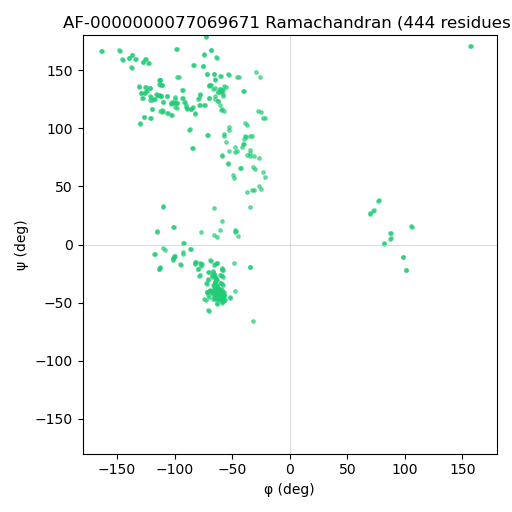 2511 N N . PRO B 1 83 ? 30.078 -49.938 -29.812 1 37.16 83 PRO B N 1
ATOM 2512 C CA . PRO B 1 83 ? 31.5 -49.844 -30.156 1 37.16 83 PRO B CA 1
ATOM 2513 C C . PRO B 1 83 ? 31.938 -48.406 -30.438 1 37.16 83 PRO B C 1
ATOM 2515 O O . PRO B 1 83 ? 31.125 -47.562 -30.828 1 37.16 83 PRO B O 1
ATOM 2518 N N . LEU B 1 84 ? 33.188 -47.969 -30.062 1 33.69 84 LEU B N 1
ATOM 2519 C CA . LEU B 1 84 ? 34.062 -46.812 -30.062 1 33.69 84 LEU B CA 1
ATOM 2520 C C . LEU B 1 84 ? 34.094 -46.156 -31.438 1 33.69 84 LEU B C 1
ATOM 2522 O O . LEU B 1 84 ? 35.094 -45.5 -31.812 1 33.69 84 LEU B O 1
ATOM 2526 N N . LYS B 1 85 ? 33.25 -46.406 -32.469 1 35.53 85 LYS B N 1
ATOM 2527 C CA . LYS B 1 85 ? 33.75 -45.75 -33.656 1 35.53 85 LYS B CA 1
ATOM 2528 C C . LYS B 1 85 ? 33.875 -44.25 -33.469 1 35.53 85 LYS B C 1
ATOM 2530 O O . LYS B 1 85 ? 32.969 -43.625 -32.875 1 35.53 85 LYS B O 1
ATOM 2535 N N . LEU B 1 86 ? 35.125 -43.562 -33.531 1 33.44 86 LEU B N 1
ATOM 2536 C CA . LEU B 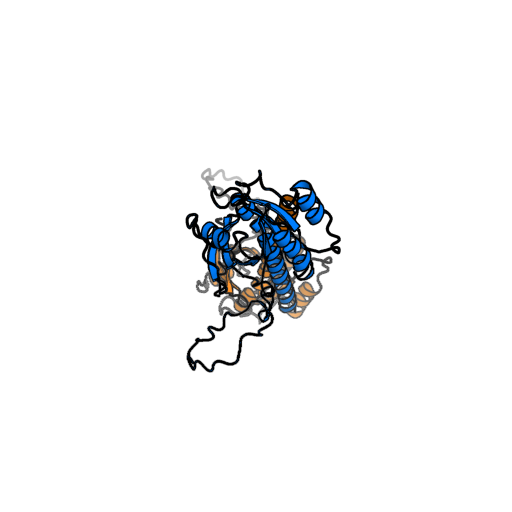1 86 ? 35.812 -42.281 -33.469 1 33.44 86 LEU B CA 1
ATOM 2537 C C . LEU B 1 86 ? 35.094 -41.219 -34.281 1 33.44 86 LEU B C 1
ATOM 2539 O O . LEU B 1 86 ? 35.719 -40.438 -35 1 33.44 86 LEU B O 1
ATOM 2543 N N . SER B 1 87 ? 33.906 -41.344 -34.875 1 32.62 87 SER B N 1
ATOM 2544 C CA . SER B 1 87 ? 33.625 -40.219 -35.75 1 32.62 87 SER B CA 1
ATOM 2545 C C . SER B 1 87 ? 33.688 -38.906 -35 1 32.62 87 SER B C 1
ATOM 2547 O O . SER B 1 87 ? 33.25 -38.812 -33.844 1 32.62 87 SER B O 1
ATOM 2549 N N . ASN B 1 88 ? 34.656 -37.938 -35.281 1 33.94 88 ASN B N 1
ATOM 2550 C CA . ASN B 1 88 ? 35.188 -36.625 -34.906 1 33.94 88 ASN B CA 1
ATOM 2551 C C . ASN B 1 88 ? 34.062 -35.594 -34.75 1 33.94 88 ASN B C 1
ATOM 2553 O O . ASN B 1 88 ? 34.312 -34.469 -34.344 1 33.94 88 ASN B O 1
ATOM 2557 N N . GLU B 1 89 ? 33.062 -35.656 -35.656 1 32.16 89 GLU B N 1
ATOM 2558 C CA . GLU B 1 89 ? 32.312 -34.406 -35.844 1 32.16 89 GLU B CA 1
ATOM 2559 C C . GLU B 1 89 ? 31.531 -34.031 -34.562 1 32.16 89 GLU B C 1
ATOM 2561 O O . GLU B 1 89 ? 30.359 -34.375 -34.438 1 32.16 89 GLU B O 1
ATOM 2566 N N . ALA B 1 90 ? 31.984 -34.344 -33.406 1 31.78 90 ALA B N 1
ATOM 2567 C CA . ALA B 1 90 ? 31.281 -34.188 -32.156 1 31.78 90 ALA B CA 1
ATOM 2568 C C . ALA B 1 90 ? 30.938 -32.719 -31.906 1 31.78 90 ALA B C 1
ATOM 2570 O O . ALA B 1 90 ? 30.656 -32.312 -30.781 1 31.78 90 ALA B O 1
ATOM 2571 N N . ASP B 1 91 ? 31.062 -31.844 -32.906 1 33.5 91 ASP B N 1
ATOM 2572 C CA . ASP B 1 91 ? 30.859 -30.469 -32.469 1 33.5 91 ASP B CA 1
ATOM 2573 C C . ASP B 1 91 ? 29.469 -30.281 -31.859 1 33.5 91 ASP B C 1
ATOM 2575 O O . ASP B 1 91 ? 28.578 -29.719 -32.469 1 33.5 91 ASP B O 1
ATOM 2579 N N . ALA B 1 92 ? 28.859 -31.344 -31.453 1 32.06 92 ALA B N 1
ATOM 2580 C CA . ALA B 1 92 ? 27.516 -31.109 -30.922 1 32.06 92 ALA B CA 1
ATOM 2581 C C . ALA B 1 92 ? 27.5 -29.938 -29.938 1 32.06 92 ALA B C 1
ATOM 2583 O O . ALA B 1 92 ? 28.234 -29.953 -28.953 1 32.06 92 ALA B O 1
ATOM 2584 N N . SER B 1 93 ? 27.484 -28.734 -30.422 1 33.84 93 SER B N 1
ATOM 2585 C CA . SER B 1 93 ? 27.219 -27.5 -29.672 1 33.84 93 SER B CA 1
ATOM 2586 C C . SER B 1 93 ? 26.344 -27.781 -28.453 1 33.84 93 SER B C 1
ATOM 2588 O O . SER B 1 93 ? 25.234 -28.312 -28.594 1 33.84 93 SER B O 1
ATOM 2590 N N . GLN B 1 94 ? 26.844 -28.344 -27.438 1 31.23 94 GLN B N 1
ATOM 2591 C CA . GLN B 1 94 ? 26.25 -28.391 -26.109 1 31.23 94 GLN B CA 1
ATOM 2592 C C . GLN B 1 94 ? 25.406 -27.141 -25.828 1 31.23 94 GLN B C 1
ATOM 2594 O O . GLN B 1 94 ? 25.953 -26.094 -25.516 1 31.23 94 GLN B O 1
ATOM 2599 N N . ASP B 1 95 ? 24.625 -26.797 -26.703 1 35.09 95 ASP B N 1
ATOM 2600 C CA . ASP B 1 95 ? 23.656 -25.781 -26.328 1 35.09 95 ASP B CA 1
ATOM 2601 C C . ASP B 1 95 ? 23.25 -25.891 -24.859 1 35.09 95 ASP B C 1
ATOM 2603 O O . ASP B 1 95 ? 23 -27 -24.375 1 35.09 95 ASP B O 1
ATOM 2607 N N . MET B 1 96 ? 23.906 -25.172 -23.969 1 33.75 96 MET B N 1
ATOM 2608 C CA . MET B 1 96 ? 23.5 -25.016 -22.578 1 33.75 96 MET B CA 1
ATOM 2609 C C . MET B 1 96 ? 22 -25.234 -22.422 1 33.75 96 MET B C 1
ATOM 2611 O O . MET B 1 96 ? 21.203 -24.344 -22.734 1 33.75 96 MET B O 1
ATOM 2615 N N . ALA B 1 97 ? 21.516 -26.266 -22.984 1 37.81 97 ALA B N 1
ATOM 2616 C CA . ALA B 1 97 ? 20.188 -26.547 -22.453 1 37.81 97 ALA B CA 1
ATOM 2617 C C . ALA B 1 97 ? 20.062 -26.094 -21 1 37.81 97 ALA B C 1
ATOM 2619 O O . ALA B 1 97 ? 20.828 -26.547 -20.156 1 37.81 97 ALA B O 1
ATOM 2620 N N . LEU B 1 98 ? 20.141 -24.844 -20.688 1 41.59 98 LEU B N 1
ATOM 2621 C CA . LEU B 1 98 ? 19.891 -24.453 -19.312 1 41.59 98 LEU B CA 1
ATOM 2622 C C . LEU B 1 98 ? 19.078 -25.516 -18.578 1 41.59 98 LEU B C 1
ATOM 2624 O O . LEU B 1 98 ? 17.859 -25.641 -18.812 1 41.59 98 LEU B O 1
ATOM 2628 N N . ASP B 1 99 ? 19.562 -26.719 -18.516 1 45.31 99 ASP B N 1
ATOM 2629 C CA . ASP B 1 99 ? 19.031 -27.781 -17.672 1 45.31 99 ASP B CA 1
ATOM 2630 C C . ASP B 1 99 ? 18.547 -27.25 -16.328 1 45.31 99 ASP B C 1
ATOM 2632 O O . ASP B 1 99 ? 19.234 -26.453 -15.688 1 45.31 99 ASP B O 1
ATOM 2636 N N . ALA B 1 100 ? 17.281 -27.109 -16.156 1 55 100 ALA B N 1
ATOM 2637 C CA . ALA B 1 100 ? 16.656 -26.734 -14.891 1 55 100 ALA B CA 1
ATOM 2638 C C . ALA B 1 100 ? 17.422 -27.312 -13.703 1 55 100 ALA B C 1
ATOM 2640 O O . ALA B 1 100 ? 17.312 -26.812 -12.586 1 55 100 ALA B O 1
ATOM 2641 N N . SER B 1 101 ? 18.297 -28.422 -13.977 1 53.91 101 SER B N 1
ATOM 2642 C CA . SER B 1 101 ? 18.953 -29.062 -12.844 1 53.91 101 SER B CA 1
ATOM 2643 C C . SER B 1 101 ? 19.906 -28.094 -12.141 1 53.91 101 SER B C 1
ATOM 2645 O O . SER B 1 101 ? 20.125 -28.203 -10.93 1 53.91 101 SER B O 1
ATOM 2647 N N . PHE B 1 102 ? 20.391 -27.172 -13 1 54.88 102 PHE B N 1
ATOM 2648 C CA . PHE B 1 102 ? 21.375 -26.297 -12.359 1 54.88 102 PHE B CA 1
ATOM 2649 C C . PHE B 1 102 ? 20.703 -25.031 -11.852 1 54.88 102 PHE B C 1
ATOM 2651 O O . PHE B 1 102 ? 21.281 -24.281 -11.062 1 54.88 102 PHE B O 1
ATOM 2658 N N . LEU B 1 103 ? 19.594 -24.875 -12.406 1 65.69 103 LEU B N 1
ATOM 2659 C CA . LEU B 1 103 ? 18.953 -23.609 -12.062 1 65.69 103 LEU B CA 1
ATOM 2660 C C . LEU B 1 103 ? 17.922 -23.797 -10.961 1 65.69 103 LEU B C 1
ATOM 2662 O O . LEU B 1 103 ? 17.188 -24.781 -10.953 1 65.69 103 LEU B O 1
ATOM 2666 N N . ASP B 1 104 ? 18.141 -23.188 -9.883 1 84.5 104 ASP B N 1
ATOM 2667 C CA . ASP B 1 104 ? 17.047 -23.141 -8.922 1 84.5 104 ASP B CA 1
ATOM 2668 C C . ASP B 1 104 ? 15.812 -22.469 -9.523 1 84.5 104 ASP B C 1
ATOM 2670 O O . ASP B 1 104 ? 15.60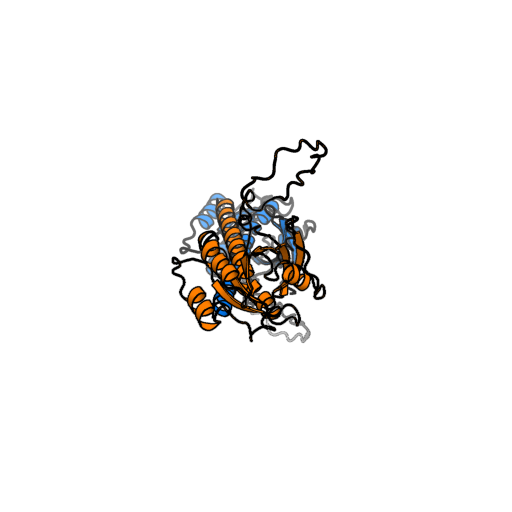2 -21.266 -9.328 1 84.5 104 ASP B O 1
ATOM 2674 N N . VAL B 1 105 ? 15.102 -23.188 -10.352 1 87.25 105 VAL B N 1
ATOM 2675 C CA . VAL B 1 105 ? 13.977 -22.641 -11.109 1 87.25 105 VAL B CA 1
ATOM 2676 C C . VAL B 1 105 ? 12.922 -22.094 -10.156 1 87.25 105 VAL B C 1
ATOM 2678 O O . VAL B 1 105 ? 12.117 -21.25 -10.547 1 87.25 105 VAL B O 1
ATOM 2681 N N . TYR B 1 106 ? 12.984 -22.562 -8.953 1 93.81 106 TYR B N 1
ATOM 2682 C CA . TYR B 1 106 ? 11.953 -22.141 -8 1 93.81 106 TYR B CA 1
ATOM 2683 C C . TYR B 1 106 ? 12.281 -20.781 -7.41 1 93.81 106 TYR B C 1
ATOM 2685 O O . TYR B 1 106 ? 11.422 -20.125 -6.812 1 93.81 106 TYR B O 1
ATOM 2693 N N . LYS B 1 107 ? 13.516 -20.375 -7.594 1 92.5 107 LYS B N 1
ATOM 2694 C CA . LYS B 1 107 ? 13.906 -19.062 -7.074 1 92.5 107 LYS B CA 1
ATOM 2695 C C . LYS B 1 107 ? 13.109 -17.953 -7.746 1 92.5 107 LYS B C 1
ATOM 2697 O O . LYS B 1 107 ? 13.062 -17.859 -8.977 1 92.5 107 LYS B O 1
ATOM 2702 N N . GLY B 1 108 ? 12.438 -17.172 -6.938 1 94.06 108 GLY B N 1
ATOM 2703 C CA . GLY B 1 108 ? 11.688 -16.031 -7.453 1 94.06 108 GLY B CA 1
ATOM 2704 C C . GLY B 1 108 ? 10.328 -16.422 -8 1 94.06 108 GLY B C 1
ATOM 2705 O O . GLY B 1 108 ? 9.586 -15.57 -8.484 1 94.06 108 GLY B O 1
ATOM 2706 N N . ALA B 1 109 ? 10.047 -17.703 -7.902 1 97 109 ALA B N 1
ATOM 2707 C CA . ALA B 1 109 ? 8.742 -18.125 -8.391 1 97 109 ALA B CA 1
ATOM 2708 C C . ALA B 1 109 ? 7.633 -17.734 -7.414 1 97 109 ALA B C 1
ATOM 2710 O O . ALA B 1 109 ? 7.875 -17.609 -6.211 1 97 109 ALA B O 1
ATOM 2711 N N . HIS B 1 110 ? 6.438 -17.578 -7.992 1 97.75 110 HIS B N 1
ATOM 2712 C CA . HIS B 1 110 ? 5.297 -17.188 -7.164 1 97.75 110 HIS B CA 1
ATOM 2713 C C . HIS B 1 110 ? 4.27 -18.312 -7.098 1 97.75 110 HIS B C 1
ATOM 2715 O O . HIS B 1 110 ? 3.414 -18.328 -6.207 1 97.75 110 HIS B O 1
ATOM 2721 N N . CYS B 1 111 ? 4.336 -19.156 -8.047 1 98.25 111 CYS B N 1
ATOM 2722 C CA . CYS B 1 111 ? 3.52 -20.359 -8 1 98.25 111 CYS B CA 1
ATOM 2723 C C . CYS B 1 111 ? 4.031 -21.406 -8.984 1 98.25 111 CYS B C 1
ATOM 2725 O O . CYS B 1 111 ? 4.891 -21.125 -9.812 1 98.25 111 CYS B O 1
ATOM 2727 N N . VAL B 1 112 ? 3.52 -22.609 -8.797 1 97.88 112 VAL B N 1
ATOM 2728 C CA . VAL B 1 112 ? 3.92 -23.734 -9.648 1 97.88 112 VAL B CA 1
ATOM 2729 C C . VAL B 1 112 ? 2.682 -24.438 -10.188 1 97.88 112 VAL B C 1
ATOM 2731 O O . VAL B 1 112 ? 1.74 -24.719 -9.438 1 97.88 112 VAL B O 1
ATOM 2734 N N . VAL B 1 113 ? 2.695 -24.641 -11.484 1 98.12 1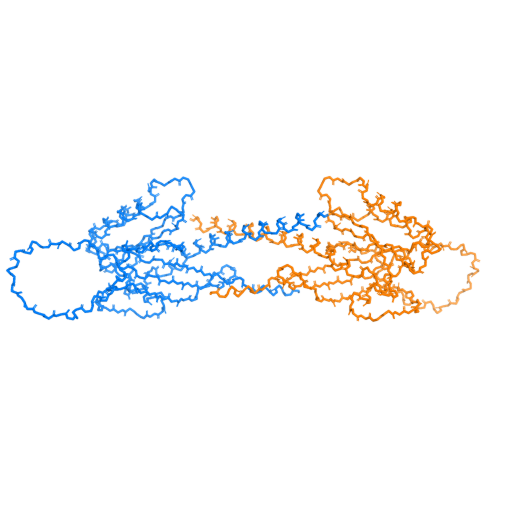13 VAL B N 1
ATOM 2735 C CA . VAL B 1 113 ? 1.705 -25.484 -12.141 1 98.12 113 VAL B CA 1
ATOM 2736 C C . VAL B 1 113 ? 2.324 -26.844 -12.469 1 98.12 113 VAL B C 1
ATOM 2738 O O . VAL B 1 113 ? 3.223 -26.922 -13.312 1 98.12 113 VAL B O 1
ATOM 2741 N N . LEU B 1 114 ? 1.881 -27.875 -11.805 1 97.56 114 LEU B N 1
ATOM 2742 C CA . LEU B 1 114 ? 2.344 -29.234 -12.062 1 97.56 114 LEU B CA 1
ATOM 2743 C C . LEU B 1 114 ? 1.37 -29.984 -12.969 1 97.56 114 LEU B C 1
ATOM 2745 O O . LEU B 1 114 ? 0.187 -30.109 -12.641 1 97.56 114 LEU B O 1
ATOM 2749 N N . MET B 1 115 ? 1.906 -30.422 -14.062 1 97.56 115 MET B N 1
ATOM 2750 C CA . MET B 1 115 ? 1.025 -31.094 -15.016 1 97.56 115 MET B CA 1
ATOM 2751 C C . MET B 1 115 ? 1.372 -32.562 -15.133 1 97.56 115 MET B C 1
ATOM 2753 O O . MET B 1 115 ? 2.547 -32.938 -15.117 1 97.56 115 MET B O 1
ATOM 2757 N N . TYR B 1 116 ? 0.349 -33.438 -15.266 1 97.75 116 TYR B N 1
ATOM 2758 C CA . TYR B 1 116 ? 0.536 -34.844 -15.602 1 97.75 116 TYR B CA 1
ATOM 2759 C C . TYR B 1 116 ? -0.525 -35.312 -16.594 1 97.75 116 TYR B C 1
ATOM 2761 O O . TYR B 1 116 ? -1.506 -34.625 -16.844 1 97.75 116 TYR B O 1
ATOM 2769 N N . ASP B 1 117 ? -0.221 -36.406 -17.25 1 97.81 117 ASP B N 1
ATOM 2770 C CA . ASP B 1 117 ? -1.125 -37.062 -18.188 1 97.81 117 ASP B CA 1
ATOM 2771 C C . ASP B 1 117 ? -1.992 -38.094 -17.484 1 97.81 117 ASP B C 1
ATOM 2773 O O . ASP B 1 117 ? -1.48 -39.094 -16.969 1 97.81 117 ASP B O 1
ATOM 2777 N N . ILE B 1 118 ? -3.266 -37.906 -17.516 1 98.56 118 ILE B N 1
ATOM 2778 C CA . ILE B 1 118 ? -4.164 -38.75 -16.75 1 98.56 118 ILE B CA 1
ATOM 2779 C C . ILE B 1 118 ? -4.102 -40.188 -17.266 1 98.56 118 ILE B C 1
ATOM 2781 O O . ILE B 1 118 ? -4.562 -41.125 -16.609 1 98.56 118 ILE B O 1
ATOM 2785 N N . THR B 1 119 ? -3.547 -40.438 -18.516 1 98.31 119 THR B N 1
ATOM 2786 C CA . THR B 1 119 ? -3.498 -41.75 -19.141 1 98.31 119 THR B CA 1
ATOM 2787 C C . THR B 1 119 ? -2.17 -42.469 -18.828 1 98.31 119 THR B C 1
ATOM 2789 O O . THR B 1 119 ? -1.986 -43.625 -19.156 1 98.31 119 THR B O 1
ATOM 2792 N N . LYS B 1 120 ? -1.24 -41.781 -18.219 1 97.5 120 LYS B N 1
ATOM 2793 C CA . LYS B 1 120 ? 0.098 -42.312 -17.984 1 97.5 120 LYS B CA 1
ATOM 2794 C C . LYS B 1 120 ? 0.48 -42.219 -16.516 1 97.5 120 LYS B C 1
ATOM 2796 O O . LYS B 1 120 ? 0.87 -41.156 -16.031 1 97.5 120 LYS B O 1
ATOM 2801 N N . GLN B 1 121 ? 0.546 -43.375 -15.875 1 97.81 121 GLN B N 1
ATOM 2802 C CA . GLN B 1 121 ? 0.785 -43.438 -14.438 1 97.81 121 GLN B CA 1
ATOM 2803 C C . GLN B 1 121 ? 2.166 -42.906 -14.078 1 97.81 121 GLN B C 1
ATOM 2805 O O . GLN B 1 121 ? 2.346 -42.312 -13.016 1 97.81 121 GLN B O 1
ATOM 2810 N N . TRP B 1 122 ? 3.102 -43.062 -14.898 1 96.06 122 TRP B N 1
ATOM 2811 C CA . TRP B 1 122 ? 4.465 -42.656 -14.586 1 96.06 122 TRP B CA 1
ATOM 2812 C C . TRP B 1 122 ? 4.562 -41.156 -14.492 1 96.06 122 TRP B C 1
ATOM 2814 O O . TRP B 1 122 ? 5.422 -40.625 -13.789 1 96.06 122 TRP B O 1
ATOM 2824 N N . THR B 1 123 ? 3.74 -40.375 -15.172 1 96.44 123 THR B N 1
ATOM 2825 C CA . THR B 1 123 ? 3.744 -38.938 -15.086 1 96.44 123 THR B CA 1
ATOM 2826 C C . THR B 1 123 ? 3.201 -38.469 -13.742 1 96.44 123 THR B C 1
ATOM 2828 O O . THR B 1 123 ? 3.594 -37.406 -13.234 1 96.44 123 THR B O 1
ATOM 2831 N N . TRP B 1 124 ? 2.309 -39.25 -13.148 1 97.81 124 TRP B N 1
ATOM 2832 C CA . TRP B 1 124 ? 1.822 -38.969 -11.797 1 97.81 124 TRP B CA 1
ATOM 2833 C C . TRP B 1 124 ? 2.916 -39.219 -10.766 1 97.81 124 TRP B C 1
ATOM 2835 O O . TRP B 1 124 ? 3.057 -38.438 -9.805 1 97.81 124 TRP B O 1
ATOM 2845 N N . GLN B 1 125 ? 3.633 -40.281 -11.016 1 96.69 125 GLN B N 1
ATOM 2846 C CA . GLN B 1 125 ? 4.738 -40.562 -10.109 1 96.69 125 GLN B CA 1
ATOM 2847 C C . GLN B 1 125 ? 5.727 -39.406 -10.062 1 96.69 125 GLN B C 1
ATOM 2849 O O . GLN B 1 125 ? 6.289 -39.094 -9.008 1 96.69 125 GLN B O 1
ATOM 2854 N N . TYR B 1 126 ? 5.895 -38.75 -11.172 1 94.81 126 TYR B N 1
ATOM 2855 C CA . TYR B 1 126 ? 6.719 -37.562 -11.211 1 94.81 126 TYR B CA 1
ATOM 2856 C C . TYR B 1 126 ? 6.176 -36.5 -10.273 1 94.81 126 TYR B C 1
ATOM 2858 O O . TYR B 1 126 ? 6.938 -35.844 -9.539 1 94.81 126 TYR B O 1
ATOM 2866 N N . ILE B 1 127 ? 4.895 -36.25 -10.273 1 96.69 127 ILE B N 1
ATOM 2867 C CA . ILE B 1 127 ? 4.242 -35.219 -9.438 1 96.69 127 ILE B CA 1
ATOM 2868 C C . ILE B 1 127 ? 4.52 -35.531 -7.969 1 96.69 127 ILE B C 1
ATOM 2870 O O . ILE B 1 127 ? 4.93 -34.625 -7.223 1 96.69 127 ILE B O 1
ATOM 2874 N N . GLU B 1 128 ? 4.336 -36.781 -7.598 1 96.06 128 GLU B N 1
ATOM 2875 C CA . GLU B 1 128 ? 4.539 -37.188 -6.211 1 96.06 128 GLU B CA 1
ATOM 2876 C C . GLU B 1 128 ? 5.965 -36.906 -5.75 1 96.06 128 GLU B C 1
ATOM 2878 O O . GLU B 1 128 ? 6.176 -36.438 -4.629 1 96.06 128 GLU B O 1
ATOM 2883 N N . ARG B 1 129 ? 6.875 -37.125 -6.609 1 94.75 129 ARG B N 1
ATOM 2884 C CA . ARG B 1 129 ? 8.273 -36.875 -6.289 1 94.75 129 ARG B CA 1
ATOM 2885 C C . ARG B 1 129 ? 8.57 -35.375 -6.242 1 94.75 129 ARG B C 1
ATOM 2887 O O . ARG B 1 129 ? 9.203 -34.875 -5.301 1 94.75 129 ARG B O 1
ATOM 2894 N N . GLU B 1 130 ? 8.125 -34.688 -7.246 1 93.56 130 GLU B N 1
ATOM 2895 C CA . GLU B 1 130 ? 8.453 -33.281 -7.398 1 93.56 130 GLU B CA 1
ATOM 2896 C C . GLU B 1 130 ? 7.852 -32.438 -6.266 1 93.56 130 GLU B C 1
ATOM 2898 O O . GLU B 1 130 ? 8.445 -31.453 -5.836 1 93.56 130 GLU B O 1
ATOM 2903 N N . LEU B 1 131 ? 6.73 -32.812 -5.754 1 95.25 131 LEU B N 1
ATOM 2904 C CA . LEU B 1 131 ? 6.035 -32.094 -4.699 1 95.25 131 LEU B CA 1
ATOM 2905 C C . LEU B 1 131 ? 6.918 -31.953 -3.463 1 95.25 131 LEU B C 1
ATOM 2907 O O . LEU B 1 131 ? 6.812 -30.969 -2.729 1 95.25 131 LEU B O 1
ATOM 2911 N N . GLN B 1 132 ? 7.781 -32.844 -3.291 1 92.56 132 GLN B N 1
ATOM 2912 C CA . GLN B 1 132 ? 8.656 -32.812 -2.121 1 92.56 132 GLN B CA 1
ATOM 2913 C C . GLN B 1 132 ? 9.758 -31.781 -2.268 1 92.56 132 GLN B C 1
ATOM 2915 O O . GLN B 1 132 ? 10.383 -31.375 -1.279 1 92.56 132 GLN B O 1
ATOM 2920 N N . HIS B 1 133 ? 9.984 -31.344 -3.486 1 92.25 133 HIS B N 1
ATOM 2921 C CA . HIS B 1 133 ? 11.102 -30.438 -3.754 1 92.25 133 HIS B CA 1
ATOM 2922 C C . HIS B 1 133 ? 10.625 -29 -3.883 1 92.25 133 HIS B C 1
ATOM 2924 O O . HIS B 1 133 ? 11.445 -28.078 -3.883 1 92.25 133 HIS B O 1
ATOM 2930 N N . ILE B 1 134 ? 9.406 -28.75 -4.004 1 94.69 134 ILE B N 1
ATOM 2931 C CA . ILE B 1 134 ? 8.875 -27.406 -4.18 1 94.69 134 ILE B CA 1
ATOM 2932 C C . ILE B 1 134 ? 8.859 -26.672 -2.836 1 94.69 134 ILE B C 1
ATOM 2934 O O . ILE B 1 134 ? 8.359 -27.203 -1.844 1 94.69 134 ILE B O 1
ATOM 2938 N N . PRO B 1 135 ? 9.406 -25.5 -2.803 1 95.88 135 PRO B N 1
ATOM 2939 C CA . PRO B 1 135 ? 9.359 -24.734 -1.556 1 95.88 135 PRO B CA 1
ATOM 2940 C C . PRO B 1 135 ? 7.945 -24.594 -0.997 1 95.88 135 PRO B C 1
ATOM 2942 O O . PRO B 1 135 ? 6.992 -24.391 -1.756 1 95.88 135 PRO B O 1
ATOM 2945 N N . LEU B 1 136 ? 7.785 -24.578 0.306 1 95.81 136 LEU B N 1
ATOM 2946 C CA . LEU B 1 136 ? 6.508 -24.672 1.004 1 95.81 136 LEU B CA 1
ATOM 2947 C C . LEU B 1 136 ? 5.684 -23.406 0.819 1 95.81 136 LEU B C 1
ATOM 2949 O O . LEU B 1 136 ? 4.457 -23.438 0.932 1 95.81 136 LEU B O 1
ATOM 2953 N N . HIS B 1 137 ? 6.344 -22.312 0.539 1 95.5 137 HIS B N 1
ATOM 2954 C CA . HIS B 1 137 ? 5.625 -21.047 0.483 1 95.5 137 HIS B CA 1
ATOM 2955 C C . HIS B 1 137 ? 5.012 -20.828 -0.894 1 95.5 137 HIS B C 1
ATOM 2957 O O . HIS B 1 137 ? 4.293 -19.844 -1.104 1 95.5 137 HIS B O 1
ATOM 2963 N N . LEU B 1 138 ? 5.238 -21.672 -1.835 1 97.44 138 LEU B N 1
ATOM 2964 C CA . LEU B 1 138 ? 4.715 -21.5 -3.188 1 97.44 138 LEU B CA 1
ATOM 2965 C C . LEU B 1 138 ? 3.367 -22.203 -3.334 1 97.44 138 LEU B C 1
ATOM 2967 O O . LEU B 1 138 ? 3.26 -23.406 -3.092 1 97.44 138 LEU B O 1
ATOM 2971 N N . PRO B 1 139 ? 2.336 -21.469 -3.713 1 97.5 139 PRO B N 1
ATOM 2972 C CA . PRO B 1 139 ? 1.097 -22.141 -4.109 1 97.5 139 PRO B CA 1
ATOM 2973 C C . PRO B 1 139 ? 1.292 -23.078 -5.297 1 97.5 139 PRO B C 1
ATOM 2975 O O . PRO B 1 139 ? 2.109 -22.812 -6.18 1 97.5 139 PRO B O 1
ATOM 2978 N N . ILE B 1 140 ? 0.56 -24.172 -5.281 1 97.81 140 ILE B N 1
ATOM 2979 C CA . ILE B 1 140 ? 0.694 -25.188 -6.32 1 97.81 140 ILE B CA 1
ATOM 2980 C C . ILE B 1 140 ? -0.685 -25.562 -6.855 1 97.81 140 ILE B C 1
ATOM 2982 O O . ILE B 1 140 ? -1.644 -25.688 -6.09 1 97.81 140 ILE B O 1
ATOM 2986 N N . VAL B 1 141 ? -0.771 -25.672 -8.094 1 97.81 141 VAL B N 1
ATOM 2987 C CA . VAL B 1 141 ? -1.934 -26.328 -8.68 1 97.81 141 VAL B CA 1
ATOM 2988 C C . VAL B 1 141 ? -1.482 -27.531 -9.508 1 97.81 141 VAL B C 1
ATOM 2990 O O . VAL B 1 141 ? -0.588 -27.422 -10.344 1 97.81 141 VAL B O 1
ATOM 2993 N N . VAL B 1 142 ? -2.018 -28.688 -9.195 1 98.19 142 VAL B N 1
ATOM 2994 C CA . VAL B 1 142 ? -1.776 -29.922 -9.945 1 98.19 142 VAL B CA 1
ATOM 2995 C C . VAL B 1 142 ? -2.871 -30.094 -11 1 98.19 142 VAL B C 1
ATOM 2997 O O . VAL B 1 142 ? -4.059 -30.109 -10.664 1 98.19 142 VAL B O 1
ATOM 3000 N N . ILE B 1 143 ? -2.42 -30.266 -12.227 1 98.06 143 ILE B N 1
ATOM 3001 C CA . ILE B 1 143 ? -3.381 -30.344 -13.328 1 98.06 143 ILE B CA 1
ATOM 3002 C C . ILE B 1 143 ? -3.26 -31.703 -14.023 1 98.06 143 ILE B C 1
ATOM 3004 O O . ILE B 1 143 ? -2.219 -32 -14.609 1 98.06 143 ILE B O 1
ATOM 3008 N N . GLY B 1 144 ? -4.344 -32.5 -13.969 1 98.38 144 GLY B N 1
ATOM 3009 C CA . GLY B 1 144 ? -4.465 -33.656 -14.828 1 98.38 144 GLY B CA 1
ATOM 3010 C C . GLY B 1 144 ? -4.961 -33.312 -16.219 1 98.38 144 GLY B C 1
ATOM 3011 O O . GLY B 1 144 ? -6.113 -32.906 -16.406 1 98.38 144 GLY B O 1
ATOM 3012 N N . ASN B 1 145 ? -4.082 -33.5 -17.203 1 97.81 145 ASN B N 1
ATOM 3013 C CA . ASN B 1 145 ? -4.398 -33.125 -18.578 1 97.81 145 ASN B CA 1
ATOM 3014 C C . ASN B 1 145 ? -4.859 -34.344 -19.391 1 97.81 145 ASN B C 1
ATOM 3016 O O . ASN B 1 145 ? -4.852 -35.469 -18.891 1 97.81 145 ASN B O 1
ATOM 3020 N N . TYR B 1 146 ? -5.43 -34.094 -20.625 1 97.62 146 TYR B N 1
ATOM 3021 C CA . TYR B 1 146 ? -5.918 -35.094 -21.578 1 97.62 146 TYR B CA 1
ATOM 3022 C C . TYR B 1 146 ? -7.273 -35.656 -21.156 1 97.62 146 TYR B C 1
ATOM 3024 O O . TYR B 1 146 ? -7.523 -36.844 -21.266 1 97.62 146 TYR B O 1
ATOM 3032 N N . LEU B 1 147 ? -8.008 -34.719 -20.656 1 97.06 147 LEU B N 1
ATOM 3033 C CA . LEU B 1 147 ? -9.352 -35.094 -20.25 1 97.06 147 LEU B CA 1
ATOM 3034 C C . LEU B 1 147 ? -10.133 -35.656 -21.438 1 97.06 147 LEU B C 1
ATOM 3036 O O . LEU B 1 147 ? -11.102 -36.406 -21.25 1 97.06 147 LEU B O 1
ATOM 3040 N N . ASP B 1 148 ? -9.742 -35.344 -22.656 1 95.31 148 ASP B N 1
ATOM 3041 C CA . ASP B 1 148 ? -10.375 -35.875 -23.844 1 95.31 148 ASP B CA 1
ATOM 3042 C C . ASP B 1 148 ? -10.094 -37.375 -24 1 95.31 148 ASP B C 1
ATOM 3044 O O . ASP B 1 148 ? -10.773 -38.062 -24.75 1 95.31 148 ASP B O 1
ATOM 3048 N N . MET B 1 149 ? -9.148 -37.875 -23.25 1 96.25 149 MET B N 1
ATOM 3049 C CA . MET B 1 149 ? -8.789 -39.281 -23.297 1 96.25 149 MET B CA 1
ATOM 3050 C C . MET B 1 149 ? -9.203 -40 -22.016 1 96.25 149 MET B C 1
ATOM 3052 O O . MET B 1 149 ? -8.523 -40.938 -21.578 1 96.25 149 MET B O 1
ATOM 3056 N N . ARG B 1 150 ? -10.258 -39.625 -21.375 1 94.94 150 ARG B N 1
ATOM 3057 C CA . ARG B 1 150 ? -10.695 -40.125 -20.078 1 94.94 150 ARG B CA 1
ATOM 3058 C C . ARG B 1 150 ? -10.945 -41.625 -20.141 1 94.94 150 ARG B C 1
ATOM 3060 O O . ARG B 1 150 ? -10.797 -42.344 -19.141 1 94.94 150 ARG B O 1
ATOM 3067 N N . GLU B 1 151 ? -11.273 -42.188 -21.281 1 96.94 151 GLU B N 1
ATOM 3068 C CA . GLU B 1 151 ? -11.516 -43.625 -21.438 1 96.94 151 GLU B CA 1
ATOM 3069 C C . GLU B 1 151 ? -10.242 -44.406 -21.203 1 96.94 151 GLU B C 1
ATOM 3071 O O . GLU B 1 151 ? -10.297 -45.625 -20.906 1 96.94 151 GLU B O 1
ATOM 3076 N N . HIS B 1 152 ? -9.117 -43.844 -21.391 1 97.62 152 HIS B N 1
ATOM 3077 C CA . HIS B 1 152 ? -7.816 -44.469 -21.203 1 97.62 152 HIS B CA 1
ATOM 3078 C C . HIS B 1 152 ? -7.176 -44.062 -19.891 1 97.62 152 HIS B C 1
ATOM 3080 O O . HIS B 1 152 ? -5.98 -44.281 -19.688 1 97.62 152 HIS B O 1
ATOM 3086 N N . ARG B 1 153 ? -7.949 -43.5 -19.016 1 97.38 153 ARG B N 1
ATOM 3087 C CA . ARG B 1 153 ? -7.445 -42.969 -17.75 1 97.38 153 ARG B CA 1
ATOM 3088 C C . ARG B 1 153 ? -6.77 -44.062 -16.922 1 97.38 153 ARG B C 1
ATOM 3090 O O . ARG B 1 153 ? -7.301 -45.188 -16.781 1 97.38 153 ARG B O 1
ATOM 3097 N N . SER B 1 154 ? -5.578 -43.781 -16.438 1 97.94 154 SER B N 1
ATOM 3098 C CA . SER B 1 154 ? -4.836 -44.688 -15.578 1 97.94 154 SER B CA 1
ATOM 3099 C C . SER B 1 154 ? -4.691 -44.125 -14.164 1 97.94 154 SER B C 1
ATOM 3101 O O . SER B 1 154 ? -4.418 -44.875 -13.219 1 97.94 154 SER B O 1
ATOM 3103 N N . VAL B 1 155 ? -4.855 -42.844 -13.992 1 97.69 155 VAL B N 1
ATOM 3104 C CA . VAL B 1 155 ? -4.789 -42.188 -12.695 1 97.69 155 VAL B CA 1
ATOM 3105 C C . VAL B 1 155 ? -6.176 -41.656 -12.297 1 97.69 155 VAL B C 1
ATOM 3107 O O . VAL B 1 155 ? -6.707 -40.75 -12.922 1 97.69 155 VAL B O 1
ATOM 3110 N N . SER B 1 156 ? -6.727 -42.188 -11.266 1 97.38 156 SER B N 1
ATOM 3111 C CA . SER B 1 156 ? -8.062 -41.812 -10.812 1 97.38 156 SER B CA 1
ATOM 3112 C C . SER B 1 156 ? -8.109 -40.375 -10.359 1 97.38 156 SER B C 1
ATOM 3114 O O . SER B 1 156 ? -7.207 -39.906 -9.656 1 97.38 156 SER B O 1
ATOM 3116 N N . MET B 1 157 ? -9.148 -39.719 -10.812 1 96.56 157 MET B N 1
ATOM 3117 C CA . MET B 1 157 ? -9.344 -38.344 -10.383 1 96.56 157 MET B CA 1
ATOM 3118 C C . MET B 1 157 ? -9.484 -38.25 -8.867 1 96.56 157 MET B C 1
ATOM 3120 O O . MET B 1 157 ? -8.898 -37.375 -8.234 1 96.56 157 MET B O 1
ATOM 3124 N N . GLU B 1 158 ? -10.305 -39.062 -8.297 1 96.81 158 GLU B N 1
ATOM 3125 C CA .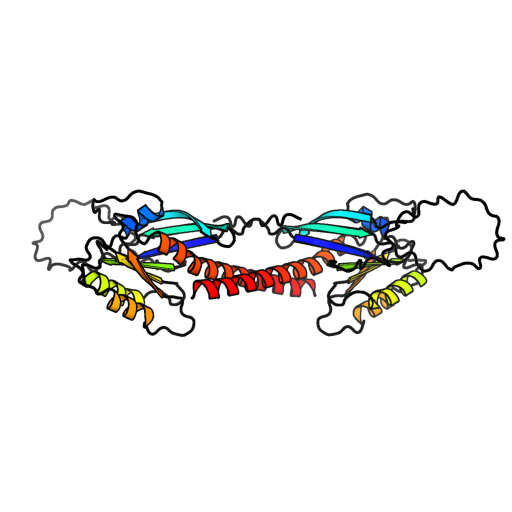 GLU B 1 158 ? -10.555 -39.094 -6.855 1 96.81 158 GLU B CA 1
ATOM 3126 C C . GLU B 1 158 ? -9.266 -39.344 -6.074 1 96.81 158 GLU B C 1
ATOM 3128 O O . GLU B 1 158 ? -9.023 -38.688 -5.059 1 96.81 158 GLU B O 1
ATOM 3133 N N . ASP B 1 159 ? -8.477 -40.281 -6.574 1 96.69 159 ASP B N 1
ATOM 3134 C CA . ASP B 1 159 ? -7.223 -40.594 -5.906 1 96.69 159 ASP B CA 1
ATOM 3135 C C . ASP B 1 159 ? -6.254 -39.406 -5.961 1 96.69 159 ASP B C 1
ATOM 3137 O O . ASP B 1 159 ? -5.617 -39.062 -4.961 1 96.69 159 ASP B O 1
ATOM 3141 N N . ALA B 1 160 ? -6.148 -38.812 -7.117 1 97.75 160 ALA B N 1
ATOM 3142 C CA . ALA B 1 160 ? -5.254 -37.688 -7.293 1 97.75 160 ALA B CA 1
ATOM 3143 C C . ALA B 1 160 ? -5.68 -36.5 -6.414 1 97.75 160 ALA B C 1
ATOM 3145 O O . ALA B 1 160 ? -4.852 -35.906 -5.715 1 97.75 160 ALA B O 1
ATOM 3146 N N . GLU B 1 161 ? -6.914 -36.188 -6.438 1 96.69 161 GLU B N 1
ATOM 3147 C CA . GLU B 1 161 ? -7.449 -35.094 -5.625 1 96.69 161 GLU B CA 1
ATOM 3148 C C . GLU B 1 161 ? -7.246 -35.375 -4.137 1 96.69 161 GLU B C 1
ATOM 3150 O O . GLU B 1 161 ? -6.855 -34.469 -3.387 1 96.69 161 GLU B O 1
ATOM 3155 N N . PHE B 1 162 ? -7.547 -36.562 -3.773 1 96.19 162 PHE B N 1
ATOM 3156 C CA . PHE B 1 162 ? -7.363 -36.969 -2.383 1 96.19 162 PHE B CA 1
ATOM 3157 C C . PHE B 1 162 ? -5.906 -36.781 -1.963 1 96.19 162 PHE B C 1
ATOM 3159 O O . PHE B 1 162 ? -5.621 -36.25 -0.893 1 96.19 162 PHE B O 1
ATOM 3166 N N . TYR B 1 163 ? -5.043 -37.25 -2.799 1 96.56 163 TYR B N 1
ATOM 3167 C CA . TYR B 1 163 ? -3.615 -37.156 -2.518 1 96.56 163 TYR B CA 1
ATOM 3168 C C . TYR B 1 163 ? -3.201 -35.688 -2.318 1 96.56 163 TYR B C 1
ATOM 3170 O O . TYR B 1 163 ? -2.539 -35.375 -1.333 1 96.56 163 TYR B O 1
ATOM 3178 N N . VAL B 1 164 ? -3.59 -34.812 -3.168 1 95.81 164 VAL B N 1
ATOM 3179 C CA . VAL B 1 164 ? -3.199 -33.406 -3.18 1 95.81 164 VAL B CA 1
ATOM 3180 C C . VAL B 1 164 ? -3.789 -32.688 -1.963 1 95.81 164 VAL B C 1
ATOM 3182 O O . VAL B 1 164 ? -3.104 -31.906 -1.303 1 95.81 164 VAL B O 1
ATOM 3185 N N . THR B 1 165 ? -5.039 -33 -1.588 1 89.88 165 THR B N 1
ATOM 3186 C CA . THR B 1 165 ? -5.75 -32.281 -0.534 1 89.88 165 THR B CA 1
ATOM 3187 C C . THR B 1 165 ? -5.344 -32.812 0.842 1 89.88 165 THR B C 1
ATOM 3189 O O . THR B 1 165 ? -5.574 -32.156 1.855 1 89.88 165 THR B O 1
ATOM 3192 N N . HIS B 1 166 ? -4.711 -34 0.886 1 91.12 166 HIS B N 1
ATOM 3193 C CA . HIS B 1 166 ? -4.371 -34.594 2.176 1 91.12 166 HIS B CA 1
ATOM 3194 C C . HIS B 1 166 ? -2.861 -34.688 2.357 1 91.12 166 HIS B C 1
ATOM 3196 O O . HIS B 1 166 ? -2.385 -35.406 3.246 1 91.12 166 HIS B O 1
ATOM 3202 N N . LEU B 1 167 ? -2.217 -34.062 1.505 1 91.56 167 LEU B N 1
ATOM 3203 C CA . LEU B 1 167 ? -0.77 -34.031 1.681 1 91.56 167 LEU B CA 1
ATOM 3204 C C . LEU B 1 167 ? -0.406 -33.438 3.037 1 91.56 167 LEU B C 1
ATOM 3206 O O . LEU B 1 167 ? -0.983 -32.406 3.455 1 91.56 167 LEU B O 1
ATOM 3210 N N . ASN B 1 168 ? 0.396 -34.031 3.83 1 90.56 168 ASN B N 1
ATOM 3211 C CA . ASN B 1 168 ? 0.851 -33.531 5.125 1 90.56 168 ASN B CA 1
ATOM 3212 C C . ASN B 1 168 ? 1.818 -32.375 4.965 1 90.56 168 ASN B C 1
ATOM 3214 O O . ASN B 1 168 ? 3.014 -32.562 4.742 1 90.56 168 ASN B O 1
ATOM 3218 N N . ARG B 1 169 ? 1.255 -31.219 5.023 1 90.94 169 ARG B N 1
ATOM 3219 C CA . ARG B 1 169 ? 2.07 -30.016 4.938 1 90.94 169 ARG B CA 1
ATOM 3220 C C . ARG B 1 169 ? 2.061 -29.25 6.262 1 90.94 169 ARG B C 1
ATOM 3222 O O . ARG B 1 169 ? 1.066 -29.266 6.988 1 90.94 169 ARG B O 1
ATOM 3229 N N . PRO B 1 170 ? 3.207 -28.703 6.605 1 93.06 170 PRO B N 1
ATOM 3230 C CA . PRO B 1 170 ? 3.285 -27.953 7.859 1 93.06 170 PRO B CA 1
ATOM 3231 C C . PRO B 1 170 ? 2.385 -26.719 7.863 1 93.06 170 PRO B C 1
ATOM 3233 O O . PRO B 1 170 ? 1.94 -26.266 6.801 1 93.06 170 PRO B O 1
ATOM 3236 N N . GLU B 1 171 ? 2.123 -26.266 9.047 1 90.31 171 GLU B N 1
ATOM 3237 C CA . GLU B 1 171 ? 1.361 -25.031 9.195 1 90.31 171 GLU B CA 1
ATOM 3238 C C . GLU B 1 171 ? 2.057 -23.875 8.492 1 90.31 171 GLU B C 1
ATOM 3240 O O . GLU B 1 171 ? 3.277 -23.719 8.586 1 90.31 171 GLU B O 1
ATOM 3245 N N . GLY B 1 172 ? 1.31 -23.109 7.727 1 88.75 172 GLY B N 1
ATOM 3246 C CA . GLY B 1 172 ? 1.876 -21.953 7.043 1 88.75 172 GLY B CA 1
ATOM 3247 C C . GLY B 1 172 ? 2.229 -22.234 5.594 1 88.75 172 GLY B C 1
ATOM 3248 O O . GLY B 1 172 ? 2.586 -21.312 4.852 1 88.75 172 GLY B O 1
ATOM 3249 N N . ALA B 1 173 ? 2.188 -23.516 5.203 1 93.81 173 ALA B N 1
ATOM 3250 C CA . ALA B 1 173 ? 2.457 -23.859 3.811 1 93.81 173 ALA B CA 1
ATOM 3251 C C . ALA B 1 173 ? 1.378 -23.297 2.889 1 93.81 173 ALA B C 1
ATOM 3253 O O . ALA B 1 173 ? 0.216 -23.172 3.283 1 93.81 173 ALA B O 1
ATOM 3254 N N . ALA B 1 174 ? 1.817 -22.953 1.727 1 94.06 174 ALA B N 1
ATOM 3255 C CA . ALA B 1 174 ? 0.895 -22.391 0.746 1 94.06 174 ALA B CA 1
ATOM 3256 C C . ALA B 1 174 ? -0.1 -23.438 0.259 1 94.06 174 ALA B C 1
ATOM 3258 O O . ALA B 1 174 ? 0.102 -24.641 0.464 1 94.06 174 ALA B O 1
ATOM 3259 N N . ASP B 1 175 ? -1.088 -22.953 -0.407 1 92.44 175 ASP B N 1
ATOM 3260 C CA . ASP B 1 175 ? -2.191 -23.797 -0.874 1 92.44 175 ASP B CA 1
ATOM 3261 C C . ASP B 1 175 ? -1.747 -24.703 -2.021 1 92.44 175 ASP B C 1
ATOM 3263 O O . ASP B 1 175 ? -0.896 -24.312 -2.826 1 92.44 175 ASP B O 1
ATOM 3267 N N . ILE B 1 176 ? -2.361 -25.891 -2.02 1 95.94 176 ILE B N 1
ATOM 3268 C CA . ILE B 1 176 ? -2.246 -26.812 -3.148 1 95.94 176 ILE B CA 1
ATOM 3269 C C . ILE B 1 176 ? -3.637 -27.172 -3.66 1 95.94 176 ILE B C 1
ATOM 3271 O O . ILE B 1 176 ? -4.527 -27.5 -2.871 1 95.94 176 ILE B O 1
ATOM 3275 N N . ARG B 1 177 ? -3.766 -27.078 -4.938 1 95.44 177 ARG B N 1
ATOM 3276 C CA . ARG B 1 177 ? -5.066 -27.328 -5.547 1 95.44 177 ARG B CA 1
ATOM 3277 C C . ARG B 1 177 ? -4.961 -28.359 -6.656 1 95.44 177 ARG B C 1
ATOM 3279 O O . ARG B 1 177 ? -3.867 -28.625 -7.164 1 95.44 177 ARG B O 1
ATOM 3286 N N . TYR B 1 178 ? -6.125 -28.984 -6.914 1 97 178 TYR B N 1
ATOM 3287 C CA . TYR B 1 178 ? -6.211 -29.984 -7.977 1 97 178 TYR B CA 1
ATOM 3288 C C . TYR B 1 178 ? -7.262 -29.578 -9.008 1 97 178 TYR B C 1
ATOM 3290 O O . TYR B 1 178 ? -8.336 -29.109 -8.656 1 97 178 TYR B O 1
ATOM 3298 N N . ALA B 1 179 ? -6.879 -29.719 -10.25 1 96.88 179 ALA B N 1
ATOM 3299 C CA . ALA B 1 179 ? -7.82 -29.531 -11.352 1 96.88 179 ALA B CA 1
ATOM 3300 C C . ALA B 1 179 ? -7.477 -30.438 -12.531 1 96.88 179 ALA B C 1
ATOM 3302 O O . ALA B 1 179 ? -6.441 -31.109 -12.523 1 96.88 179 ALA B O 1
ATOM 3303 N N . GLU B 1 180 ? -8.391 -30.531 -13.438 1 97.75 180 GLU B N 1
ATOM 3304 C CA . GLU B 1 180 ? -8.141 -31.281 -14.672 1 97.75 180 GLU B CA 1
ATOM 3305 C C . GLU B 1 180 ? -8.352 -30.391 -15.898 1 97.75 180 GLU B C 1
ATOM 3307 O O . GLU B 1 180 ? -9 -29.344 -15.812 1 97.75 180 GLU B O 1
ATOM 3312 N N . SER B 1 181 ? -7.664 -30.844 -16.953 1 97.5 181 SER B N 1
ATOM 3313 C CA . SER B 1 181 ? -7.707 -29.984 -18.125 1 97.5 181 SER B CA 1
ATOM 3314 C C . SER B 1 181 ? -7.703 -30.797 -19.406 1 97.5 181 SER B C 1
ATOM 3316 O O . SER B 1 181 ? -7.414 -32 -19.391 1 97.5 181 SER B O 1
ATOM 3318 N N . CYS B 1 182 ? -8.156 -30.156 -20.438 1 97 182 CYS B N 1
ATOM 3319 C CA . CYS B 1 182 ? -8.031 -30.562 -21.828 1 97 182 CYS B CA 1
ATOM 3320 C C . CYS B 1 182 ? -7.508 -29.438 -22.703 1 97 182 CYS B C 1
ATOM 3322 O O . CYS B 1 182 ? -8.242 -28.5 -23.016 1 97 182 CYS B O 1
ATOM 3324 N N . MET B 1 183 ? -6.211 -29.562 -23.078 1 93.81 183 MET B N 1
ATOM 3325 C CA . MET B 1 183 ? -5.59 -28.469 -23.828 1 93.81 183 MET B CA 1
ATOM 3326 C C . MET B 1 183 ? -6.211 -28.344 -25.219 1 93.81 183 MET B C 1
ATOM 3328 O O . MET B 1 183 ? -6.23 -27.266 -25.797 1 93.81 183 MET B O 1
ATOM 3332 N N . LYS B 1 184 ? -6.734 -29.391 -25.734 1 92.44 184 LYS B N 1
ATOM 3333 C CA . LYS B 1 184 ? -7.344 -29.406 -27.062 1 92.44 184 LYS B CA 1
ATOM 3334 C C . LYS B 1 184 ? -8.562 -28.484 -27.109 1 92.44 184 LYS B C 1
ATOM 3336 O O . LYS B 1 184 ? -8.719 -27.719 -28.062 1 92.44 184 LYS B O 1
ATOM 3341 N N . ASN B 1 185 ? -9.375 -28.469 -26.109 1 92.5 185 ASN B N 1
ATOM 3342 C CA . ASN B 1 185 ? -10.586 -27.656 -26.125 1 92.5 185 ASN B CA 1
ATOM 3343 C C . ASN B 1 185 ? -10.492 -26.484 -25.156 1 92.5 185 ASN B C 1
ATOM 3345 O O . ASN B 1 185 ? -11.438 -25.703 -25.031 1 92.5 185 ASN B O 1
ATOM 3349 N N . GLY B 1 186 ? -9.461 -26.391 -24.438 1 92.31 186 GLY B N 1
ATOM 3350 C CA . GLY B 1 186 ? -9.227 -25.234 -23.578 1 92.31 186 GLY B CA 1
ATOM 3351 C C . GLY B 1 186 ? -9.859 -25.375 -22.203 1 92.31 186 GLY B C 1
ATOM 3352 O O . GLY B 1 186 ? -9.82 -24.453 -21.391 1 92.31 186 GLY B O 1
ATOM 3353 N N . TYR B 1 187 ? -10.414 -26.516 -21.953 1 93.31 187 TYR B N 1
ATOM 3354 C CA . TYR B 1 187 ? -10.977 -26.766 -20.625 1 93.31 187 TYR B CA 1
ATOM 3355 C C . TYR B 1 187 ? -9.898 -26.672 -19.547 1 93.31 187 TYR B C 1
ATOM 3357 O O . TYR B 1 187 ? -8.789 -27.188 -19.734 1 93.31 187 TYR B O 1
ATOM 3365 N N . GLY B 1 188 ? -10.227 -25.938 -18.438 1 93.88 188 GLY B N 1
ATOM 3366 C CA . GLY B 1 188 ? -9.297 -25.828 -17.328 1 93.88 188 GLY B CA 1
ATOM 3367 C C . GLY B 1 188 ? -8.523 -24.516 -17.312 1 93.88 188 GLY B C 1
ATOM 3368 O O . GLY B 1 188 ? -7.984 -24.125 -16.281 1 93.88 188 GLY B O 1
ATOM 3369 N N . LEU B 1 189 ? -8.414 -23.828 -18.469 1 93.56 189 LEU B N 1
ATOM 3370 C CA . LEU B 1 189 ? -7.66 -22.578 -18.562 1 93.56 189 LEU B CA 1
ATOM 3371 C C . LEU B 1 189 ? -8.289 -21.5 -17.672 1 93.56 189 LEU B C 1
ATOM 3373 O O . LEU B 1 189 ? -7.578 -20.719 -17.031 1 93.56 189 LEU B O 1
ATOM 3377 N N . ARG B 1 190 ? -9.562 -21.5 -17.609 1 92.81 190 ARG B N 1
ATOM 3378 C CA . ARG B 1 190 ? -10.258 -20.531 -16.766 1 92.81 190 ARG B CA 1
ATOM 3379 C C . ARG B 1 190 ? -9.898 -20.734 -15.305 1 92.81 190 ARG B C 1
ATOM 3381 O O . ARG B 1 190 ? -9.734 -19.766 -14.562 1 92.81 190 ARG B O 1
ATOM 3388 N N . TYR B 1 191 ? -9.859 -21.922 -14.953 1 94 191 TYR B N 1
ATOM 3389 C CA . TYR B 1 191 ? -9.492 -22.234 -13.578 1 94 191 TYR B CA 1
ATOM 3390 C C . TYR B 1 191 ? -8.086 -21.734 -13.273 1 94 191 TYR B C 1
ATOM 3392 O O . TYR B 1 191 ? -7.824 -21.219 -12.18 1 94 191 TYR B O 1
ATOM 3400 N N . LEU B 1 192 ? -7.219 -21.891 -14.148 1 94.31 192 LEU B N 1
ATOM 3401 C CA . LEU B 1 192 ? -5.844 -21.438 -13.961 1 94.31 192 LEU B CA 1
ATOM 3402 C C . LEU B 1 192 ? -5.793 -19.922 -13.742 1 94.31 192 LEU B C 1
ATOM 3404 O O . LEU B 1 192 ? -5.051 -19.438 -12.891 1 94.31 192 LEU B O 1
ATOM 3408 N N . HIS B 1 193 ? -6.578 -19.234 -14.461 1 91.81 193 HIS B N 1
ATOM 3409 C CA . HIS B 1 193 ? -6.664 -17.781 -14.289 1 91.81 193 HIS B CA 1
ATOM 3410 C C . HIS B 1 193 ? -7.16 -17.422 -12.898 1 91.81 193 HIS B C 1
ATOM 3412 O O . HIS B 1 193 ? -6.668 -16.469 -12.289 1 91.81 193 HIS B O 1
ATOM 3418 N N . LYS B 1 194 ? -8.086 -18.219 -12.453 1 93.12 194 LYS B N 1
ATOM 3419 C CA . LYS B 1 194 ? -8.586 -18 -11.102 1 93.12 194 LYS B CA 1
ATOM 3420 C C . LYS B 1 194 ? -7.527 -18.344 -10.062 1 93.12 194 LYS B C 1
ATOM 3422 O O . LYS B 1 194 ? -7.383 -17.625 -9.062 1 93.12 194 LYS B O 1
ATOM 3427 N N . PHE B 1 195 ? -6.859 -19.344 -10.352 1 96 195 PHE B N 1
ATOM 3428 C CA . PHE B 1 195 ? -5.824 -19.797 -9.43 1 96 195 PHE B CA 1
ATOM 3429 C C . PHE B 1 195 ? -4.77 -18.719 -9.227 1 96 195 PHE B C 1
ATOM 3431 O O . PHE B 1 195 ? -4.227 -18.578 -8.125 1 96 195 PHE B O 1
ATOM 3438 N N . LEU B 1 196 ? -4.449 -17.906 -10.188 1 96.31 196 LEU B N 1
ATOM 3439 C CA . LEU B 1 196 ? -3.408 -16.891 -10.125 1 96.31 196 LEU B CA 1
ATOM 3440 C C . LEU B 1 196 ? -3.742 -15.836 -9.07 1 96.31 196 LEU B C 1
ATOM 3442 O O . LEU B 1 196 ? -2.865 -15.086 -8.641 1 96.31 196 LEU B O 1
ATOM 3446 N N . SER B 1 197 ? -5.012 -15.836 -8.664 1 95.75 197 SER B N 1
ATOM 3447 C CA . SER B 1 197 ? -5.402 -14.898 -7.617 1 95.75 197 SER B CA 1
ATOM 3448 C C . SER B 1 197 ? -4.68 -15.195 -6.309 1 95.75 197 SER B C 1
ATOM 3450 O O . SER B 1 197 ? -4.375 -14.281 -5.539 1 95.75 197 SER B O 1
ATOM 3452 N N . ILE B 1 198 ? -4.379 -16.422 -6.137 1 96.12 198 ILE B N 1
ATOM 3453 C CA . ILE B 1 198 ? -3.803 -16.859 -4.867 1 96.12 198 ILE B CA 1
ATOM 3454 C C . ILE B 1 198 ? -2.373 -16.344 -4.746 1 96.12 198 ILE B C 1
ATOM 3456 O O . ILE B 1 198 ? -2.061 -15.578 -3.824 1 96.12 198 ILE B O 1
ATOM 3460 N N . PRO B 1 199 ? -1.49 -16.656 -5.707 1 96.94 199 PRO B N 1
ATOM 3461 C CA . PRO B 1 199 ? -0.144 -16.078 -5.586 1 96.94 199 PRO B CA 1
ATOM 3462 C C . PRO B 1 199 ? -0.134 -14.562 -5.68 1 96.94 199 PRO B C 1
ATOM 3464 O O . PRO B 1 199 ? 0.72 -13.906 -5.074 1 96.94 199 PRO B O 1
ATOM 3467 N N . PHE B 1 200 ? -1.03 -13.977 -6.383 1 96.5 200 PHE B N 1
ATOM 3468 C CA . PHE B 1 200 ? -1.099 -12.523 -6.48 1 96.5 200 PHE B CA 1
ATOM 3469 C C . PHE B 1 200 ? -1.384 -11.898 -5.117 1 96.5 200 PHE B C 1
ATOM 3471 O O . PHE B 1 200 ? -0.708 -10.953 -4.703 1 96.5 200 PHE B O 1
ATOM 3478 N N . LEU B 1 201 ? -2.365 -12.398 -4.512 1 96.31 201 LEU B N 1
ATOM 3479 C CA . LEU B 1 201 ? -2.744 -11.852 -3.213 1 96.31 201 LEU B CA 1
ATOM 3480 C C . LEU B 1 201 ? -1.613 -12.016 -2.203 1 96.31 201 LEU B C 1
ATOM 3482 O O . LEU B 1 201 ? -1.404 -11.148 -1.354 1 96.31 201 LEU B O 1
ATOM 3486 N N . GLN B 1 202 ? -0.937 -13.156 -2.297 1 95.94 202 GLN B N 1
ATOM 3487 C CA . GLN B 1 202 ? 0.229 -13.344 -1.441 1 95.94 202 GLN B CA 1
ATOM 3488 C C . GLN B 1 202 ? 1.309 -12.312 -1.741 1 95.94 202 GLN B C 1
ATOM 3490 O O . GLN B 1 202 ? 1.893 -11.734 -0.823 1 95.94 202 GLN B O 1
ATOM 3495 N N . LEU B 1 203 ? 1.502 -12.148 -2.973 1 94.81 203 LEU B N 1
ATOM 3496 C CA . LEU B 1 203 ? 2.475 -11.156 -3.41 1 94.81 203 LEU B CA 1
ATOM 3497 C C . LEU B 1 203 ? 2.078 -9.758 -2.934 1 94.81 203 LEU B C 1
ATOM 3499 O O . LEU B 1 203 ? 2.92 -9 -2.451 1 94.81 203 LEU B O 1
ATOM 3503 N N . GLN B 1 204 ? 0.885 -9.383 -3.045 1 94.25 204 GLN B N 1
ATOM 3504 C CA . GLN B 1 204 ? 0.37 -8.086 -2.605 1 94.25 204 GLN B CA 1
ATOM 3505 C C . GLN B 1 204 ? 0.537 -7.91 -1.1 1 94.25 204 GLN B C 1
ATOM 3507 O O . GLN B 1 204 ? 0.938 -6.844 -0.635 1 94.25 204 GLN B O 1
ATOM 3512 N N . GLN B 1 205 ? 0.225 -8.945 -0.4 1 95.5 205 GLN B N 1
ATOM 3513 C CA . GLN B 1 205 ? 0.369 -8.898 1.051 1 95.5 205 GLN B CA 1
ATOM 3514 C C . GLN B 1 205 ? 1.814 -8.617 1.451 1 95.5 205 GLN B C 1
ATOM 3516 O O . GLN B 1 205 ? 2.074 -7.758 2.299 1 95.5 205 GLN B O 1
ATOM 3521 N N . GLU B 1 206 ? 2.701 -9.32 0.839 1 94.12 206 GLU B N 1
ATOM 3522 C CA . GLU B 1 206 ? 4.117 -9.133 1.137 1 94.12 206 GLU B CA 1
ATOM 3523 C C . GLU B 1 206 ? 4.559 -7.699 0.849 1 94.12 206 GLU B C 1
ATOM 3525 O O . GLU B 1 206 ? 5.32 -7.113 1.62 1 94.12 206 GLU B O 1
ATOM 3530 N N . THR B 1 207 ? 4.117 -7.184 -0.229 1 92.69 207 THR B N 1
ATOM 3531 C CA . THR B 1 207 ? 4.465 -5.824 -0.625 1 92.69 207 THR B CA 1
ATOM 3532 C C . THR B 1 207 ? 3.918 -4.812 0.379 1 92.69 207 THR B C 1
ATOM 3534 O O . THR B 1 207 ? 4.633 -3.9 0.8 1 92.69 207 THR B O 1
ATOM 3537 N N . LEU B 1 208 ? 2.688 -4.984 0.768 1 93.75 208 LEU B N 1
ATOM 3538 C CA . LEU B 1 208 ? 2.043 -4.086 1.72 1 93.75 208 LEU B CA 1
ATOM 3539 C C . LEU B 1 208 ? 2.752 -4.121 3.068 1 93.75 208 LEU B C 1
ATOM 3541 O O . LEU B 1 208 ? 2.959 -3.08 3.695 1 93.75 208 LEU B O 1
ATOM 3545 N N . LEU B 1 209 ? 3.139 -5.266 3.461 1 96.25 209 LEU B N 1
ATOM 3546 C CA . LEU B 1 209 ? 3.838 -5.418 4.73 1 96.25 209 LEU B CA 1
ATOM 3547 C C . LEU B 1 209 ? 5.203 -4.742 4.684 1 96.25 209 LEU B C 1
ATOM 3549 O O . LEU B 1 209 ? 5.621 -4.109 5.652 1 96.25 209 LEU B O 1
ATOM 3553 N N . HIS B 1 210 ? 5.832 -4.863 3.604 1 95.5 210 HIS B N 1
ATOM 3554 C CA . HIS B 1 210 ? 7.117 -4.195 3.438 1 95.5 210 HIS B CA 1
ATOM 3555 C C . HIS B 1 210 ? 6.957 -2.678 3.479 1 95.5 210 HIS B C 1
ATOM 3557 O O . HIS B 1 210 ? 7.75 -1.982 4.113 1 95.5 210 HIS B O 1
ATOM 3563 N N . GLN B 1 211 ? 5.961 -2.162 2.863 1 92.69 211 GLN B N 1
ATOM 3564 C CA . GLN B 1 211 ? 5.699 -0.727 2.855 1 92.69 211 GLN B CA 1
ATOM 3565 C C . GLN B 1 211 ? 5.367 -0.222 4.258 1 92.69 211 GLN B C 1
ATOM 3567 O O . GLN B 1 211 ? 5.789 0.867 4.648 1 92.69 211 GLN B O 1
ATOM 3572 N N . LEU B 1 212 ? 4.617 -0.964 4.934 1 95.5 212 LEU B N 1
ATOM 3573 C CA . LEU B 1 212 ? 4.25 -0.602 6.297 1 95.5 212 LEU B CA 1
ATOM 3574 C C . LEU B 1 212 ? 5.48 -0.537 7.195 1 95.5 212 LEU B C 1
ATOM 3576 O O . LEU B 1 212 ? 5.598 0.36 8.031 1 95.5 212 LEU B O 1
ATOM 3580 N N . LYS B 1 213 ? 6.344 -1.454 6.996 1 96.31 213 LYS B N 1
ATOM 3581 C CA . LYS B 1 213 ? 7.59 -1.449 7.758 1 96.31 213 LYS B CA 1
ATOM 3582 C C . LYS B 1 213 ? 8.406 -0.192 7.469 1 96.31 213 LYS B C 1
ATOM 3584 O O . LYS B 1 213 ? 8.906 0.458 8.391 1 96.31 213 LYS B O 1
ATOM 3589 N N . THR B 1 214 ? 8.531 0.132 6.246 1 94.25 214 THR B N 1
ATOM 3590 C CA . THR B 1 214 ? 9.25 1.337 5.844 1 94.25 214 THR B CA 1
ATOM 3591 C C . THR B 1 214 ? 8.578 2.582 6.418 1 94.25 214 THR B C 1
ATOM 3593 O O . THR B 1 214 ? 9.258 3.498 6.887 1 94.25 214 THR B O 1
ATOM 3596 N N . ASN B 1 215 ? 7.266 2.584 6.324 1 94.38 215 ASN B N 1
ATOM 3597 C CA . ASN B 1 215 ? 6.488 3.686 6.887 1 94.38 215 ASN B CA 1
ATOM 3598 C C . ASN B 1 215 ? 6.766 3.867 8.375 1 94.38 215 ASN B C 1
ATOM 3600 O O . ASN B 1 215 ? 6.984 4.988 8.836 1 94.38 215 ASN B O 1
ATOM 3604 N N . ARG B 1 216 ? 6.828 2.83 9.086 1 95.25 216 ARG B N 1
ATOM 3605 C CA . ARG B 1 216 ? 7.082 2.873 10.523 1 95.25 216 ARG B CA 1
ATOM 3606 C C . ARG B 1 216 ? 8.484 3.387 10.82 1 95.25 216 ARG B C 1
ATOM 3608 O O . ARG B 1 216 ? 8.688 4.156 11.766 1 95.25 216 ARG B O 1
ATOM 3615 N N . GLU B 1 217 ? 9.391 2.98 10.039 1 94.75 217 GLU B N 1
ATOM 3616 C CA . GLU B 1 217 ? 10.758 3.463 10.195 1 94.75 217 GLU B CA 1
ATOM 3617 C C . GLU B 1 217 ? 10.844 4.965 9.953 1 94.75 217 GLU B C 1
ATOM 3619 O O . GLU B 1 217 ? 11.547 5.676 10.68 1 94.75 217 GLU B O 1
ATOM 3624 N N . GLN B 1 218 ? 10.164 5.418 8.992 1 93.44 218 GLN B N 1
ATOM 3625 C CA . GLN B 1 218 ? 10.156 6.844 8.688 1 93.44 218 GLN B CA 1
ATOM 3626 C C . GLN B 1 218 ? 9.484 7.645 9.797 1 93.44 218 GLN B C 1
ATOM 3628 O O . GLN B 1 218 ? 9.93 8.742 10.141 1 93.44 218 GLN B O 1
ATOM 3633 N N . ILE B 1 219 ? 8.375 7.121 10.289 1 91.88 219 ILE B N 1
ATOM 3634 C CA . ILE B 1 219 ? 7.672 7.777 11.383 1 91.88 219 ILE B CA 1
ATOM 3635 C C . ILE B 1 219 ? 8.609 7.941 12.578 1 91.88 219 ILE B C 1
ATOM 3637 O O . ILE B 1 219 ? 8.633 8.992 13.211 1 91.88 219 ILE B O 1
ATOM 3641 N N . MET B 1 220 ? 9.398 6.969 12.867 1 90.81 220 MET B N 1
ATOM 3642 C CA . MET B 1 220 ? 10.352 7.027 13.977 1 90.81 220 MET B CA 1
ATOM 3643 C C . MET B 1 220 ? 11.422 8.078 13.719 1 90.81 220 MET B C 1
ATOM 3645 O O . MET B 1 220 ? 11.844 8.781 14.641 1 90.81 220 MET B O 1
ATOM 3649 N N . LEU B 1 221 ? 11.797 8.242 12.508 1 89.69 221 LEU B N 1
ATOM 3650 C CA . LEU B 1 221 ? 12.844 9.188 12.141 1 89.69 221 LEU B CA 1
ATOM 3651 C C . LEU B 1 221 ? 12.352 10.625 12.273 1 89.69 221 LEU B C 1
ATOM 3653 O O . LEU B 1 221 ? 13.094 11.508 12.719 1 89.69 221 LEU B O 1
ATOM 3657 N N . VAL B 1 222 ? 11.078 10.891 11.859 1 87.5 222 VAL B N 1
ATOM 3658 C CA . VAL B 1 222 ? 10.562 12.25 11.859 1 87.5 222 VAL B CA 1
ATOM 3659 C C . VAL B 1 222 ? 10.133 12.641 13.266 1 87.5 222 VAL B C 1
ATOM 3661 O O . VAL B 1 222 ? 10.008 13.828 13.578 1 87.5 222 VAL B O 1
ATOM 3664 N N . SER B 1 223 ? 9.859 11.68 14.164 1 80.31 223 SER B N 1
ATOM 3665 C CA . SER B 1 223 ? 9.461 11.953 15.539 1 80.31 223 SER B CA 1
ATOM 3666 C C . SER B 1 223 ? 10.664 12.352 16.391 1 80.31 223 SER B C 1
ATOM 3668 O O . SER B 1 223 ? 10.5 12.898 17.484 1 80.31 223 SER B O 1
ATOM 3670 N N . GLU B 1 224 ? 11.891 12.086 15.93 1 69 224 GLU B N 1
ATOM 3671 C CA . GLU B 1 224 ? 13.094 12.484 16.656 1 69 224 GLU B CA 1
ATOM 3672 C C . GLU B 1 224 ? 13.492 13.922 16.328 1 69 224 GLU B C 1
ATOM 3674 O O . GLU B 1 224 ? 13.906 14.672 17.203 1 69 224 GLU B O 1
#

Solvent-accessible surface area (backbone atoms only — not comparable to full-atom values): 25767 Å² total; per-residue (Å²): 135,81,73,53,59,29,58,61,58,44,80,40,32,38,36,33,39,38,42,80,90,25,49,57,67,55,50,54,36,44,74,68,70,41,75,76,70,87,74,86,68,89,66,75,48,66,42,77,47,74,43,81,46,67,41,80,91,80,62,41,51,27,40,33,37,39,34,35,43,56,49,78,64,82,68,76,76,70,81,77,73,70,78,79,80,74,78,71,86,71,77,70,74,74,65,76,42,66,51,55,88,77,41,70,72,67,64,81,44,39,30,38,38,38,31,19,28,28,57,38,56,68,29,47,53,45,49,65,57,49,61,75,70,52,63,56,74,39,29,34,37,37,33,36,20,52,55,86,44,56,91,54,49,61,50,56,66,69,58,51,42,49,50,59,73,61,54,92,66,63,91,84,47,40,58,61,44,71,50,58,23,19,69,85,80,49,47,45,54,67,54,52,62,57,52,50,50,55,42,46,50,52,50,51,48,54,52,49,52,52,48,49,51,52,49,52,53,49,51,58,60,74,74,105,131,80,73,55,59,30,59,61,58,44,80,40,30,37,38,33,39,39,42,80,89,25,49,57,68,56,49,54,36,43,73,66,70,43,76,75,70,87,74,85,71,89,67,76,49,66,43,78,48,74,45,82,43,66,43,81,91,81,62,41,51,27,42,32,38,39,36,37,42,55,49,77,65,81,67,76,76,68,81,75,73,68,77,78,80,74,79,75,83,61,76,65,73,73,63,75,41,65,50,54,87,78,41,69,71,67,66,80,45,38,30,38,39,39,31,19,29,30,57,38,57,69,28,48,53,45,50,65,56,50,60,74,71,53,64,55,74,38,30,34,38,39,32,35,20,51,55,85,44,56,92,56,51,60,50,55,66,68,59,51,42,49,51,59,72,62,54,92,66,65,91,84,46,40,58,62,45,72,50,56,22,19,70,84,80,49,47,44,54,66,55,52,60,56,51,51,50,56,41,47,50,52,52,50,47,53,52,51,52,50,50,49,51,52,50,52,54,50,50,57,60,73,72,105

Secondary structure (DSSP, 8-state):
----B--B-EEEEEEEEESTTSSHHHHHHHHTTPPP--S-----S-EEEEEEEE-TTT--EEEEEEEE-------------S-----------------TTTS-TTTT-SEEEEEEETT-HHHHHHHHHHTTTS-TTS-EEEEEE-GGGGGG--S-HHHHHHHHHT----TTPPPEEEEE-BTTTTBTHHHHHHHTHHHHHHHHHHHHHHHHHHHHHHHHHHH-/----B--B-EEEEEEEEESTTSSHHHHHHHHTTPPP--S-----S-EEEEEEEE-TTT--EEEEEEEE-------------S-----------------TTTS-TTTT-SEEEEEEETT-HHHHHHHHHHTTTS-TTS-EEEEEE-GGGGGG--S-HHHHHHHHHT----TTPPPEEEEE-BTTTTBTHHHHHHHTHHHHHHHHHHHHHHHHHHHHHHHHHHH-

InterPro domains:
  IPR001806 Small GTPase [PF00071] (105-165)
  IPR027417 P-loop containing nucleoside triphosphate hydrolase [G3DSA:3.40.50.300] (5-223)
  IPR027417 P-loop containing nucleoside triphosphate hydrolase [SSF52540] (9-195)
  IPR040385 Rab-like protein 6 [PTHR14932] (1-222)